Protein AF-A0A7X7RK12-F1 (afdb_monomer)

Mean predicted aligned error: 15.95 Å

Solvent-accessible surface area (backbone atoms only — not comparable to full-atom values): 35285 Å² total; per-residue (Å²): 111,71,68,60,52,54,53,47,31,58,73,67,64,39,57,71,65,39,51,55,52,54,50,52,37,44,76,76,40,54,78,63,43,67,34,68,69,53,43,50,52,53,51,51,49,52,52,53,52,51,52,50,51,53,49,54,50,51,55,52,45,54,51,49,56,53,49,50,38,56,74,52,77,54,81,65,57,72,68,58,55,49,48,53,54,51,60,58,64,75,50,95,64,51,78,69,54,48,50,51,56,51,51,50,52,52,49,51,53,51,49,53,57,47,53,32,47,54,43,38,53,55,51,50,52,53,44,49,52,52,54,51,51,56,55,44,42,75,78,48,73,64,96,46,74,64,61,48,50,53,52,55,51,53,52,50,52,56,56,58,71,44,58,92,51,54,89,56,34,49,71,70,58,49,56,48,47,51,51,49,50,51,52,51,55,52,48,52,52,51,52,52,49,55,51,50,53,51,52,50,51,53,48,54,48,51,53,49,51,52,50,52,53,52,46,56,57,46,34,67,62,32,37,64,43,61,68,56,27,50,51,37,54,51,51,49,12,56,77,52,77,69,48,53,60,76,66,46,40,64,32,62,74,44,38,67,51,59,57,25,58,42,53,38,41,91,40,64,40,90,48,62,80,58,53,79,64,50,51,52,51,54,52,52,33,59,30,96,90,19,54,23,52,88,18,53,52,33,66,52,55,50,50,55,51,50,49,56,52,25,45,54,50,39,47,52,53,56,55,43,50,54,74,76,42,49,82,56,45,56,27,30,45,35,38,37,26,47,71,92,50,89,65,77,39,77,41,42,18,73,52,85,63,48,77,45,84,43,67,46,101,85,71,50,79,29,46,41,39,44,44,55,29,46,46,49,96,50,55,81,42,67,55,39,85,41,47,26,51,65,80,34,56,91,81,27,46,26,55,79,60,28,48,75,49,67,56,94,46,78,78,68,23,44,33,56,55,14,53,50,52,52,51,52,47,62,51,52,76,79,50,82,57,52,66,55,53,48,47,53,52,48,45,39,59,73,76,67,50,76,82,34,56,70,50,66,50,50,41,52,48,39,53,55,31,40,44,37,29,75,44,35,42,86,84,39,55,67,29,47,62,36,26,58,60,45,64,74,53,70,49,93,50,56,62,87,30,68,70,16,63,66,28,47,51,29,52,54,50,53,61,69,64,54,77,71,64,78,84,50,65,68,56,45,49,44,51,53,30,26,34,52,47,40,19,46,56,53,28,29,21,38,37,64,31,22,30,27,39,59,48,100,85,65,49,77,39,88,42,70,67,50,93,80,82,44,45,27,32,33,77,40,56,96,43,101,87,46,79,54,40,37,33,64,34,10,76,67,52,78,58,70,41,68,86,52,55,73,71,58,56,42,56,36,61,28,30,28,69,63,51,94,74,70,85,85,64,73,44,64,86,71,76,66,72,84,43,58,46,75,57,40,39,74,77,58,83,75,74,65,117

Nearest PDB structures (foldseek):
  4tql-assembly1_A  TM=2.424E-01  e=7.555E+00  synthetic construct

Structure (mmCIF, N/CA/C/O backbone):
data_AF-A0A7X7RK12-F1
#
_entry.id   AF-A0A7X7RK12-F1
#
loop_
_atom_site.group_PDB
_atom_site.id
_atom_site.type_symbol
_atom_site.label_atom_id
_atom_site.label_alt_id
_atom_site.label_comp_id
_atom_site.label_asym_id
_atom_site.label_entity_id
_atom_site.label_seq_id
_atom_site.pdbx_PDB_ins_code
_atom_site.Cartn_x
_atom_site.Cartn_y
_atom_site.Cartn_z
_atom_site.occupancy
_atom_site.B_iso_or_equiv
_atom_site.auth_seq_id
_atom_site.auth_comp_id
_atom_site.auth_asym_id
_atom_site.auth_atom_id
_atom_site.pdbx_PDB_model_num
ATOM 1 N N . ALA A 1 1 ? -60.911 -29.274 145.868 1.00 60.69 1 ALA A N 1
ATOM 2 C CA . ALA A 1 1 ? -61.075 -30.401 144.929 1.00 60.69 1 ALA A CA 1
ATOM 3 C C . ALA A 1 1 ? -61.757 -29.942 143.639 1.00 60.69 1 ALA A C 1
ATOM 5 O O . ALA A 1 1 ? -61.061 -29.817 142.650 1.00 60.69 1 ALA A O 1
ATOM 6 N N . ILE A 1 2 ? -63.044 -29.568 143.662 1.00 67.19 2 ILE A N 1
ATOM 7 C CA . ILE A 1 2 ? -63.823 -29.201 142.455 1.00 67.19 2 ILE A CA 1
ATOM 8 C C . ILE A 1 2 ? -63.200 -28.055 141.626 1.00 67.19 2 ILE A C 1
ATOM 10 O O . ILE A 1 2 ? -63.089 -28.171 140.414 1.00 67.19 2 ILE A O 1
ATOM 14 N N . LEU A 1 3 ? -62.734 -26.973 142.263 1.00 67.94 3 LEU A N 1
ATOM 15 C CA . LEU A 1 3 ? -62.077 -25.854 141.560 1.00 67.94 3 LEU A CA 1
ATOM 16 C C . LEU A 1 3 ? -60.790 -26.262 140.818 1.00 67.94 3 LEU A C 1
ATOM 18 O O . LEU A 1 3 ? -60.544 -25.768 139.726 1.00 67.94 3 LEU A O 1
ATOM 22 N N . ALA A 1 4 ? -60.007 -27.185 141.383 1.00 68.94 4 ALA A N 1
ATOM 23 C CA . ALA A 1 4 ? -58.767 -27.660 140.767 1.00 68.94 4 ALA A CA 1
ATOM 24 C C . ALA A 1 4 ? -59.027 -28.584 139.565 1.00 68.94 4 ALA A C 1
ATOM 26 O O . ALA A 1 4 ? -58.213 -28.623 138.649 1.00 68.94 4 ALA A O 1
ATOM 27 N N . ASP A 1 5 ? -60.155 -29.304 139.551 1.00 72.38 5 ASP A N 1
ATOM 28 C CA . ASP A 1 5 ? -60.589 -30.075 138.378 1.00 72.38 5 ASP A CA 1
ATOM 29 C C . ASP A 1 5 ? -61.067 -29.151 137.251 1.00 72.38 5 ASP A C 1
ATOM 31 O O . ASP A 1 5 ? -60.658 -29.333 136.111 1.00 72.38 5 ASP A O 1
ATOM 35 N N . LEU A 1 6 ? -61.840 -28.103 137.566 1.00 74.38 6 LEU A N 1
ATOM 36 C CA . LEU A 1 6 ? -62.240 -27.097 136.573 1.00 74.38 6 LEU A CA 1
ATOM 37 C C . LEU A 1 6 ? -61.032 -26.342 135.988 1.00 74.38 6 LEU A C 1
ATOM 39 O O . LEU A 1 6 ? -60.982 -26.072 134.793 1.00 74.38 6 LEU A O 1
ATOM 43 N N . GLU A 1 7 ? -60.030 -26.004 136.800 1.00 72.00 7 GLU A N 1
ATOM 44 C CA . GLU A 1 7 ? -58.794 -25.397 136.285 1.00 72.00 7 GLU A CA 1
ATOM 45 C C . GLU A 1 7 ? -57.977 -26.373 135.432 1.00 72.00 7 GLU A C 1
ATOM 47 O O . GLU A 1 7 ? -57.395 -25.952 134.432 1.00 72.00 7 GLU A O 1
ATOM 52 N N . ARG A 1 8 ? -57.965 -27.668 135.774 1.00 75.81 8 ARG A N 1
ATOM 53 C CA . ARG A 1 8 ? -57.287 -28.700 134.979 1.00 75.81 8 ARG A CA 1
ATOM 54 C C . ARG A 1 8 ? -57.950 -28.885 133.616 1.00 75.81 8 ARG A C 1
ATOM 56 O O . ARG A 1 8 ? -57.244 -28.919 132.616 1.00 75.81 8 ARG A O 1
ATOM 63 N N . ASP A 1 9 ? -59.276 -28.953 133.573 1.00 71.25 9 ASP A N 1
ATOM 64 C CA . ASP A 1 9 ? -60.030 -29.105 132.325 1.00 71.25 9 ASP A CA 1
ATOM 65 C C . ASP A 1 9 ? -59.889 -27.861 131.424 1.00 71.25 9 ASP A C 1
ATOM 67 O O . ASP A 1 9 ? -59.739 -27.989 130.210 1.00 71.25 9 ASP A O 1
ATOM 71 N N . PHE A 1 10 ? -59.829 -26.654 132.009 1.00 74.38 10 PHE A N 1
ATOM 72 C CA . PHE A 1 10 ? -59.524 -25.427 131.263 1.00 74.38 10 PHE A CA 1
ATOM 73 C C . PHE A 1 10 ? -58.093 -25.436 130.698 1.00 74.38 10 PHE A C 1
ATOM 75 O O . PHE A 1 10 ? -57.885 -25.067 129.546 1.00 74.38 10 PHE A O 1
ATOM 82 N N . GLN A 1 11 ? -57.100 -25.885 131.477 1.00 73.38 11 GLN A N 1
ATOM 83 C CA . GLN A 1 11 ? -55.710 -26.011 131.011 1.00 73.38 11 GLN A CA 1
ATOM 84 C C . GLN A 1 11 ? -55.520 -27.116 129.964 1.00 73.38 11 GLN A C 1
ATOM 86 O O . GLN A 1 11 ? -54.646 -26.994 129.109 1.00 73.38 11 GLN A O 1
ATOM 91 N N . ALA A 1 12 ? -56.336 -28.170 130.008 1.00 69.12 12 ALA A N 1
ATOM 92 C CA . ALA A 1 12 ? -56.356 -29.237 129.010 1.00 69.12 12 ALA A CA 1
ATOM 93 C C . ALA A 1 12 ? -57.100 -28.850 127.716 1.00 69.12 12 ALA A C 1
ATOM 95 O O . ALA A 1 12 ? -57.151 -29.659 126.792 1.00 69.12 12 ALA A O 1
ATOM 96 N N . ALA A 1 13 ? -57.659 -27.632 127.644 1.00 64.56 13 ALA A N 1
ATOM 97 C CA . ALA A 1 13 ? -58.468 -27.126 126.533 1.00 64.56 13 ALA A CA 1
ATOM 98 C C . ALA A 1 13 ? -59.682 -28.013 126.177 1.00 64.56 13 ALA A C 1
ATOM 100 O O . ALA A 1 13 ? -60.199 -27.949 125.062 1.00 64.56 13 ALA A O 1
ATOM 101 N N . ASP A 1 14 ? -60.178 -28.815 127.129 1.00 70.50 14 ASP A N 1
ATOM 102 C CA . ASP A 1 14 ? -61.396 -29.619 126.967 1.00 70.50 14 ASP A CA 1
ATOM 103 C C . ASP A 1 14 ? -62.625 -28.768 127.322 1.00 70.50 14 ASP A C 1
ATOM 105 O O . ASP A 1 14 ? -63.307 -28.949 128.336 1.00 70.50 14 ASP A O 1
ATOM 109 N N . PHE A 1 15 ? -62.855 -27.751 126.489 1.00 74.94 15 PHE A N 1
ATOM 110 C CA . PHE A 1 15 ? -63.858 -26.712 126.713 1.00 74.94 15 PHE A CA 1
ATOM 111 C C . PHE A 1 15 ? -65.292 -27.262 126.770 1.00 74.94 15 PHE A C 1
ATOM 113 O O . PHE A 1 15 ? -66.104 -26.738 127.528 1.00 74.94 15 PHE A O 1
ATOM 120 N N . VAL A 1 16 ? -65.582 -28.361 126.063 1.00 69.50 16 VAL A N 1
ATOM 121 C CA . VAL A 1 16 ? -66.899 -29.028 126.049 1.00 69.50 16 VAL A CA 1
ATOM 122 C C . VAL A 1 16 ? -67.181 -29.732 127.385 1.00 69.50 16 VAL A C 1
ATOM 124 O O . VAL A 1 16 ? -68.267 -29.602 127.963 1.00 69.50 16 VAL A O 1
ATOM 127 N N . SER A 1 17 ? -66.190 -30.450 127.920 1.00 65.88 17 SER A N 1
ATOM 128 C CA . SER A 1 17 ? -66.264 -31.080 129.246 1.00 65.88 17 SER A CA 1
ATOM 129 C C . SER A 1 17 ? -66.317 -30.035 130.370 1.00 65.88 17 SER A C 1
ATOM 131 O O . SER A 1 17 ? -67.066 -30.179 131.339 1.00 65.88 17 SER A O 1
ATOM 133 N N . LEU A 1 18 ? -65.581 -28.928 130.224 1.00 71.12 18 LEU A N 1
ATOM 134 C CA . LEU A 1 18 ? -65.596 -27.823 131.182 1.00 71.12 18 LEU A CA 1
ATOM 135 C C . LEU A 1 18 ? -66.946 -27.085 131.219 1.00 71.12 18 LEU A C 1
ATOM 137 O O . LEU A 1 18 ? -67.447 -26.778 132.304 1.00 71.12 18 LEU A O 1
ATOM 141 N N . GLU A 1 19 ? -67.545 -26.805 130.058 1.00 73.38 19 GLU A N 1
ATOM 142 C CA . GLU A 1 19 ? -68.833 -26.110 129.951 1.00 73.38 19 GLU A CA 1
ATOM 143 C C . GLU A 1 19 ? -69.950 -26.907 130.629 1.00 73.38 19 GLU A C 1
ATOM 145 O O . GLU A 1 19 ? -70.639 -26.391 131.512 1.00 73.38 19 GLU A O 1
ATOM 150 N N . SER A 1 20 ? -70.032 -28.200 130.310 1.00 72.88 20 SER A N 1
ATOM 151 C CA . SER A 1 20 ? -71.006 -29.130 130.889 1.00 72.88 20 SER A CA 1
ATOM 152 C C . SER A 1 20 ? -70.842 -29.299 132.411 1.00 72.88 20 SER A C 1
ATOM 154 O O . SER A 1 20 ? -71.837 -29.312 133.143 1.00 72.88 20 SER A O 1
ATOM 156 N N . LYS A 1 21 ? -69.606 -29.331 132.938 1.00 72.44 21 LYS A N 1
ATOM 157 C CA . LYS A 1 21 ? -69.340 -29.366 134.393 1.00 72.44 21 LYS A CA 1
ATOM 158 C C . LYS A 1 21 ? -69.712 -28.059 135.101 1.00 72.44 21 LYS A C 1
ATOM 160 O O . LYS A 1 21 ? -70.258 -28.093 136.207 1.00 72.44 21 LYS A O 1
ATOM 165 N N . LEU A 1 22 ? -69.447 -26.904 134.485 1.00 71.56 22 LEU A N 1
ATOM 166 C CA . LEU A 1 22 ? -69.844 -25.592 135.012 1.00 71.56 22 LEU A CA 1
ATOM 167 C C . LEU A 1 22 ? -71.370 -25.409 135.015 1.00 71.56 22 LEU A C 1
ATOM 169 O O . LEU A 1 22 ? -71.910 -24.765 135.919 1.00 71.56 22 LEU A O 1
ATOM 173 N N . GLU A 1 23 ? -72.068 -25.990 134.041 1.00 72.31 23 GLU A N 1
ATOM 174 C CA . GLU A 1 23 ? -73.531 -26.015 133.965 1.00 72.31 23 GLU A CA 1
ATOM 175 C C . GLU A 1 23 ? -74.150 -26.919 135.039 1.00 72.31 23 GLU A C 1
ATOM 177 O O . GLU A 1 23 ? -75.051 -26.494 135.767 1.00 72.31 23 GLU A O 1
ATOM 182 N N . ALA A 1 24 ? -73.598 -28.120 135.238 1.00 70.94 24 ALA A N 1
ATOM 183 C CA . ALA A 1 24 ? -74.004 -29.019 136.319 1.00 70.94 24 ALA A CA 1
ATOM 184 C C . ALA A 1 24 ? -73.810 -28.381 137.711 1.00 70.94 24 ALA A C 1
ATOM 186 O O . ALA A 1 24 ? -74.692 -28.461 138.571 1.00 70.94 24 ALA A O 1
ATOM 187 N N . LEU A 1 25 ? -72.696 -27.669 137.924 1.00 67.25 25 LEU A N 1
ATOM 188 C CA . LEU A 1 25 ? -72.436 -26.909 139.155 1.00 67.25 25 LEU A CA 1
ATOM 189 C C . LEU A 1 25 ? -73.427 -25.763 139.375 1.00 67.25 25 LEU A C 1
ATOM 191 O O . LEU A 1 25 ? -73.820 -25.502 140.513 1.00 67.25 25 LEU A O 1
ATOM 195 N N . HIS A 1 26 ? -73.844 -25.089 138.302 1.00 70.75 26 HIS A N 1
ATOM 196 C CA . HIS A 1 26 ? -74.859 -24.040 138.356 1.00 70.75 26 HIS A CA 1
ATOM 197 C C . HIS A 1 26 ? -76.232 -24.582 138.777 1.00 70.75 26 HIS A C 1
ATOM 199 O O . HIS A 1 26 ? -76.904 -23.967 139.605 1.00 70.75 26 HIS A O 1
ATOM 205 N N . ASN A 1 27 ? -76.602 -25.756 138.261 1.00 72.00 27 ASN A N 1
ATOM 206 C CA . ASN A 1 27 ? -77.916 -26.362 138.468 1.00 72.00 27 ASN A CA 1
ATOM 207 C C . ASN A 1 27 ? -78.065 -27.074 139.821 1.00 72.00 27 ASN A C 1
ATOM 209 O O . ASN A 1 27 ? -79.169 -27.135 140.357 1.00 72.00 27 ASN A O 1
ATOM 213 N N . HIS A 1 28 ? -76.985 -27.627 140.384 1.00 68.00 28 HIS A N 1
ATOM 214 C CA . HIS A 1 28 ? -77.060 -28.447 141.604 1.00 68.00 28 HIS A CA 1
ATOM 215 C C . HIS A 1 28 ? -76.500 -27.761 142.859 1.00 68.00 28 HIS A C 1
ATOM 217 O O . HIS A 1 28 ? -76.948 -28.057 143.965 1.00 68.00 28 HIS A O 1
ATOM 223 N N . HIS A 1 29 ? -75.582 -26.797 142.715 1.00 67.38 29 HIS A N 1
ATOM 224 C CA . HIS A 1 29 ? -74.999 -26.050 143.838 1.00 67.38 29 HIS A CA 1
ATOM 225 C C . HIS A 1 29 ? -74.914 -24.537 143.541 1.00 67.38 29 HIS A C 1
ATOM 227 O O . HIS A 1 29 ? -73.820 -23.970 143.431 1.00 67.38 29 HIS A O 1
ATOM 233 N N . PRO A 1 30 ? -76.062 -23.833 143.459 1.00 63.72 30 PRO A N 1
ATOM 234 C CA . PRO A 1 30 ? -76.129 -22.446 142.987 1.00 63.72 30 PRO A CA 1
ATOM 235 C C . PRO A 1 30 ? -75.356 -21.447 143.864 1.00 63.72 30 PRO A C 1
ATOM 237 O O . PRO A 1 30 ? -74.838 -20.457 143.350 1.00 63.72 30 PRO A O 1
ATOM 240 N N . GLY A 1 31 ? -75.218 -21.713 145.169 1.00 61.25 31 GLY A N 1
ATOM 241 C CA . GLY A 1 31 ? -74.398 -20.892 146.069 1.00 61.25 31 GLY A CA 1
ATOM 242 C C . GLY A 1 31 ? -72.898 -20.949 145.750 1.00 61.25 31 GLY A C 1
ATOM 243 O O . GLY A 1 31 ? -72.227 -19.926 145.799 1.00 61.25 31 GLY A O 1
ATOM 244 N N . PHE A 1 32 ? -72.389 -22.119 145.346 1.00 69.81 32 PHE A N 1
ATOM 245 C CA . PHE A 1 32 ? -70.981 -22.331 144.985 1.00 69.81 32 PHE A CA 1
ATOM 246 C C . PHE A 1 32 ? -70.684 -21.890 143.539 1.00 69.81 32 PHE A C 1
ATOM 248 O O . PHE A 1 32 ? -69.594 -21.421 143.235 1.00 69.81 32 PHE A O 1
ATOM 255 N N . SER A 1 33 ? -71.680 -21.942 142.648 1.00 63.88 33 SER A N 1
ATOM 256 C CA . SER A 1 33 ? -71.598 -21.392 141.283 1.00 63.88 33 SER A CA 1
ATOM 257 C C . SER A 1 33 ? -71.465 -19.859 141.242 1.00 63.88 33 SER A C 1
ATOM 259 O O . SER A 1 33 ? -70.958 -19.301 140.266 1.00 63.88 33 SER A O 1
ATOM 261 N N . ARG A 1 34 ? -71.901 -19.160 142.300 1.00 65.38 34 ARG A N 1
ATOM 262 C CA . ARG A 1 34 ? -71.713 -17.708 142.470 1.00 65.38 34 ARG A CA 1
ATOM 263 C C . ARG A 1 34 ? -70.361 -17.339 143.090 1.00 65.38 34 ARG A C 1
ATOM 265 O O . ARG A 1 34 ? -70.090 -16.153 143.251 1.00 65.38 34 ARG A O 1
ATOM 272 N N . ASP A 1 35 ? -69.516 -18.320 143.415 1.00 75.44 35 ASP A N 1
ATOM 273 C CA . ASP A 1 35 ? -68.144 -18.060 143.847 1.00 75.44 35 ASP A CA 1
ATOM 274 C C . ASP A 1 35 ? -67.371 -17.356 142.721 1.00 75.44 35 ASP A C 1
ATOM 276 O O . ASP A 1 35 ? -67.384 -17.780 141.560 1.00 75.44 35 ASP A O 1
ATOM 280 N N . MET A 1 36 ? -66.675 -16.276 143.080 1.00 71.06 36 MET A N 1
ATOM 281 C CA . MET A 1 36 ? -65.874 -15.462 142.164 1.00 71.06 36 MET A CA 1
ATOM 282 C C . MET A 1 36 ? -64.861 -16.288 141.363 1.00 71.06 36 MET A C 1
ATOM 284 O O . MET A 1 36 ? -64.585 -15.963 140.210 1.00 71.06 36 MET A O 1
ATOM 288 N N . ARG A 1 37 ? -64.323 -17.375 141.929 1.00 74.19 37 ARG A N 1
ATOM 289 C CA . ARG A 1 37 ? -63.335 -18.228 141.249 1.00 74.19 37 ARG A CA 1
ATOM 290 C C . ARG A 1 37 ? -63.972 -19.090 140.160 1.00 74.19 37 ARG A C 1
ATOM 292 O O . ARG A 1 37 ? -63.397 -19.237 139.088 1.00 74.19 37 ARG A O 1
ATOM 299 N N . VAL A 1 38 ? -65.183 -19.598 140.395 1.00 74.12 38 VAL A N 1
ATOM 300 C CA . VAL A 1 38 ? -65.944 -20.370 139.396 1.00 74.12 38 VAL A CA 1
ATOM 301 C C . VAL A 1 38 ? -66.439 -19.448 138.276 1.00 74.12 38 VAL A C 1
ATOM 303 O O . VAL A 1 38 ? -66.354 -19.801 137.101 1.00 74.12 38 VAL A O 1
ATOM 306 N N . GLN A 1 39 ? -66.882 -18.233 138.616 1.00 74.19 39 GLN A N 1
ATOM 307 C CA . GLN A 1 39 ? -67.256 -17.206 137.635 1.00 74.19 39 GLN A CA 1
ATOM 308 C C . GLN A 1 39 ? -66.065 -16.763 136.771 1.00 74.19 39 GLN A C 1
ATOM 310 O O . GLN A 1 39 ? -66.220 -16.619 135.560 1.00 74.19 39 GLN A O 1
ATOM 315 N N . ALA A 1 40 ? -64.868 -16.634 137.354 1.00 74.81 40 ALA A N 1
ATOM 316 C CA . ALA A 1 40 ? -63.648 -16.334 136.606 1.00 74.81 40 ALA A CA 1
ATOM 317 C C . ALA A 1 40 ? -63.291 -17.443 135.599 1.00 74.81 40 ALA A C 1
ATOM 319 O O . ALA A 1 40 ? -62.915 -17.136 134.470 1.00 74.81 40 ALA A O 1
ATOM 320 N N . ILE A 1 41 ? -63.452 -18.724 135.957 1.00 75.94 41 ILE A N 1
ATOM 321 C CA . ILE A 1 41 ? -63.245 -19.847 135.021 1.00 75.94 41 ILE A CA 1
ATOM 322 C C . ILE A 1 41 ? -64.310 -19.832 133.912 1.00 75.94 41 ILE A C 1
ATOM 324 O O . ILE A 1 41 ? -63.985 -20.037 132.747 1.00 75.94 41 ILE A O 1
ATOM 328 N N . ARG A 1 42 ? -65.566 -19.500 134.235 1.00 75.31 42 ARG A N 1
ATOM 329 C CA . ARG A 1 42 ? -66.659 -19.378 133.252 1.00 75.31 42 ARG A CA 1
ATOM 330 C C . ARG A 1 42 ? -66.444 -18.215 132.271 1.00 75.31 42 ARG A C 1
ATOM 332 O O . ARG A 1 42 ? -66.739 -18.354 131.088 1.00 75.31 42 ARG A O 1
ATOM 339 N N . GLN A 1 43 ? -65.898 -17.090 132.737 1.00 74.56 43 GLN A N 1
ATOM 340 C CA . GLN A 1 43 ? -65.468 -15.981 131.875 1.00 74.56 43 GLN A CA 1
ATOM 341 C C . GLN A 1 43 ? -64.276 -16.366 130.996 1.00 74.56 43 GLN A C 1
ATOM 343 O O . GLN A 1 43 ? -64.299 -16.080 129.803 1.00 74.56 43 GLN A O 1
ATOM 348 N N . LYS A 1 44 ? -63.271 -17.049 131.556 1.00 75.88 44 LYS A N 1
ATOM 349 C CA . LYS A 1 44 ? -62.112 -17.541 130.799 1.00 75.88 44 LYS A CA 1
ATOM 350 C C . LYS A 1 44 ? -62.514 -18.539 129.707 1.00 75.88 44 LYS A C 1
ATOM 352 O O . LYS A 1 44 ? -62.004 -18.444 128.600 1.00 75.88 44 LYS A O 1
ATOM 357 N N . LEU A 1 45 ? -63.465 -19.435 129.987 1.00 75.75 45 LEU A N 1
ATOM 358 C CA . LEU A 1 45 ? -64.034 -20.367 129.007 1.00 75.75 45 LEU A CA 1
ATOM 359 C C . LEU A 1 45 ? -64.770 -19.640 127.873 1.00 75.75 45 LEU A C 1
ATOM 361 O O . LEU A 1 45 ? -64.531 -19.937 126.710 1.00 75.75 45 LEU A O 1
ATOM 365 N N . ARG A 1 46 ? -65.624 -18.658 128.194 1.00 72.31 46 ARG A N 1
ATOM 366 C CA . ARG A 1 46 ? -66.314 -17.850 127.172 1.00 72.31 46 ARG A CA 1
ATOM 367 C C . ARG A 1 46 ? -65.346 -17.054 126.300 1.00 72.31 46 ARG A C 1
ATOM 369 O O . ARG A 1 46 ? -65.561 -16.979 125.098 1.00 72.31 46 ARG A O 1
ATOM 376 N N . ALA A 1 47 ? -64.296 -16.483 126.890 1.00 72.81 47 ALA A N 1
ATOM 377 C CA . ALA A 1 47 ? -63.255 -15.789 126.138 1.00 72.81 47 ALA A CA 1
ATOM 378 C C . ALA A 1 47 ? -62.497 -16.753 125.209 1.00 72.81 47 ALA A C 1
ATOM 380 O O . ALA A 1 47 ? -62.339 -16.451 124.034 1.00 72.81 47 ALA A O 1
ATOM 381 N N . ALA A 1 48 ? -62.123 -17.942 125.695 1.00 68.75 48 ALA A N 1
ATOM 382 C CA . ALA A 1 48 ? -61.420 -18.949 124.898 1.00 68.75 48 ALA A CA 1
ATOM 383 C C . ALA A 1 48 ? -62.274 -19.526 123.750 1.00 68.75 48 ALA A C 1
ATOM 385 O O . ALA A 1 48 ? -61.766 -19.720 122.649 1.00 68.75 48 ALA A O 1
ATOM 386 N N . LEU A 1 49 ? -63.574 -19.757 123.972 1.00 71.50 49 LEU A N 1
ATOM 387 C CA . LEU A 1 49 ? -64.501 -20.193 122.919 1.00 71.50 49 LEU A CA 1
ATOM 388 C C . LEU A 1 49 ? -64.756 -19.086 121.884 1.00 71.50 49 LEU A C 1
ATOM 390 O O . LEU A 1 49 ? -64.802 -19.377 120.694 1.00 71.50 49 LEU A O 1
ATOM 394 N N . SER A 1 50 ? -64.851 -17.821 122.313 1.00 70.88 50 SER A N 1
ATOM 395 C CA . SER A 1 50 ? -64.948 -16.665 121.407 1.00 70.88 50 SER A CA 1
ATOM 396 C C . SER A 1 50 ? -63.687 -16.511 120.552 1.00 70.88 50 SER A C 1
ATOM 398 O O . SER A 1 50 ? -63.796 -16.321 119.346 1.00 70.88 50 SER A O 1
ATOM 400 N N . GLU A 1 51 ? -62.497 -16.658 121.144 1.00 70.38 51 GLU A N 1
ATOM 401 C CA . GLU A 1 51 ? -61.223 -16.653 120.408 1.00 70.38 51 GLU A CA 1
ATOM 402 C C . GLU A 1 51 ? -61.126 -17.828 119.417 1.00 70.38 51 GLU A C 1
ATOM 404 O O . GLU A 1 51 ? -60.599 -17.664 118.317 1.00 70.38 51 GLU A O 1
ATOM 409 N N . GLN A 1 52 ? -61.657 -19.008 119.759 1.00 69.94 52 GLN A N 1
ATOM 410 C CA . GLN A 1 52 ? -61.668 -20.175 118.870 1.00 69.94 52 GLN A CA 1
ATOM 411 C C . GLN A 1 52 ? -62.646 -20.011 117.691 1.00 69.94 52 GLN A C 1
ATOM 413 O O . GLN A 1 52 ? -62.322 -20.406 116.564 1.00 69.94 52 GLN A O 1
ATOM 418 N N . ASP A 1 53 ? -63.811 -19.400 117.914 1.00 70.88 53 ASP A N 1
ATOM 419 C CA . ASP A 1 53 ? -64.770 -19.075 116.852 1.00 70.88 53 ASP A CA 1
ATOM 420 C C . ASP A 1 53 ? -64.245 -17.956 115.938 1.00 70.88 53 ASP A C 1
ATOM 422 O O . ASP A 1 53 ? -64.312 -18.082 114.713 1.00 70.88 53 ASP A O 1
ATOM 426 N N . GLU A 1 54 ? -63.638 -16.906 116.503 1.00 72.94 54 GLU A N 1
ATOM 427 C CA . GLU A 1 54 ? -62.969 -15.841 115.740 1.00 72.94 54 GLU A CA 1
ATOM 428 C C . GLU A 1 54 ? -61.805 -16.391 114.902 1.00 72.94 54 GLU A C 1
ATOM 430 O O . GLU A 1 54 ? -61.681 -16.063 113.718 1.00 72.94 54 GLU A O 1
ATOM 435 N N . HIS A 1 55 ? -60.999 -17.298 115.464 1.00 71.38 55 HIS A N 1
ATOM 436 C CA . HIS A 1 55 ? -59.940 -17.998 114.736 1.00 71.38 55 HIS A CA 1
ATOM 437 C C . HIS A 1 55 ? -60.503 -18.813 113.561 1.00 71.38 55 HIS A C 1
ATOM 439 O O . HIS A 1 55 ? -60.018 -18.708 112.433 1.00 71.38 55 HIS A O 1
ATOM 445 N N . THR A 1 56 ? -61.567 -19.586 113.794 1.00 73.12 56 THR A N 1
ATOM 446 C CA . THR A 1 56 ? -62.201 -20.420 112.759 1.00 73.12 56 THR A CA 1
ATOM 447 C C . THR A 1 56 ? -62.826 -19.571 111.644 1.00 73.12 56 THR A C 1
ATOM 449 O O . THR A 1 56 ? -62.758 -19.937 110.468 1.00 73.12 56 THR A O 1
ATOM 452 N N . GLN A 1 57 ? -63.409 -18.415 111.979 1.00 77.62 57 GLN A N 1
ATOM 453 C CA . GLN A 1 57 ? -63.934 -17.464 110.995 1.00 77.62 57 GLN A CA 1
ATOM 454 C C . GLN A 1 57 ? -62.819 -16.811 110.170 1.00 77.62 57 GLN A C 1
ATOM 456 O O . GLN A 1 57 ? -62.958 -16.707 108.950 1.00 77.62 57 GLN A O 1
ATOM 461 N N . MET A 1 58 ? -61.701 -16.429 110.794 1.00 76.81 58 MET A N 1
ATOM 462 C CA . MET A 1 58 ? -60.558 -15.839 110.087 1.00 76.81 58 MET A CA 1
ATOM 463 C C . MET A 1 58 ? -59.893 -16.824 109.122 1.00 76.81 58 MET A C 1
ATOM 465 O O . MET A 1 58 ? -59.621 -16.459 107.979 1.00 76.81 58 MET A O 1
ATOM 469 N N . VAL A 1 59 ? -59.701 -18.087 109.520 1.00 78.38 59 VAL A N 1
ATOM 470 C CA . VAL A 1 59 ? -59.163 -19.124 108.619 1.00 78.38 59 VAL A CA 1
ATOM 471 C C . VAL A 1 59 ? -60.096 -19.362 107.426 1.00 78.38 59 VAL A C 1
ATOM 473 O O . VAL A 1 59 ? -59.635 -19.407 106.284 1.00 78.38 59 VAL A O 1
ATOM 476 N N . LYS A 1 60 ? -61.415 -19.447 107.658 1.00 80.00 60 LYS A N 1
ATOM 477 C CA . LYS A 1 60 ? -62.408 -19.574 106.575 1.00 80.00 60 LYS A CA 1
ATOM 478 C C . LYS A 1 60 ? -62.399 -18.377 105.631 1.00 80.00 60 LYS A C 1
ATOM 480 O O . LYS A 1 60 ? -62.525 -18.571 104.426 1.00 80.00 60 LYS A O 1
ATOM 485 N N . LYS A 1 61 ? -62.236 -17.164 106.161 1.00 83.75 61 LYS A N 1
ATOM 486 C CA . LYS A 1 61 ? -62.160 -15.941 105.362 1.00 83.75 61 LYS A CA 1
ATOM 487 C C . LYS A 1 61 ? -60.946 -15.958 104.430 1.00 83.75 61 LYS A C 1
ATOM 489 O O . LYS A 1 61 ? -61.125 -15.823 103.229 1.00 83.75 61 LYS A O 1
ATOM 494 N N . TYR A 1 62 ? -59.744 -16.228 104.945 1.00 83.88 62 TYR A N 1
ATOM 495 C CA . TYR A 1 62 ? -58.539 -16.281 104.105 1.00 83.88 62 TYR A CA 1
ATOM 496 C C . TYR A 1 62 ? -58.598 -17.377 103.036 1.00 83.88 62 TYR A C 1
ATOM 498 O O . TYR A 1 62 ? -58.164 -17.154 101.908 1.00 83.88 62 TYR A O 1
ATOM 506 N N . LEU A 1 63 ? -59.152 -18.553 103.352 1.00 82.19 63 LEU A N 1
ATOM 507 C CA . LEU A 1 63 ? -59.362 -19.595 102.344 1.00 82.19 63 LEU A CA 1
ATOM 508 C C . LEU A 1 63 ? -60.394 -19.171 101.291 1.00 82.19 63 LEU A C 1
ATOM 510 O O . LEU A 1 63 ? -60.166 -19.414 100.112 1.00 82.19 63 LEU A O 1
ATOM 514 N N . SER A 1 64 ? -61.481 -18.505 101.691 1.00 83.88 64 SER A N 1
ATOM 515 C CA . SER A 1 64 ? -62.486 -17.968 100.765 1.00 83.88 64 SER A CA 1
ATOM 516 C C . SER A 1 64 ? -61.889 -16.924 99.819 1.00 83.88 64 SER A C 1
ATOM 518 O O . SER A 1 64 ? -62.093 -17.022 98.613 1.00 83.88 64 SER A O 1
ATOM 520 N N . ASP A 1 65 ? -61.106 -15.978 100.341 1.00 83.81 65 ASP A N 1
ATOM 521 C CA . ASP A 1 65 ? -60.453 -14.930 99.547 1.00 83.81 65 ASP A CA 1
ATOM 522 C C . ASP A 1 65 ? -59.465 -15.547 98.530 1.00 83.81 65 ASP A C 1
ATOM 524 O O . ASP A 1 65 ? -59.424 -15.170 97.359 1.00 83.81 65 ASP A O 1
ATOM 528 N N . LEU A 1 66 ? -58.708 -16.575 98.939 1.00 85.19 66 LEU A N 1
ATOM 529 C CA . LEU A 1 66 ? -57.824 -17.331 98.044 1.00 85.19 66 LEU A CA 1
ATOM 530 C C . LEU A 1 66 ? -58.597 -18.164 97.003 1.00 85.19 66 LEU A C 1
ATOM 532 O O . LEU A 1 66 ? -58.131 -18.349 95.874 1.00 85.19 66 LEU A O 1
ATOM 536 N N . GLU A 1 67 ? -59.768 -18.704 97.339 1.00 83.44 67 GLU A N 1
ATOM 537 C CA . GLU A 1 67 ? -60.618 -19.407 96.372 1.00 83.44 67 GLU A CA 1
ATOM 538 C C . GLU A 1 67 ? -61.294 -18.461 95.375 1.00 83.44 67 GLU A C 1
ATOM 540 O O . GLU A 1 67 ? -61.440 -18.838 94.212 1.00 83.44 67 GLU A O 1
ATOM 545 N N . GLU A 1 68 ? -61.625 -17.236 95.781 1.00 83.94 68 GLU A N 1
ATOM 546 C CA . GLU A 1 68 ? -62.122 -16.187 94.888 1.00 83.94 68 GLU A CA 1
ATOM 547 C C . GLU A 1 68 ? -61.047 -15.772 93.875 1.00 83.94 68 GLU A C 1
ATOM 549 O O . GLU A 1 68 ? -61.306 -15.767 92.671 1.00 83.94 68 GLU A O 1
ATOM 554 N N . ILE A 1 69 ? -59.806 -15.571 94.334 1.00 85.19 69 ILE A N 1
ATOM 555 C CA . ILE A 1 69 ? -58.649 -15.333 93.456 1.00 85.19 69 ILE A CA 1
ATOM 556 C C . ILE A 1 69 ? -58.470 -16.487 92.462 1.00 85.19 69 ILE A C 1
ATOM 558 O O . ILE A 1 69 ? -58.220 -16.261 91.279 1.00 85.19 69 ILE A O 1
ATOM 562 N N . ARG A 1 70 ? -58.636 -17.740 92.907 1.00 83.31 70 ARG A N 1
ATOM 563 C CA . ARG A 1 70 ? -58.580 -18.911 92.015 1.00 83.31 70 ARG A CA 1
ATOM 564 C C . ARG A 1 70 ? -59.717 -18.906 90.988 1.00 83.31 70 ARG A C 1
ATOM 566 O O . ARG A 1 70 ? -59.488 -19.288 89.846 1.00 83.31 70 ARG A O 1
ATOM 573 N N . ALA A 1 71 ? -60.932 -18.530 91.385 1.00 81.00 71 ALA A N 1
ATOM 574 C CA . ALA A 1 71 ? -62.096 -18.468 90.497 1.00 81.00 71 ALA A CA 1
ATOM 575 C C . ALA A 1 71 ? -61.971 -17.366 89.432 1.00 81.00 71 ALA A C 1
ATOM 577 O O . ALA A 1 71 ? -62.580 -17.470 88.371 1.00 81.00 71 ALA A O 1
ATOM 578 N N . GLN A 1 72 ? -61.156 -16.348 89.705 1.00 83.06 72 GLN A N 1
ATOM 579 C CA . GLN A 1 72 ? -60.819 -15.256 88.793 1.00 83.06 72 GLN A CA 1
ATOM 580 C C . GLN A 1 72 ? -59.499 -15.506 88.044 1.00 83.06 72 GLN A C 1
ATOM 582 O O . GLN A 1 72 ? -58.822 -14.560 87.664 1.00 83.06 72 GLN A O 1
ATOM 587 N N . ASP A 1 73 ? -59.091 -16.767 87.856 1.00 78.94 73 ASP A N 1
ATOM 588 C CA . ASP A 1 73 ? -57.856 -17.130 87.141 1.00 78.94 73 ASP A CA 1
ATOM 589 C C . ASP A 1 73 ? -56.588 -16.425 87.667 1.00 78.94 73 ASP A C 1
ATOM 591 O O . ASP A 1 73 ? -55.649 -16.170 86.913 1.00 78.94 73 ASP A O 1
ATOM 595 N N . TYR A 1 74 ? -56.530 -16.150 88.973 1.00 81.12 74 TYR A N 1
ATOM 596 C CA . TYR A 1 74 ? -55.423 -15.454 89.632 1.00 81.12 74 TYR A CA 1
ATOM 597 C C . TYR A 1 74 ? -55.201 -14.011 89.137 1.00 81.12 74 TYR A C 1
ATOM 599 O O . TYR A 1 74 ? -54.061 -13.549 89.104 1.00 81.12 74 TYR A O 1
ATOM 607 N N . ASP A 1 75 ? -56.274 -13.289 88.788 1.00 74.38 75 ASP A N 1
ATOM 608 C CA . ASP A 1 75 ? -56.264 -11.891 88.312 1.00 74.38 75 ASP A CA 1
ATOM 609 C C . ASP A 1 75 ? -55.937 -10.859 89.417 1.00 74.38 75 ASP A C 1
ATOM 611 O O . ASP A 1 75 ? -56.693 -9.942 89.729 1.00 74.38 75 ASP A O 1
ATOM 615 N N . CYS A 1 76 ? -54.793 -11.032 90.076 1.00 74.19 76 CYS A N 1
ATOM 616 C CA . CYS A 1 76 ? -54.233 -10.092 91.040 1.00 74.19 76 CYS A CA 1
ATOM 617 C C . CYS A 1 76 ? -52.704 -10.223 91.075 1.00 74.19 76 CYS A C 1
ATOM 619 O O . CYS A 1 76 ? -52.118 -11.127 90.479 1.00 74.19 76 CYS A O 1
ATOM 621 N N . SER A 1 77 ? -52.018 -9.287 91.731 1.00 77.62 77 SER A N 1
ATOM 622 C CA . SER A 1 77 ? -50.551 -9.290 91.721 1.00 77.62 77 SER A CA 1
ATOM 623 C C . SER A 1 77 ? -49.969 -10.409 92.593 1.00 77.62 77 SER A C 1
ATOM 625 O O . SER A 1 77 ? -50.465 -10.680 93.686 1.00 77.62 77 SER A O 1
ATOM 627 N N . ASP A 1 78 ? -48.841 -10.987 92.167 1.00 79.62 78 ASP A N 1
ATOM 628 C CA . ASP A 1 78 ? -48.088 -11.980 92.952 1.00 79.62 78 ASP A CA 1
ATOM 629 C C . ASP A 1 78 ? -47.801 -11.508 94.390 1.00 79.62 78 ASP A C 1
ATOM 631 O O . ASP A 1 78 ? -47.833 -12.298 95.330 1.00 79.62 78 ASP A O 1
ATOM 635 N N . ALA A 1 79 ? -47.559 -10.206 94.570 1.00 77.38 79 ALA A N 1
ATOM 636 C CA . ALA A 1 79 ? -47.318 -9.595 95.873 1.00 77.38 79 ALA A CA 1
ATOM 637 C C . ALA A 1 79 ? -48.564 -9.605 96.776 1.00 77.38 79 ALA A C 1
ATOM 639 O O . ALA A 1 79 ? -48.437 -9.793 97.983 1.00 77.38 79 ALA A O 1
ATOM 640 N N . GLN A 1 80 ? -49.761 -9.432 96.208 1.00 79.44 80 GLN A N 1
ATOM 641 C CA . GLN A 1 80 ? -51.025 -9.518 96.948 1.00 79.44 80 GLN A CA 1
ATOM 642 C C . GLN A 1 80 ? -51.332 -10.959 97.371 1.00 79.44 80 GLN A C 1
ATOM 644 O O . GLN A 1 80 ? -51.748 -11.182 98.505 1.00 79.44 80 GLN A O 1
ATOM 649 N N . ILE A 1 81 ? -51.071 -11.939 96.501 1.00 81.62 81 ILE A N 1
ATOM 650 C CA . ILE A 1 81 ? -51.249 -13.366 96.813 1.00 81.62 81 ILE A CA 1
ATOM 651 C C . ILE A 1 81 ? -50.272 -13.815 97.909 1.00 81.62 81 ILE A C 1
ATOM 653 O O . ILE A 1 81 ? -50.677 -14.468 98.870 1.00 81.62 81 ILE A O 1
ATOM 657 N N . GLU A 1 82 ? -48.994 -13.441 97.804 1.00 82.56 82 GLU A N 1
ATOM 658 C CA . GLU A 1 82 ? -47.989 -13.749 98.831 1.00 82.56 82 GLU A CA 1
ATOM 659 C C . GLU A 1 82 ? -48.289 -13.036 100.157 1.00 82.56 82 GLU A C 1
ATOM 661 O O . GLU A 1 82 ? -48.111 -13.634 101.214 1.00 82.56 82 GLU A O 1
ATOM 666 N N . ALA A 1 83 ? -48.814 -11.805 100.131 1.00 81.62 83 ALA A N 1
ATOM 667 C CA . ALA A 1 83 ? -49.251 -11.110 101.343 1.00 81.62 83 ALA A CA 1
ATOM 668 C C . ALA A 1 83 ? -50.422 -11.827 102.039 1.00 81.62 83 ALA A C 1
ATOM 670 O O . ALA A 1 83 ? -50.411 -11.960 103.262 1.00 81.62 83 ALA A O 1
ATOM 671 N N . LEU A 1 84 ? -51.398 -12.339 101.278 1.00 80.94 84 LEU A N 1
ATOM 672 C CA . LEU A 1 84 ? -52.514 -13.129 101.815 1.00 80.94 84 LEU A CA 1
ATOM 673 C C . LEU A 1 84 ? -52.044 -14.465 102.404 1.00 80.94 84 LEU A C 1
ATOM 675 O O . LEU A 1 84 ? -52.474 -14.848 103.491 1.00 80.94 84 LEU A O 1
ATOM 679 N N . LEU A 1 85 ? -51.126 -15.156 101.723 1.00 82.19 85 LEU A N 1
ATOM 680 C CA . LEU A 1 85 ? -50.530 -16.399 102.219 1.00 82.19 85 LEU A CA 1
ATOM 681 C C . LEU A 1 85 ? -49.654 -16.170 103.463 1.00 82.19 85 LEU A C 1
ATOM 683 O O . LEU A 1 85 ? -49.668 -16.996 104.375 1.00 82.19 85 LEU A O 1
ATOM 687 N N . ALA A 1 86 ? -48.918 -15.056 103.525 1.00 81.62 86 ALA A N 1
ATOM 688 C CA . ALA A 1 86 ? -48.115 -14.675 104.686 1.00 81.62 86 ALA A CA 1
ATOM 689 C C . ALA A 1 86 ? -48.996 -14.328 105.895 1.00 81.62 86 ALA A C 1
ATOM 691 O O . ALA A 1 86 ? -48.759 -14.854 106.980 1.00 81.62 86 ALA A O 1
ATOM 692 N N . ALA A 1 87 ? -50.053 -13.531 105.696 1.00 78.44 87 ALA A N 1
ATOM 693 C CA . ALA A 1 87 ? -51.017 -13.185 106.741 1.00 78.44 87 ALA A CA 1
ATOM 694 C C . ALA A 1 87 ? -51.753 -14.422 107.288 1.00 78.44 87 ALA A C 1
ATOM 696 O O . ALA A 1 87 ? -51.950 -14.551 108.495 1.00 78.44 87 ALA A O 1
ATOM 697 N N . ALA A 1 88 ? -52.101 -15.380 106.423 1.00 74.81 88 ALA A N 1
ATOM 698 C CA . ALA A 1 88 ? -52.657 -16.664 106.847 1.00 74.81 88 ALA A CA 1
ATOM 699 C C . ALA A 1 88 ? -51.645 -17.523 107.635 1.00 74.81 88 ALA A C 1
ATOM 701 O O . ALA A 1 88 ? -52.035 -18.273 108.530 1.00 74.81 88 ALA A O 1
ATOM 702 N N . GLY A 1 89 ? -50.346 -17.403 107.335 1.00 70.50 89 GLY A N 1
ATOM 703 C CA . GLY A 1 89 ? -49.259 -18.104 108.026 1.00 70.50 89 GLY A CA 1
ATOM 704 C C . GLY A 1 89 ? -48.970 -17.611 109.450 1.00 70.50 89 GLY A C 1
ATOM 705 O O . GLY A 1 89 ? -48.361 -18.348 110.225 1.00 70.50 89 GLY A O 1
ATOM 706 N N . GLU A 1 90 ? -49.425 -16.407 109.816 1.00 76.44 90 GLU A N 1
ATOM 707 C CA . GLU A 1 90 ? -49.318 -15.861 111.181 1.00 76.44 90 GLU A CA 1
ATOM 708 C C . GLU A 1 90 ? -50.369 -16.444 112.149 1.00 76.44 90 GLU A C 1
ATOM 710 O O . GLU A 1 90 ? -50.236 -16.318 113.370 1.00 76.44 90 GLU A O 1
ATOM 715 N N . LEU A 1 91 ? -51.392 -17.135 111.631 1.00 75.75 91 LEU A N 1
ATOM 716 C CA . LEU A 1 91 ? -52.409 -17.822 112.430 1.00 75.75 91 LEU A CA 1
ATOM 717 C C . LEU A 1 91 ? -51.885 -19.154 113.001 1.00 75.75 91 LEU A C 1
ATOM 719 O O . LEU A 1 91 ? -51.047 -19.840 112.408 1.00 75.75 91 LEU A O 1
ATOM 723 N N . ARG A 1 92 ? -52.419 -19.584 114.154 1.00 68.88 92 ARG A N 1
ATOM 724 C CA . ARG A 1 92 ? -52.122 -20.905 114.745 1.00 68.88 92 ARG A CA 1
ATOM 725 C C . ARG A 1 92 ? -52.928 -22.006 114.048 1.00 68.88 92 ARG A C 1
ATOM 727 O O 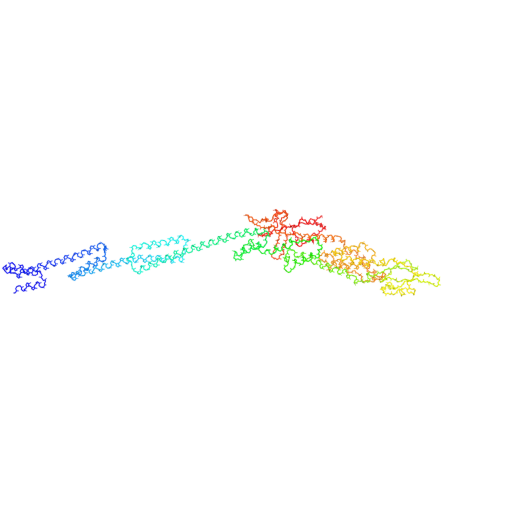. ARG A 1 92 ? -53.837 -22.594 114.620 1.00 68.88 92 ARG A O 1
ATOM 734 N N . LEU A 1 93 ? -52.545 -22.298 112.809 1.00 73.31 93 LEU A N 1
ATOM 735 C CA . LEU A 1 93 ? -53.205 -23.283 111.953 1.00 73.31 93 LEU A CA 1
ATOM 736 C C . LEU A 1 93 ? -53.019 -24.726 112.451 1.00 73.31 93 LEU A C 1
ATOM 738 O O . LEU A 1 93 ? -51.909 -25.144 112.808 1.00 73.31 93 LEU A O 1
ATOM 742 N N . SER A 1 94 ? -54.090 -25.514 112.377 1.00 72.88 94 SER A N 1
ATOM 743 C CA . SER A 1 94 ? -54.052 -26.971 112.516 1.00 72.88 94 SER A CA 1
ATOM 744 C C . SER A 1 94 ? -53.272 -27.629 111.368 1.00 72.88 94 SER A C 1
ATOM 746 O O . SER A 1 94 ? -53.024 -27.034 110.316 1.00 72.88 94 SER A O 1
ATOM 748 N N . SER A 1 95 ? -52.884 -28.895 111.539 1.00 73.00 95 SER A N 1
ATOM 749 C CA . SER A 1 95 ? -52.201 -29.670 110.492 1.00 73.00 95 SER A CA 1
ATOM 750 C C . SER A 1 95 ? -53.023 -29.781 109.200 1.00 73.00 95 SER A C 1
ATOM 752 O O . SER A 1 95 ? -52.458 -29.751 108.108 1.00 73.00 95 SER A O 1
ATOM 754 N N . GLN A 1 96 ? -54.352 -29.860 109.316 1.00 76.31 96 GLN A N 1
ATOM 755 C CA . GLN A 1 96 ? -55.263 -29.938 108.176 1.00 76.31 96 GLN A CA 1
ATOM 756 C C . GLN A 1 96 ? -55.354 -28.603 107.421 1.00 76.31 96 GLN A C 1
ATOM 758 O O . GLN A 1 96 ? -55.310 -28.596 106.192 1.00 76.31 96 GLN A O 1
ATOM 763 N N . GLU A 1 97 ? -55.411 -27.475 108.131 1.00 77.00 97 GLU A N 1
ATOM 764 C CA . GLU A 1 97 ? -55.463 -26.137 107.525 1.00 77.00 97 GLU A CA 1
ATOM 765 C C . GLU A 1 97 ? -54.136 -25.773 106.844 1.00 77.00 97 GLU A C 1
ATOM 767 O O . GLU A 1 97 ? -54.142 -25.292 105.713 1.00 77.00 97 GLU A O 1
ATOM 772 N N . LYS A 1 98 ? -52.986 -26.098 107.457 1.00 78.69 98 LYS A N 1
ATOM 773 C CA . LYS A 1 98 ? -51.665 -25.922 106.817 1.00 78.69 98 LYS A CA 1
ATOM 774 C C . LYS A 1 98 ? -51.576 -26.644 105.475 1.00 78.69 98 LYS A C 1
ATOM 776 O O . LYS A 1 98 ? -51.143 -26.055 104.488 1.00 78.69 98 LYS A O 1
ATOM 781 N N . SER A 1 99 ? -52.060 -27.885 105.419 1.00 80.31 99 SER A N 1
ATOM 782 C CA . SER A 1 99 ? -52.093 -28.663 104.179 1.00 80.31 99 SER A CA 1
ATOM 783 C C . SER A 1 99 ? -52.970 -28.013 103.098 1.00 80.31 99 SER A C 1
ATOM 785 O O . SER A 1 99 ? -52.623 -28.064 101.918 1.00 80.31 99 SER A O 1
ATOM 787 N N . GLN A 1 100 ? -54.076 -27.359 103.469 1.00 81.44 100 GLN A N 1
ATOM 788 C CA . GLN A 1 100 ? -54.945 -26.658 102.516 1.00 81.44 100 GLN A CA 1
ATOM 789 C C . GLN A 1 100 ? -54.265 -25.423 101.905 1.00 81.44 100 GLN A C 1
ATOM 791 O O . GLN A 1 100 ? -54.285 -25.274 100.680 1.00 81.44 100 GLN A O 1
ATOM 796 N N . PHE A 1 101 ? -53.605 -24.588 102.716 1.00 83.56 101 PHE A N 1
ATOM 797 C CA . PHE A 1 101 ? -52.846 -23.431 102.219 1.00 83.56 101 PHE A CA 1
ATOM 798 C C . PHE A 1 101 ? -51.630 -23.846 101.374 1.00 83.56 101 PHE A C 1
ATOM 800 O O . PHE A 1 101 ? -51.391 -23.265 100.314 1.00 83.56 101 PHE A O 1
ATOM 807 N N . GLU A 1 102 ? -50.893 -24.889 101.772 1.00 83.19 102 GLU A N 1
ATOM 808 C CA . GLU A 1 102 ? -49.773 -25.428 100.985 1.00 83.19 102 GLU A CA 1
ATOM 809 C C . GLU A 1 102 ? -50.233 -26.006 99.638 1.00 83.19 102 GLU A C 1
ATOM 811 O O . GLU A 1 102 ? -49.594 -25.772 98.610 1.00 83.19 102 GLU A O 1
ATOM 816 N N . ASN A 1 103 ? -51.370 -26.710 99.608 1.00 84.88 103 ASN A N 1
ATOM 817 C CA . ASN A 1 103 ? -51.959 -27.226 98.370 1.00 84.88 103 ASN A CA 1
ATOM 818 C C . ASN A 1 103 ? -52.415 -26.080 97.451 1.00 84.88 103 ASN A C 1
ATOM 820 O O . ASN A 1 103 ? -52.162 -26.119 96.247 1.00 84.88 103 ASN A O 1
ATOM 824 N N . TRP A 1 104 ? -53.014 -25.018 98.003 1.00 87.50 104 TRP A N 1
ATOM 825 C CA . TRP A 1 104 ? -53.360 -23.825 97.227 1.00 87.50 104 TRP A CA 1
ATOM 826 C C . TRP A 1 104 ? -52.112 -23.149 96.642 1.00 87.50 104 TRP A C 1
ATOM 828 O O . TRP A 1 104 ? -52.060 -22.898 95.435 1.00 87.50 104 TRP A O 1
ATOM 838 N N . ARG A 1 105 ? -51.065 -22.945 97.456 1.00 85.19 105 ARG A N 1
ATOM 839 C CA . ARG A 1 105 ? -49.782 -22.375 97.011 1.00 85.19 105 ARG A CA 1
ATOM 840 C C . ARG A 1 105 ? -49.141 -23.221 95.912 1.00 85.19 105 ARG A C 1
ATOM 842 O O . ARG A 1 105 ? -48.683 -22.677 94.911 1.00 85.19 105 ARG A O 1
ATOM 849 N N . SER A 1 106 ? -49.152 -24.546 96.061 1.00 84.25 106 SER A N 1
ATOM 850 C CA . SER A 1 106 ? -48.652 -25.484 95.050 1.00 84.25 106 SER A CA 1
ATOM 851 C C . SER A 1 106 ? -49.420 -25.368 93.727 1.00 84.25 106 SER A C 1
ATOM 853 O O . SER A 1 106 ? -48.805 -25.326 92.662 1.00 84.25 106 SER A O 1
ATOM 855 N N . ARG A 1 107 ? -50.752 -25.232 93.774 1.00 84.75 107 ARG A N 1
ATOM 856 C CA . ARG A 1 107 ? -51.598 -25.050 92.581 1.00 84.75 107 ARG A CA 1
ATOM 857 C C . ARG A 1 107 ? -51.361 -23.716 91.882 1.00 84.75 107 ARG A C 1
ATOM 859 O O . ARG A 1 107 ? -51.256 -23.698 90.660 1.00 84.75 107 ARG A O 1
ATOM 866 N N . TRP A 1 108 ? -51.228 -22.626 92.632 1.00 84.88 108 TRP A N 1
ATOM 867 C CA . TRP A 1 108 ? -50.892 -21.315 92.073 1.00 84.88 108 TRP A CA 1
ATOM 868 C C . TRP A 1 108 ? -49.512 -21.322 91.397 1.00 84.88 108 TRP A C 1
ATOM 870 O O . TRP A 1 108 ? -49.376 -20.888 90.253 1.00 84.88 108 TRP A O 1
ATOM 880 N N . GLN A 1 109 ? -48.502 -21.918 92.039 1.00 83.81 109 GLN A N 1
ATOM 881 C CA . GLN A 1 109 ? -47.177 -22.101 91.436 1.00 83.81 109 GLN A CA 1
ATOM 882 C C . GLN A 1 109 ? -47.234 -22.996 90.186 1.00 83.81 109 GLN A C 1
ATOM 884 O O . GLN A 1 109 ? -46.591 -22.703 89.177 1.00 83.81 109 GLN A O 1
ATOM 889 N N . ALA A 1 110 ? -48.046 -24.059 90.198 1.00 83.75 110 ALA A N 1
ATOM 890 C CA . ALA A 1 110 ? -48.272 -24.902 89.026 1.00 83.75 110 ALA A CA 1
ATOM 891 C C . ALA A 1 110 ? -48.943 -24.134 87.872 1.00 83.75 110 ALA A C 1
ATOM 893 O O . ALA A 1 110 ? -48.529 -24.293 86.722 1.00 83.75 110 ALA A O 1
ATOM 894 N N . TRP A 1 111 ? -49.922 -23.274 88.170 1.00 85.19 111 TRP A N 1
ATOM 895 C CA . TRP A 1 111 ? -50.579 -22.400 87.197 1.00 85.19 111 TRP A CA 1
ATOM 896 C C . TRP A 1 111 ? -49.605 -21.376 86.598 1.00 85.19 111 TRP A C 1
ATOM 898 O O . TRP A 1 111 ? -49.503 -21.283 85.374 1.00 85.19 111 TRP A O 1
ATOM 908 N N . LYS A 1 112 ? -48.800 -20.698 87.427 1.00 82.69 112 LYS A N 1
ATOM 909 C CA . LYS A 1 112 ? -47.769 -19.743 86.980 1.00 82.69 112 LYS A CA 1
ATOM 910 C C . LYS A 1 112 ? -46.746 -20.413 86.061 1.00 82.69 112 LYS A C 1
ATOM 912 O O . LYS A 1 112 ? -46.467 -19.924 84.966 1.00 82.69 112 LYS A O 1
ATOM 917 N N . ASN A 1 113 ? -46.273 -21.597 86.449 1.00 84.00 113 ASN A N 1
ATOM 918 C CA . ASN A 1 113 ? -45.377 -22.411 85.628 1.00 84.00 113 ASN A CA 1
ATOM 919 C C . ASN A 1 113 ? -46.045 -22.913 84.336 1.00 84.00 113 ASN A C 1
ATOM 921 O O . ASN A 1 113 ? -45.351 -23.170 83.353 1.00 84.00 113 ASN A O 1
ATOM 925 N N . SER A 1 114 ? -47.367 -23.107 84.317 1.00 84.38 114 SER A N 1
ATOM 926 C CA . SER A 1 114 ? -48.118 -23.454 83.102 1.00 84.38 114 SER A CA 1
ATOM 927 C C . SER A 1 114 ? -48.224 -22.262 82.149 1.00 84.38 114 SER A C 1
ATOM 929 O O . SER A 1 114 ? -47.896 -22.394 80.973 1.00 84.38 114 SER A O 1
ATOM 931 N N . ARG A 1 115 ? -48.577 -21.074 82.656 1.00 82.50 115 ARG A N 1
ATOM 932 C CA . ARG A 1 115 ? -48.638 -19.828 81.872 1.00 82.50 115 ARG A CA 1
ATOM 933 C C . ARG A 1 115 ? -47.288 -19.445 81.281 1.00 82.50 115 ARG A C 1
ATOM 935 O O . ARG A 1 115 ? -47.193 -19.148 80.093 1.00 82.50 115 ARG A O 1
ATOM 942 N N . GLN A 1 116 ? -46.225 -19.521 82.077 1.00 83.81 116 GLN A N 1
ATOM 943 C CA . GLN A 1 116 ? -44.872 -19.265 81.589 1.00 83.81 116 GLN A CA 1
ATOM 944 C C . GLN A 1 116 ? -44.464 -20.271 80.500 1.00 83.81 116 GLN A C 1
ATOM 946 O O . GLN A 1 116 ? -43.852 -19.883 79.507 1.00 83.81 116 GLN A O 1
ATOM 951 N N . ARG A 1 117 ? -44.858 -21.549 80.625 1.00 84.81 117 ARG A N 1
ATOM 952 C CA . ARG A 1 117 ? -44.662 -22.555 79.567 1.00 84.81 117 ARG A CA 1
ATOM 953 C C . ARG A 1 117 ? -45.434 -22.223 78.290 1.00 84.81 117 ARG A C 1
ATOM 955 O O . ARG A 1 117 ? -44.857 -22.341 77.217 1.00 84.81 117 ARG A O 1
ATOM 962 N N . GLU A 1 118 ? -46.684 -21.775 78.377 1.00 85.75 118 GLU A N 1
ATOM 963 C CA . GLU A 1 118 ? -47.460 -21.332 77.206 1.00 85.75 118 GLU A CA 1
ATOM 964 C C . GLU A 1 118 ? -46.797 -20.148 76.488 1.00 85.75 118 GLU A C 1
ATOM 966 O O . GLU A 1 118 ? -46.673 -20.147 75.261 1.00 85.75 118 GLU A O 1
ATOM 971 N N . HIS A 1 119 ? -46.333 -19.150 77.245 1.00 85.25 119 HIS A N 1
ATOM 972 C CA . HIS A 1 119 ? -45.634 -17.989 76.693 1.00 85.25 119 HIS A CA 1
ATOM 973 C C . HIS A 1 119 ? -44.284 -18.366 76.070 1.00 85.25 119 HIS A C 1
ATOM 975 O O . HIS A 1 119 ? -43.974 -17.909 74.969 1.00 85.25 119 HIS A O 1
ATOM 981 N N . ASN A 1 120 ? -43.527 -19.256 76.713 1.00 87.31 120 ASN A N 1
ATOM 982 C CA . ASN A 1 120 ? -42.280 -19.801 76.177 1.00 87.31 120 ASN A CA 1
ATOM 983 C C . ASN A 1 120 ? -42.506 -20.603 74.889 1.00 87.31 120 ASN A C 1
ATOM 985 O O . ASN A 1 120 ? -41.808 -20.378 73.908 1.00 87.31 120 ASN A O 1
ATOM 989 N N . GLN A 1 121 ? -43.534 -21.454 74.836 1.00 87.81 121 GLN A N 1
ATOM 990 C CA . GLN A 1 121 ? -43.884 -22.194 73.619 1.00 87.81 121 GLN A CA 1
ATOM 991 C C . GLN A 1 121 ? -44.278 -21.263 72.467 1.00 87.81 121 GLN A C 1
ATOM 993 O O . GLN A 1 121 ? -43.951 -21.531 71.312 1.00 87.81 121 GLN A O 1
ATOM 998 N N . ALA A 1 122 ? -44.987 -20.167 72.752 1.00 86.00 122 ALA A N 1
ATOM 999 C CA . ALA A 1 122 ? -45.308 -19.167 71.737 1.00 86.00 122 ALA A CA 1
ATOM 1000 C C . ALA A 1 122 ? -44.041 -18.467 71.208 1.00 86.00 122 ALA A C 1
ATOM 1002 O O . ALA A 1 122 ? -43.907 -18.297 69.996 1.00 86.00 122 ALA A O 1
ATOM 1003 N N . ALA A 1 123 ? -43.099 -18.123 72.093 1.00 87.75 123 ALA A N 1
ATOM 1004 C CA . ALA A 1 123 ? -41.808 -17.544 71.722 1.00 87.75 123 ALA A CA 1
ATOM 1005 C C . ALA A 1 123 ? -40.966 -18.505 70.868 1.00 87.75 123 ALA A C 1
ATOM 1007 O O . ALA A 1 123 ? -40.490 -18.127 69.798 1.00 87.75 123 ALA A O 1
ATOM 1008 N N . GLU A 1 124 ? -40.846 -19.765 71.289 1.00 89.38 124 GLU A N 1
ATOM 1009 C CA . GLU A 1 124 ? -40.106 -20.812 70.578 1.00 89.38 124 GLU A CA 1
ATOM 1010 C C . GLU A 1 124 ? -40.653 -21.052 69.169 1.00 89.38 124 GLU A C 1
ATOM 1012 O O . GLU A 1 124 ? -39.873 -21.180 68.226 1.00 89.38 124 GLU A O 1
ATOM 1017 N N . ARG A 1 125 ? -41.982 -21.045 68.987 1.00 90.44 125 ARG A N 1
ATOM 1018 C CA . ARG A 1 125 ? -42.601 -21.163 67.654 1.00 90.44 125 ARG A CA 1
ATOM 1019 C C . ARG A 1 125 ? -42.183 -20.026 66.727 1.00 90.44 125 ARG A C 1
ATOM 1021 O O . ARG A 1 125 ? -41.837 -20.290 65.580 1.00 90.44 125 ARG A O 1
ATOM 1028 N N . VAL A 1 126 ? -42.188 -18.782 67.209 1.00 90.31 126 VAL A N 1
ATOM 1029 C CA . VAL A 1 126 ? -41.775 -17.622 66.401 1.00 90.31 126 VAL A CA 1
ATOM 1030 C C . VAL A 1 126 ? -40.277 -17.687 66.082 1.00 90.31 126 VAL A C 1
ATOM 1032 O O . VAL A 1 126 ? -39.893 -17.506 64.928 1.00 90.31 126 VAL A O 1
ATOM 1035 N N . ILE A 1 127 ? -39.432 -18.045 67.056 1.00 90.44 127 ILE A N 1
ATOM 1036 C CA . ILE A 1 127 ? -37.986 -18.251 66.848 1.00 90.44 127 ILE A CA 1
ATOM 1037 C C . ILE A 1 127 ? -37.731 -19.343 65.793 1.00 90.44 127 ILE A C 1
ATOM 1039 O O . ILE A 1 127 ? -36.902 -19.178 64.891 1.00 90.44 127 ILE A O 1
ATOM 1043 N N . GLN A 1 128 ? -38.461 -20.459 65.860 1.00 91.38 128 GLN A N 1
ATOM 1044 C CA . GLN A 1 128 ? -38.369 -21.539 64.876 1.00 91.38 128 GLN A CA 1
ATOM 1045 C C . GLN A 1 128 ? -38.851 -21.102 63.489 1.00 91.38 128 GLN A C 1
ATOM 1047 O O . GLN A 1 128 ? -38.217 -21.436 62.490 1.00 91.38 128 GLN A O 1
ATOM 1052 N N . GLN A 1 129 ? -39.931 -20.326 63.395 1.00 91.00 129 GLN A N 1
ATOM 1053 C CA . GLN A 1 129 ? -40.424 -19.806 62.115 1.00 91.00 129 GLN A CA 1
ATOM 1054 C C . GLN A 1 129 ? -39.410 -18.863 61.456 1.00 91.00 129 GLN A C 1
ATOM 1056 O O . GLN A 1 129 ? -39.147 -18.988 60.263 1.00 91.00 129 GLN A O 1
ATOM 1061 N N . ILE A 1 130 ? -38.770 -17.983 62.229 1.00 91.31 130 ILE A N 1
ATOM 1062 C CA . ILE A 1 130 ? -37.740 -17.068 61.715 1.00 91.31 130 ILE A CA 1
ATOM 1063 C C . ILE A 1 130 ? -36.495 -17.836 61.266 1.00 91.31 130 ILE A C 1
ATOM 1065 O O . ILE A 1 130 ? -36.003 -17.634 60.153 1.00 91.31 130 ILE A O 1
ATOM 1069 N N . SER A 1 131 ? -35.990 -18.746 62.102 1.00 89.00 131 SER A N 1
ATOM 1070 C CA . SER A 1 131 ? -34.790 -19.526 61.769 1.00 89.00 131 SER A CA 1
ATOM 1071 C C . SER A 1 131 ? -35.015 -20.464 60.579 1.00 89.00 131 SER A C 1
ATOM 1073 O O . SER A 1 131 ? -34.162 -20.538 59.692 1.00 89.00 131 SER A O 1
ATOM 1075 N N . SER A 1 132 ? -36.174 -21.123 60.500 1.00 89.44 132 SER A N 1
ATOM 1076 C CA . SER A 1 132 ? -36.532 -21.983 59.365 1.00 89.44 132 SER A CA 1
ATOM 1077 C C . SER A 1 132 ? -36.750 -21.196 58.074 1.00 89.44 132 SER A C 1
ATOM 1079 O O . SER A 1 132 ? -36.277 -21.633 57.025 1.00 89.44 132 SER A O 1
ATOM 1081 N N . ALA A 1 133 ? -37.378 -20.017 58.125 1.00 88.12 133 ALA A N 1
ATOM 1082 C CA . ALA A 1 133 ? -37.518 -19.146 56.960 1.00 88.12 133 ALA A CA 1
ATOM 1083 C C . ALA A 1 133 ? -36.150 -18.674 56.441 1.00 88.12 133 ALA A C 1
ATOM 1085 O O . ALA A 1 133 ? -35.889 -18.736 55.239 1.00 88.12 133 ALA A O 1
ATOM 1086 N N . ARG A 1 134 ? -35.235 -18.288 57.342 1.00 87.38 134 ARG A N 1
ATOM 1087 C CA . ARG A 1 134 ? -33.864 -17.899 56.977 1.00 87.38 134 ARG A CA 1
ATOM 1088 C C . ARG A 1 134 ? -33.068 -19.063 56.384 1.00 87.38 134 ARG A C 1
ATOM 1090 O O . ARG A 1 134 ? -32.340 -18.874 55.413 1.00 87.38 134 ARG A O 1
ATOM 1097 N N . ALA A 1 135 ? -33.208 -20.267 56.937 1.00 86.69 135 ALA A N 1
ATOM 1098 C CA . ALA A 1 135 ? -32.579 -21.467 56.385 1.00 86.69 135 ALA A CA 1
ATOM 1099 C C . ALA A 1 135 ? -33.161 -21.839 55.010 1.00 86.69 135 ALA A C 1
ATOM 1101 O O . ALA A 1 135 ? -32.418 -22.213 54.105 1.00 86.69 135 ALA A O 1
ATOM 1102 N N . SER A 1 136 ? -34.474 -21.685 54.835 1.00 87.00 136 SER A N 1
ATOM 1103 C CA . SER A 1 136 ? -35.159 -21.962 53.570 1.00 87.00 136 SER A CA 1
ATOM 1104 C C . SER A 1 136 ? -34.718 -20.999 52.469 1.00 87.00 136 SER A C 1
ATOM 1106 O O . SER A 1 136 ? -34.427 -21.454 51.370 1.00 87.00 136 SER A O 1
ATOM 1108 N N . GLN A 1 137 ? -34.559 -19.706 52.776 1.00 85.50 137 GLN A N 1
ATOM 1109 C CA . GLN A 1 137 ? -34.052 -18.706 51.827 1.00 85.50 137 GLN A CA 1
ATOM 1110 C C . GLN A 1 137 ? -32.651 -19.042 51.297 1.00 85.50 137 GLN A C 1
ATOM 1112 O O . GLN A 1 137 ? -32.374 -18.836 50.117 1.00 85.50 137 GLN A O 1
ATOM 1117 N N . ARG A 1 138 ? -31.775 -19.603 52.143 1.00 80.44 138 ARG A N 1
ATOM 1118 C CA . ARG A 1 138 ? -30.436 -20.042 51.714 1.00 80.44 138 ARG A CA 1
ATOM 1119 C C . ARG A 1 138 ? -30.480 -21.194 50.710 1.00 80.44 138 ARG A C 1
ATOM 1121 O O . ARG A 1 138 ? -29.595 -21.284 49.867 1.00 80.44 138 ARG A O 1
ATOM 1128 N N . ASN A 1 139 ? -31.486 -22.062 50.805 1.00 83.12 139 ASN A N 1
ATOM 1129 C CA . ASN A 1 139 ? -31.638 -23.225 49.928 1.00 83.12 139 ASN A CA 1
ATOM 1130 C C . ASN A 1 139 ? -32.475 -22.916 48.677 1.00 83.12 139 ASN A C 1
ATOM 1132 O O . ASN A 1 139 ? -32.276 -23.541 47.638 1.00 83.12 139 ASN A O 1
ATOM 1136 N N . ALA A 1 140 ? -33.408 -21.971 48.777 1.00 82.88 140 ALA A N 1
ATOM 1137 C CA . ALA A 1 140 ? -34.312 -21.565 47.711 1.00 82.88 140 ALA A CA 1
ATOM 1138 C C . ALA A 1 140 ? -34.487 -20.034 47.739 1.00 82.88 140 ALA A C 1
ATOM 1140 O O . ALA A 1 140 ? -35.218 -19.516 48.588 1.00 82.88 140 ALA A O 1
ATOM 1141 N N . PRO A 1 141 ? -33.824 -19.300 46.827 1.00 81.62 141 PRO A N 1
ATOM 1142 C CA . PRO A 1 141 ? -33.993 -17.857 46.702 1.00 81.62 141 PRO A CA 1
ATOM 1143 C C . PRO A 1 141 ? -35.434 -17.479 46.336 1.00 81.62 141 PRO A C 1
ATOM 1145 O O . PRO A 1 141 ? -36.138 -18.233 45.661 1.00 81.62 141 PRO A O 1
ATOM 1148 N N . PHE A 1 142 ? -35.861 -16.285 46.746 1.00 86.38 142 PHE A N 1
ATOM 1149 C CA . PHE A 1 142 ? -37.150 -15.719 46.344 1.00 86.38 142 PHE A CA 1
ATOM 1150 C C . PHE A 1 142 ? -37.163 -15.377 44.847 1.00 86.38 142 PHE A C 1
ATOM 1152 O O . PHE A 1 142 ? -36.120 -15.124 44.246 1.00 86.38 142 PHE A O 1
ATOM 1159 N N . ALA A 1 143 ? -38.358 -15.354 44.248 1.00 82.94 143 ALA A N 1
ATOM 1160 C CA . ALA A 1 143 ? -38.535 -15.051 42.827 1.00 82.94 143 ALA A CA 1
ATOM 1161 C C . ALA A 1 143 ? -38.161 -13.600 42.472 1.00 82.94 143 ALA A C 1
ATOM 1163 O O . ALA A 1 143 ? -37.638 -13.342 41.390 1.00 82.94 143 ALA A O 1
ATOM 1164 N N . ASP A 1 144 ? -38.421 -12.662 43.382 1.00 86.94 144 ASP A N 1
ATOM 1165 C CA . ASP A 1 144 ? -38.055 -11.260 43.248 1.00 86.94 144 ASP A CA 1
ATOM 1166 C C . ASP A 1 144 ? -37.811 -10.608 44.621 1.00 86.94 144 ASP A C 1
ATOM 1168 O O . ASP A 1 144 ? -38.097 -11.176 45.682 1.00 86.94 144 ASP A O 1
ATOM 1172 N N . TRP A 1 145 ? -37.271 -9.388 44.590 1.00 87.94 145 TRP A N 1
ATOM 1173 C CA . TRP A 1 145 ? -36.948 -8.609 45.786 1.00 87.94 145 TRP A CA 1
ATOM 1174 C C . TRP A 1 145 ? -38.184 -8.239 46.623 1.00 87.94 145 TRP A C 1
ATOM 1176 O O . TRP A 1 145 ? -38.066 -8.048 47.830 1.00 87.94 145 TRP A O 1
ATOM 1186 N N . ALA A 1 146 ? -39.361 -8.111 46.000 1.00 88.31 146 ALA A N 1
ATOM 1187 C CA . ALA A 1 146 ? -40.588 -7.703 46.684 1.00 88.31 146 ALA A CA 1
ATOM 1188 C C . ALA A 1 146 ? -41.165 -8.845 47.532 1.00 88.31 146 ALA A C 1
ATOM 1190 O O . ALA A 1 146 ? -41.618 -8.614 48.653 1.00 88.31 146 ALA A O 1
ATOM 1191 N N . ALA A 1 147 ? -41.098 -10.077 47.026 1.00 87.25 147 ALA A N 1
ATOM 1192 C CA . ALA A 1 147 ? -41.476 -11.277 47.758 1.00 87.25 147 ALA A CA 1
ATOM 1193 C C . ALA A 1 147 ? -40.552 -11.533 48.962 1.00 87.25 147 ALA A C 1
ATOM 1195 O O . ALA A 1 147 ? -41.037 -11.911 50.031 1.00 87.25 147 ALA A O 1
ATOM 1196 N N . GLU A 1 148 ? -39.241 -11.291 48.815 1.00 89.88 148 GLU A N 1
ATOM 1197 C CA . GLU A 1 148 ? -38.274 -11.396 49.921 1.00 89.88 148 GLU A CA 1
ATOM 1198 C C . GLU A 1 148 ? -38.573 -10.359 51.023 1.00 89.88 148 GLU A C 1
ATOM 1200 O O . GLU A 1 148 ? -38.678 -10.726 52.194 1.00 89.88 148 GLU A O 1
ATOM 1205 N N . GLU A 1 149 ? -38.823 -9.096 50.653 1.00 90.94 149 GLU A N 1
ATOM 1206 C CA . GLU A 1 149 ? -39.204 -8.018 51.584 1.00 90.94 149 GLU A CA 1
ATOM 1207 C C . GLU A 1 149 ? -40.521 -8.323 52.318 1.00 90.94 149 GLU A C 1
ATOM 1209 O O . GLU A 1 149 ? -40.591 -8.227 53.544 1.00 90.94 149 GLU A O 1
ATOM 1214 N N . MET A 1 150 ? -41.568 -8.749 51.598 1.00 90.56 150 MET A N 1
ATOM 1215 C CA . MET A 1 150 ? -42.854 -9.107 52.212 1.00 90.56 150 MET A CA 1
ATOM 1216 C C . MET A 1 150 ? -42.701 -10.198 53.274 1.00 90.56 150 MET A C 1
ATOM 1218 O O . MET A 1 150 ? -43.340 -10.130 54.326 1.00 90.56 150 MET A O 1
ATOM 1222 N N . ASN A 1 151 ? -41.848 -11.193 53.023 1.00 91.25 151 ASN A N 1
ATOM 1223 C CA . ASN A 1 151 ? -41.605 -12.268 53.974 1.00 91.25 151 ASN A CA 1
ATOM 1224 C C . ASN A 1 151 ? -40.867 -11.775 55.233 1.00 91.25 151 ASN A C 1
ATOM 1226 O O . ASN A 1 151 ? -41.249 -12.144 56.344 1.00 91.25 151 ASN A O 1
ATOM 1230 N N . ILE A 1 152 ? -39.866 -10.896 55.088 1.00 91.44 152 ILE A N 1
ATOM 1231 C CA . ILE A 1 152 ? -39.179 -10.268 56.233 1.00 91.44 152 ILE A CA 1
ATOM 1232 C C . ILE A 1 152 ? -40.179 -9.468 57.083 1.00 91.44 152 ILE A C 1
ATOM 1234 O O . ILE A 1 152 ? -40.196 -9.607 58.310 1.00 91.44 152 ILE A O 1
ATOM 1238 N N . GLN A 1 153 ? -41.059 -8.684 56.452 1.00 92.00 153 GLN A N 1
ATOM 1239 C CA . GLN A 1 153 ? -42.078 -7.902 57.163 1.00 92.00 153 GLN A CA 1
ATOM 1240 C C . GLN A 1 153 ? -43.114 -8.789 57.869 1.00 92.00 153 GLN A C 1
ATOM 1242 O O . GLN A 1 153 ? -43.500 -8.496 59.002 1.00 92.00 153 GLN A O 1
ATOM 1247 N N . ALA A 1 154 ? -43.520 -9.911 57.264 1.00 91.62 154 ALA A N 1
ATOM 1248 C CA . ALA A 1 154 ? -44.429 -10.863 57.905 1.00 91.62 154 ALA A CA 1
ATOM 1249 C C . ALA A 1 154 ? -43.809 -11.479 59.175 1.00 91.62 154 ALA A C 1
ATOM 1251 O O . ALA A 1 154 ? -44.461 -11.554 60.218 1.00 91.62 154 ALA A O 1
ATOM 1252 N N . LEU A 1 155 ? -42.525 -11.853 59.118 1.00 92.31 155 LEU A N 1
ATOM 1253 C CA . LEU A 1 155 ? -41.772 -12.377 60.263 1.00 92.31 155 LEU A CA 1
ATOM 1254 C C . LEU A 1 155 ? -41.571 -11.324 61.367 1.00 92.31 155 LEU A C 1
ATOM 1256 O O . LEU A 1 155 ? -41.656 -11.651 62.553 1.00 92.31 155 LEU A O 1
ATOM 1260 N N . ARG A 1 156 ? -41.373 -10.050 61.003 1.00 92.25 156 ARG A N 1
ATOM 1261 C CA . ARG A 1 156 ? -41.360 -8.934 61.965 1.00 92.25 156 ARG A CA 1
ATOM 1262 C C . ARG A 1 156 ? -42.717 -8.740 62.639 1.00 92.25 156 ARG A C 1
ATOM 1264 O O . ARG A 1 156 ? -42.757 -8.552 63.851 1.00 92.25 156 ARG A O 1
ATOM 1271 N N . GLY A 1 157 ? -43.814 -8.859 61.891 1.00 90.75 157 GLY A N 1
ATOM 1272 C CA . GLY A 1 157 ? -45.168 -8.826 62.451 1.00 90.75 157 GLY A CA 1
ATOM 1273 C C . GLY A 1 157 ? -45.404 -9.928 63.492 1.00 90.75 157 GLY A C 1
ATOM 1274 O O . GLY A 1 157 ? -46.011 -9.680 64.534 1.00 90.75 157 GLY A O 1
ATOM 1275 N N . LEU A 1 158 ? -44.852 -11.127 63.268 1.00 89.25 158 LEU A N 1
ATOM 1276 C CA . LEU A 1 158 ? -44.900 -12.223 64.242 1.00 89.25 158 LEU A CA 1
ATOM 1277 C C . LEU A 1 158 ? -44.107 -11.908 65.518 1.00 89.25 158 LEU A C 1
ATOM 1279 O O . LEU A 1 158 ? -44.617 -12.158 66.610 1.00 89.25 158 LEU A O 1
ATOM 1283 N N . LEU A 1 159 ? -42.914 -11.309 65.416 1.00 87.81 159 LEU A N 1
ATOM 1284 C CA . LEU A 1 159 ? -42.177 -10.826 66.597 1.00 87.81 159 LEU A CA 1
ATOM 1285 C C . LEU A 1 159 ? -42.959 -9.754 67.358 1.00 87.81 159 LEU A C 1
ATOM 1287 O O . LEU A 1 159 ? -43.066 -9.829 68.580 1.00 87.81 159 LEU A O 1
ATOM 1291 N N . GLN A 1 160 ? -43.537 -8.788 66.644 1.00 87.75 160 GLN A N 1
ATOM 1292 C CA . GLN A 1 160 ? -44.289 -7.692 67.251 1.00 87.75 160 GLN A CA 1
ATOM 1293 C C . GLN A 1 160 ? -45.527 -8.200 68.006 1.00 87.75 160 GLN A C 1
ATOM 1295 O O . GLN A 1 160 ? -45.868 -7.690 69.070 1.00 87.75 160 GLN A O 1
ATOM 1300 N N . SER A 1 161 ? -46.153 -9.280 67.527 1.00 86.62 161 SER A N 1
ATOM 1301 C CA . SER A 1 161 ? -47.286 -9.915 68.213 1.00 86.62 161 SER A CA 1
ATOM 1302 C C . SER A 1 161 ? -46.947 -10.494 69.601 1.00 86.62 161 SER A C 1
ATOM 1304 O O . SER A 1 161 ? -47.850 -10.714 70.412 1.00 86.62 161 SER A O 1
ATOM 1306 N N . LEU A 1 162 ? -45.659 -10.717 69.903 1.00 85.31 162 LEU A N 1
ATOM 1307 C CA . LEU A 1 162 ? -45.185 -11.215 71.198 1.00 85.31 162 LEU A CA 1
ATOM 1308 C C . LEU A 1 162 ? -44.850 -10.100 72.202 1.00 85.31 162 LEU A C 1
ATOM 1310 O O . LEU A 1 162 ? -44.757 -10.393 73.397 1.00 85.31 162 LEU A O 1
ATOM 1314 N N . GLU A 1 163 ? -44.727 -8.840 71.763 1.00 81.75 163 GLU A N 1
ATOM 1315 C CA . GLU A 1 163 ? -44.402 -7.683 72.616 1.00 81.75 163 GLU A CA 1
ATOM 1316 C C . GLU A 1 163 ? -45.222 -7.586 73.916 1.00 81.75 163 GLU A C 1
ATOM 1318 O O . GLU A 1 163 ? -44.609 -7.484 74.983 1.00 81.75 163 GLU A O 1
ATOM 1323 N N . PRO A 1 164 ? -46.569 -7.694 73.908 1.00 81.19 164 PRO A N 1
ATOM 1324 C CA . PRO A 1 164 ? -47.364 -7.554 75.133 1.00 81.19 164 PRO A CA 1
ATOM 1325 C C . PRO A 1 164 ? -47.130 -8.674 76.160 1.00 81.19 164 PRO A C 1
ATOM 1327 O O . PRO A 1 164 ? -47.576 -8.564 77.299 1.00 81.19 164 PRO A O 1
ATOM 1330 N N . ARG A 1 165 ? -46.450 -9.764 75.780 1.00 80.25 165 ARG A N 1
ATOM 1331 C CA . ARG A 1 165 ? -46.218 -10.949 76.622 1.00 80.25 165 ARG A CA 1
ATOM 1332 C C . ARG A 1 165 ? -44.757 -11.103 77.052 1.00 80.25 165 ARG A C 1
ATOM 1334 O O . ARG A 1 165 ? -44.448 -12.030 77.795 1.00 80.25 165 ARG A O 1
ATOM 1341 N N . LEU A 1 166 ? -43.868 -10.193 76.642 1.00 77.31 166 LEU A N 1
ATOM 1342 C CA . LEU A 1 166 ? -42.422 -10.275 76.894 1.00 77.31 166 LEU A CA 1
ATOM 1343 C C . LEU A 1 166 ? -42.053 -10.381 78.378 1.00 77.31 166 LEU A C 1
ATOM 1345 O O . LEU A 1 166 ? -41.101 -11.079 78.718 1.00 77.31 166 LEU A O 1
ATOM 1349 N N . ALA A 1 167 ? -42.806 -9.723 79.263 1.00 77.44 167 ALA A N 1
ATOM 1350 C CA . ALA A 1 167 ? -42.555 -9.757 80.705 1.00 77.44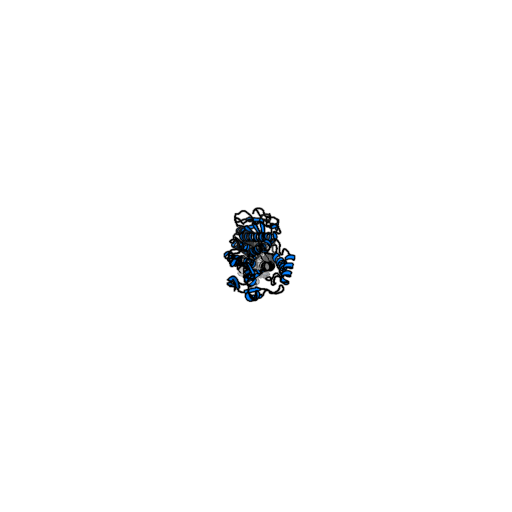 167 ALA A CA 1
ATOM 1351 C C . ALA A 1 167 ? -42.795 -11.143 81.337 1.00 77.44 167 ALA A C 1
ATOM 1353 O O . ALA A 1 167 ? -42.229 -11.435 82.386 1.00 77.44 167 ALA A O 1
ATOM 1354 N N . ALA A 1 168 ? -43.605 -11.994 80.698 1.00 78.94 168 ALA A N 1
ATOM 1355 C CA . ALA A 1 168 ? -43.973 -13.322 81.190 1.00 78.94 168 ALA A CA 1
ATOM 1356 C C . ALA A 1 168 ? -43.154 -14.468 80.557 1.00 78.94 168 ALA A C 1
ATOM 1358 O O . ALA A 1 168 ? -43.357 -15.632 80.903 1.00 78.94 168 ALA A O 1
ATOM 1359 N N . ILE A 1 169 ? -42.242 -14.158 79.628 1.00 85.44 169 ILE A N 1
ATOM 1360 C CA . ILE A 1 169 ? -41.350 -15.117 78.955 1.00 85.44 169 ILE A CA 1
ATOM 1361 C C . ILE A 1 169 ? -40.067 -15.289 79.784 1.00 85.44 169 ILE A C 1
ATOM 1363 O O . ILE A 1 169 ? -39.615 -14.353 80.445 1.00 85.44 169 ILE A O 1
ATOM 1367 N N . SER A 1 170 ? -39.464 -16.482 79.760 1.00 85.19 170 SER A N 1
ATOM 1368 C CA . SER A 1 170 ? -38.165 -16.714 80.405 1.00 85.19 170 SER A CA 1
ATOM 1369 C C . SER A 1 170 ? -37.060 -15.826 79.820 1.00 85.19 170 SER A C 1
ATOM 1371 O O . SER A 1 170 ? -37.078 -15.441 78.651 1.00 85.19 170 SER A O 1
ATOM 1373 N N . GLU A 1 171 ? -36.049 -15.525 80.632 1.00 86.06 171 GLU A N 1
ATOM 1374 C CA . GLU A 1 171 ? -34.885 -14.746 80.201 1.00 86.06 171 GLU A CA 1
ATOM 1375 C C . GLU A 1 171 ? -34.162 -15.390 79.003 1.00 86.06 171 GLU A C 1
ATOM 1377 O O . GLU A 1 171 ? -33.797 -14.703 78.051 1.00 86.06 171 GLU A O 1
ATOM 1382 N N . GLU A 1 172 ? -34.051 -16.721 78.991 1.00 85.94 172 GLU A N 1
ATOM 1383 C CA . GLU A 1 172 ? -33.450 -17.487 77.893 1.00 85.94 172 GLU A CA 1
ATOM 1384 C C . GLU A 1 172 ? -34.189 -17.282 76.558 1.00 85.94 172 GLU A C 1
ATOM 1386 O O . GLU A 1 172 ? -33.566 -16.971 75.539 1.00 85.94 172 GLU A O 1
ATOM 1391 N N . ASN A 1 173 ? -35.524 -17.369 76.564 1.00 86.44 173 ASN A N 1
ATOM 1392 C CA . ASN A 1 173 ? -36.327 -17.161 75.359 1.00 86.44 173 ASN A CA 1
ATOM 1393 C C . ASN A 1 173 ? -36.364 -15.690 74.931 1.00 86.44 173 ASN A C 1
ATOM 1395 O O . ASN A 1 173 ? -36.417 -15.408 73.735 1.00 86.44 173 ASN A O 1
ATOM 1399 N N . ARG A 1 174 ? -36.260 -14.739 75.868 1.00 86.00 174 ARG A N 1
ATOM 1400 C CA . ARG A 1 174 ? -36.070 -13.320 75.531 1.00 86.00 174 ARG A CA 1
ATOM 1401 C C . ARG A 1 174 ? -34.756 -13.080 74.790 1.00 86.00 174 ARG A C 1
ATOM 1403 O O . ARG A 1 174 ? -34.769 -12.444 73.742 1.00 86.00 174 ARG A O 1
ATOM 1410 N N . LEU A 1 175 ? -33.647 -13.646 75.271 1.00 88.44 175 LEU A N 1
ATOM 1411 C CA . LEU A 1 175 ? -32.352 -13.561 74.585 1.00 88.44 175 LEU A CA 1
ATOM 1412 C C . LEU A 1 175 ? -32.400 -14.205 73.188 1.00 88.44 175 LEU A C 1
ATOM 1414 O O . LEU A 1 175 ? -31.770 -13.714 72.250 1.00 88.44 175 LEU A O 1
ATOM 1418 N N . ALA A 1 176 ? -33.149 -15.298 73.020 1.00 87.25 176 ALA A N 1
ATOM 1419 C CA . ALA A 1 176 ? -33.339 -15.944 71.721 1.00 87.25 176 ALA A CA 1
ATOM 1420 C C . ALA A 1 176 ? -34.237 -15.134 70.760 1.00 87.25 176 ALA A C 1
ATOM 1422 O O . ALA A 1 176 ? -33.973 -15.099 69.552 1.00 87.25 176 ALA A O 1
ATOM 1423 N N . LEU A 1 177 ? -35.256 -14.440 71.277 1.00 88.94 177 LEU A N 1
ATOM 1424 C CA . LEU A 1 177 ? -36.060 -13.485 70.507 1.00 88.94 177 LEU A CA 1
ATOM 1425 C C . LEU A 1 177 ? -35.217 -12.287 70.050 1.00 88.94 177 LEU A C 1
ATOM 1427 O O . LEU A 1 177 ? -35.285 -11.925 68.877 1.00 88.94 177 LEU A O 1
ATOM 1431 N N . ASP A 1 178 ? -34.361 -11.739 70.917 1.00 88.38 178 ASP A N 1
ATOM 1432 C CA . ASP A 1 178 ? -33.435 -10.657 70.550 1.00 88.38 178 ASP A CA 1
ATOM 1433 C C . ASP A 1 178 ? -32.455 -11.100 69.453 1.00 88.38 178 ASP A C 1
ATOM 1435 O O . ASP A 1 178 ? -32.251 -10.384 68.473 1.00 88.38 178 ASP A O 1
ATOM 1439 N N . LYS A 1 179 ? -31.914 -12.324 69.537 1.00 90.06 179 LYS A N 1
ATOM 1440 C CA . LYS A 1 179 ? -31.106 -12.905 68.448 1.00 90.06 179 LYS A CA 1
ATOM 1441 C C . LYS A 1 179 ? -31.896 -13.019 67.142 1.00 90.06 179 LYS A C 1
ATOM 1443 O O . LYS A 1 179 ? -31.362 -12.716 66.078 1.00 90.06 179 LYS A O 1
ATOM 1448 N N . SER A 1 180 ? -33.160 -13.433 67.210 1.00 90.06 180 SER A N 1
ATOM 1449 C CA . SER A 1 180 ? -34.034 -13.550 66.033 1.00 90.06 180 SER A CA 1
ATOM 1450 C C . SER A 1 180 ? -34.346 -12.187 65.409 1.00 90.06 180 SER A C 1
ATOM 1452 O O . SER A 1 180 ? -34.408 -12.073 64.185 1.00 90.06 180 SER A O 1
ATOM 1454 N N . ARG A 1 181 ? -34.476 -11.139 66.231 1.00 90.38 181 ARG A N 1
ATOM 1455 C CA . ARG A 1 181 ? -34.614 -9.752 65.776 1.00 90.38 181 ARG A CA 1
ATOM 1456 C C . ARG A 1 181 ? -33.367 -9.287 65.025 1.00 90.38 181 ARG A C 1
ATOM 1458 O O . ARG A 1 181 ? -33.489 -8.814 63.899 1.00 90.38 181 ARG A O 1
ATOM 1465 N N . THR A 1 182 ? -32.182 -9.511 65.592 1.00 91.75 182 THR A N 1
ATOM 1466 C CA . THR A 1 182 ? -30.906 -9.200 64.929 1.00 91.75 182 THR A CA 1
ATOM 1467 C C . THR A 1 182 ? -30.765 -9.935 63.595 1.00 91.75 182 THR A C 1
ATOM 1469 O O . THR A 1 182 ? -30.365 -9.327 62.608 1.00 91.75 182 THR A O 1
ATOM 1472 N N . LEU A 1 183 ? -31.166 -11.211 63.523 1.00 91.12 183 LEU A N 1
ATOM 1473 C CA . LEU A 1 183 ? -31.138 -11.986 62.276 1.00 91.12 183 LEU A CA 1
ATOM 1474 C C . LEU A 1 183 ? -32.026 -11.392 61.172 1.00 91.12 183 LEU A C 1
ATOM 1476 O O . LEU A 1 183 ? -31.630 -11.402 60.005 1.00 91.12 183 LEU A O 1
ATOM 1480 N N . LEU A 1 184 ? -33.218 -10.885 61.509 1.00 92.00 184 LEU A N 1
ATOM 1481 C CA . LEU A 1 184 ? -34.087 -10.214 60.534 1.00 92.00 184 LEU A CA 1
ATOM 1482 C C . LEU A 1 184 ? -33.510 -8.864 60.094 1.00 92.00 184 LEU A C 1
ATOM 1484 O O . LEU A 1 184 ? -33.590 -8.529 58.916 1.00 92.00 184 LEU A O 1
ATOM 1488 N N . ASP A 1 185 ? -32.899 -8.111 61.010 1.00 91.94 185 ASP A N 1
ATOM 1489 C CA . ASP A 1 185 ? -32.254 -6.835 60.683 1.00 91.94 185 ASP A CA 1
ATOM 1490 C C . ASP A 1 185 ? -31.029 -7.026 59.776 1.00 91.94 185 ASP A C 1
ATOM 1492 O O . ASP A 1 185 ? -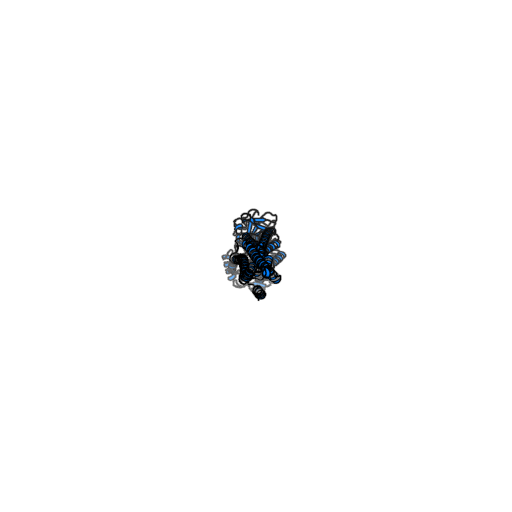30.832 -6.265 58.828 1.00 91.94 185 ASP A O 1
ATOM 1496 N N . GLU A 1 186 ? -30.223 -8.061 60.016 1.00 92.50 186 GLU A N 1
ATOM 1497 C CA . GLU A 1 186 ? -29.120 -8.449 59.130 1.00 92.50 186 GLU A CA 1
ATOM 1498 C C . GLU A 1 186 ? -29.619 -8.876 57.749 1.00 92.50 186 GLU A C 1
ATOM 1500 O O . GLU A 1 186 ? -29.031 -8.496 56.737 1.00 92.50 186 GLU A O 1
ATOM 1505 N N . TRP A 1 187 ? -30.711 -9.643 57.690 1.00 91.94 187 TRP A N 1
ATOM 1506 C CA . TRP A 1 187 ? -31.310 -10.046 56.420 1.00 91.94 187 TRP A CA 1
ATOM 1507 C C . TRP A 1 187 ? -31.819 -8.833 55.627 1.00 91.94 187 TRP A C 1
ATOM 1509 O O . TRP A 1 187 ? -31.535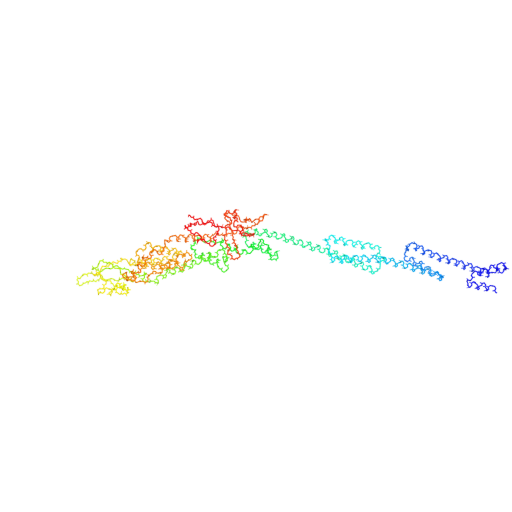 -8.730 54.436 1.00 91.94 187 TRP A O 1
ATOM 1519 N N . GLN A 1 188 ? -32.476 -7.875 56.283 1.00 91.31 188 GLN A N 1
ATOM 1520 C CA . GLN A 1 188 ? -32.919 -6.638 55.639 1.00 91.31 188 GLN A CA 1
ATOM 1521 C C . GLN A 1 188 ? -31.747 -5.861 55.019 1.00 91.31 188 GLN A C 1
ATOM 1523 O O . GLN A 1 188 ? -31.813 -5.455 53.860 1.00 91.31 188 GLN A O 1
ATOM 1528 N N . ARG A 1 189 ? -30.645 -5.698 55.763 1.00 91.25 189 ARG A N 1
ATOM 1529 C CA . ARG A 1 189 ? -29.448 -5.003 55.258 1.00 91.25 189 ARG A CA 1
ATOM 1530 C C . ARG A 1 189 ? -28.819 -5.720 54.064 1.00 91.25 189 ARG A C 1
ATOM 1532 O O . ARG A 1 189 ? -28.407 -5.062 53.117 1.00 91.25 189 ARG A O 1
ATOM 1539 N N . ASP A 1 190 ? -28.763 -7.050 54.095 1.00 89.56 190 ASP A N 1
ATOM 1540 C CA . ASP A 1 190 ? -28.257 -7.864 52.981 1.00 89.56 190 ASP A CA 1
ATOM 1541 C C . ASP A 1 190 ? -29.120 -7.711 51.713 1.00 89.56 190 ASP A C 1
ATOM 1543 O O . ASP A 1 190 ? -28.588 -7.561 50.613 1.00 89.56 190 ASP A O 1
ATOM 1547 N N . LEU A 1 191 ? -30.451 -7.685 51.854 1.00 89.94 191 LEU A N 1
ATOM 1548 C CA . LEU A 1 191 ? -31.372 -7.422 50.743 1.00 89.94 191 LEU A CA 1
ATOM 1549 C C . LEU A 1 191 ? -31.149 -6.023 50.142 1.00 89.94 191 LEU A C 1
ATOM 1551 O O . LEU A 1 191 ? -31.046 -5.876 48.922 1.00 89.94 191 LEU A O 1
ATOM 1555 N N . GLU A 1 192 ? -31.047 -4.999 50.991 1.00 90.00 192 GLU A N 1
ATOM 1556 C CA . GLU A 1 192 ? -30.788 -3.617 50.573 1.00 90.00 192 GLU A CA 1
ATOM 1557 C C . GLU A 1 192 ? -29.434 -3.476 49.866 1.00 90.00 192 GLU A C 1
ATOM 1559 O O . GLU A 1 192 ? -29.354 -2.836 48.815 1.00 90.00 192 GLU A O 1
ATOM 1564 N N . GLN A 1 193 ? -28.392 -4.131 50.386 1.00 90.00 193 GLN A N 1
ATOM 1565 C CA . GLN A 1 193 ? -27.066 -4.151 49.777 1.00 90.00 193 GLN A CA 1
ATOM 1566 C C . GLN A 1 193 ? -27.092 -4.818 48.395 1.00 90.00 193 GLN A C 1
ATOM 1568 O O . GLN A 1 193 ? -26.656 -4.205 47.420 1.00 90.00 193 GLN A O 1
ATOM 1573 N N . ARG A 1 194 ? -27.669 -6.023 48.271 1.00 89.31 194 ARG A N 1
ATOM 1574 C CA . ARG A 1 194 ? -27.794 -6.725 46.978 1.00 89.31 194 ARG A CA 1
ATOM 1575 C C . ARG A 1 194 ? -28.568 -5.898 45.946 1.00 89.31 194 ARG A C 1
ATOM 1577 O O . ARG A 1 194 ? -28.208 -5.867 44.767 1.00 89.31 194 ARG A O 1
ATOM 1584 N N . ARG A 1 195 ? -29.613 -5.182 46.378 1.00 88.50 195 ARG A N 1
ATOM 1585 C CA . ARG A 1 195 ? -30.398 -4.286 45.514 1.00 88.50 195 ARG A CA 1
ATOM 1586 C C . ARG A 1 195 ? -29.584 -3.080 45.046 1.00 88.50 195 ARG A C 1
ATOM 1588 O O . ARG A 1 195 ? -29.657 -2.728 43.868 1.00 88.50 195 ARG A O 1
ATOM 1595 N N . ALA A 1 196 ? -28.813 -2.465 45.942 1.00 87.44 196 ALA A N 1
ATOM 1596 C CA . ALA A 1 196 ? -27.929 -1.351 45.612 1.00 87.44 196 ALA A CA 1
ATOM 1597 C C . ALA A 1 196 ? -26.813 -1.780 44.644 1.00 87.44 196 ALA A C 1
ATOM 1599 O O . ALA A 1 196 ? -26.588 -1.102 43.643 1.00 87.44 196 ALA A O 1
ATOM 1600 N N . GLU A 1 197 ? -26.182 -2.934 44.880 1.00 88.94 197 GLU A N 1
ATOM 1601 C CA . GLU A 1 197 ? -25.157 -3.508 43.998 1.00 88.94 197 GLU A CA 1
ATOM 1602 C C . GLU A 1 197 ? -25.715 -3.801 42.596 1.00 88.94 197 GLU A C 1
ATOM 1604 O O . GLU A 1 197 ? -25.106 -3.421 41.596 1.00 88.94 197 GLU A O 1
ATOM 1609 N N . SER A 1 198 ? -26.907 -4.403 42.499 1.00 87.75 198 SER A N 1
ATOM 1610 C CA . SER A 1 198 ? -27.564 -4.662 41.211 1.00 87.75 198 SER A CA 1
ATOM 1611 C C . SER A 1 198 ? -27.928 -3.369 40.469 1.00 87.75 198 SER A C 1
ATOM 1613 O O . SER A 1 198 ? -27.687 -3.258 39.265 1.00 87.75 198 SER A O 1
ATOM 1615 N N . ALA A 1 199 ? -28.451 -2.359 41.175 1.00 86.69 199 ALA A N 1
ATOM 1616 C CA . ALA A 1 199 ? -28.746 -1.052 40.589 1.00 86.69 199 ALA A CA 1
ATOM 1617 C C . ALA A 1 199 ? -27.472 -0.339 40.105 1.00 86.69 199 ALA A C 1
ATOM 1619 O O . ALA A 1 199 ? -27.464 0.238 39.017 1.00 86.69 199 ALA A O 1
ATOM 1620 N N . GLN A 1 200 ? -26.379 -0.424 40.870 1.00 88.25 200 GLN A N 1
ATOM 1621 C CA . GLN A 1 200 ? -25.083 0.135 40.492 1.00 88.25 200 GLN A CA 1
ATOM 1622 C C . GLN A 1 200 ? -24.498 -0.576 39.264 1.00 88.25 200 GLN A C 1
ATOM 1624 O O . GLN A 1 200 ? -23.993 0.091 38.364 1.00 88.25 200 GLN A O 1
ATOM 1629 N N . GLN A 1 201 ? -24.610 -1.905 39.180 1.00 86.81 201 GLN A N 1
ATOM 1630 C CA . GLN A 1 201 ? -24.199 -2.672 37.999 1.00 86.81 201 GLN A CA 1
ATOM 1631 C C . GLN A 1 201 ? -25.023 -2.300 36.761 1.00 86.81 201 GLN A C 1
ATOM 1633 O O . GLN A 1 201 ? -24.450 -2.075 35.698 1.00 86.81 201 GLN A O 1
ATOM 1638 N N . GLN A 1 202 ? -26.348 -2.174 36.892 1.00 86.94 202 GLN A N 1
ATOM 1639 C CA . GLN A 1 202 ? -27.209 -1.733 35.790 1.00 86.94 202 GLN A CA 1
ATOM 1640 C C . GLN A 1 202 ? -26.876 -0.313 35.331 1.00 86.94 202 GLN A C 1
ATOM 1642 O O . GLN A 1 202 ? -26.859 -0.051 34.129 1.00 86.94 202 GLN A O 1
ATOM 1647 N N . GLN A 1 203 ? -26.600 0.602 36.263 1.00 87.12 203 GLN A N 1
ATOM 1648 C CA . GLN A 1 203 ? -26.202 1.963 35.917 1.00 87.12 203 GLN A CA 1
ATOM 1649 C C . GLN A 1 203 ? -24.842 1.978 35.213 1.00 87.12 203 GLN A C 1
ATOM 1651 O O . GLN A 1 203 ? -24.733 2.554 34.136 1.00 87.12 203 GLN A O 1
ATOM 1656 N N . ALA A 1 204 ? -23.845 1.265 35.741 1.00 86.69 204 ALA A N 1
ATOM 1657 C CA . ALA A 1 204 ? -22.535 1.138 35.107 1.00 86.69 204 ALA A CA 1
ATOM 1658 C C . ALA A 1 204 ? -22.626 0.510 33.704 1.00 86.69 204 ALA A C 1
ATOM 1660 O O . ALA A 1 204 ? -21.910 0.921 32.791 1.00 86.69 204 ALA A O 1
ATOM 1661 N N . GLN A 1 205 ? -23.528 -0.457 33.507 1.00 86.56 205 GLN A N 1
ATOM 1662 C CA . GLN A 1 205 ? -23.782 -1.046 32.195 1.00 86.56 205 GLN A CA 1
ATOM 1663 C C . GLN A 1 205 ? -24.420 -0.037 31.231 1.00 86.56 205 GLN A C 1
ATOM 1665 O O . GLN A 1 205 ? -23.938 0.100 30.108 1.00 86.56 205 GLN A O 1
ATOM 1670 N N . LYS A 1 206 ? -25.433 0.722 31.669 1.00 88.06 206 LYS A N 1
ATOM 1671 C CA . LYS A 1 206 ? -26.037 1.799 30.864 1.00 88.06 206 LYS A CA 1
ATOM 1672 C C . LYS A 1 206 ? -25.029 2.888 30.508 1.00 88.06 206 LYS A C 1
ATOM 1674 O O . LYS A 1 206 ? -25.000 3.336 29.365 1.00 88.06 206 LYS A O 1
ATOM 1679 N N . ASP A 1 207 ? -24.187 3.286 31.457 1.00 87.94 207 ASP A N 1
ATOM 1680 C CA . ASP A 1 207 ? -23.146 4.292 31.240 1.00 87.94 207 ASP A CA 1
ATOM 1681 C C . ASP A 1 207 ? -22.119 3.793 30.211 1.00 87.94 207 ASP A C 1
ATOM 1683 O O . ASP A 1 207 ? -21.752 4.527 29.290 1.00 87.94 207 ASP A O 1
ATOM 1687 N N . ARG A 1 208 ? -21.726 2.513 30.291 1.00 85.56 208 ARG A N 1
ATOM 1688 C CA . ARG A 1 208 ? -20.836 1.869 29.312 1.00 85.56 208 ARG A CA 1
ATOM 1689 C C . ARG A 1 208 ? -21.475 1.773 27.926 1.00 85.56 208 ARG A C 1
ATOM 1691 O O . ARG A 1 208 ? -20.816 2.072 26.932 1.00 85.56 208 ARG A O 1
ATOM 1698 N N . GLU A 1 209 ? -22.748 1.394 27.837 1.00 86.44 209 GLU A N 1
ATOM 1699 C CA . GLU A 1 209 ? -23.502 1.346 26.576 1.00 86.44 209 GLU A CA 1
ATOM 1700 C C . GLU A 1 209 ? -23.631 2.740 25.939 1.00 86.44 209 GLU A C 1
ATOM 1702 O O . GLU A 1 209 ? -23.371 2.902 24.743 1.00 86.44 209 GLU A O 1
ATOM 1707 N N . ALA A 1 210 ? -23.938 3.766 26.737 1.00 88.56 210 ALA A N 1
ATOM 1708 C CA . ALA A 1 210 ? -24.005 5.153 26.284 1.00 88.56 210 ALA A CA 1
ATOM 1709 C C . ALA A 1 210 ? -22.638 5.666 25.797 1.00 88.56 210 ALA A C 1
ATOM 1711 O O . ALA A 1 210 ? -22.546 6.312 24.749 1.00 88.56 210 ALA A O 1
ATOM 1712 N N . GLN A 1 211 ? -21.559 5.340 26.514 1.00 88.12 211 GLN A N 1
ATOM 1713 C CA . GLN A 1 211 ? -20.199 5.700 26.119 1.00 88.12 211 GLN A CA 1
ATOM 1714 C C . GLN A 1 211 ? -19.766 4.986 24.828 1.00 88.12 211 GLN A C 1
ATOM 1716 O O . GLN A 1 211 ? -19.192 5.622 23.940 1.00 88.12 211 GLN A O 1
ATOM 1721 N N . ASN A 1 212 ? -20.113 3.705 24.668 1.00 87.00 212 ASN A N 1
ATOM 1722 C CA . ASN A 1 212 ? -19.882 2.945 23.437 1.00 87.00 212 ASN A CA 1
ATOM 1723 C C . ASN A 1 212 ? -20.631 3.544 22.237 1.00 87.00 212 ASN A C 1
ATOM 1725 O O . ASN A 1 212 ? -20.059 3.671 21.149 1.00 87.00 212 ASN A O 1
ATOM 1729 N N . ALA A 1 213 ? -21.893 3.945 22.420 1.00 87.00 213 ALA A N 1
ATOM 1730 C CA . ALA A 1 213 ? -22.683 4.604 21.380 1.00 87.00 213 ALA A CA 1
ATOM 1731 C C . ALA A 1 213 ? -22.090 5.969 20.991 1.00 87.00 213 ALA A C 1
ATOM 1733 O O . ALA A 1 213 ? -22.000 6.294 19.804 1.00 87.00 213 ALA A O 1
ATOM 1734 N N . LYS A 1 214 ? -21.612 6.740 21.974 1.00 91.12 214 LYS A N 1
ATOM 1735 C CA . LYS A 1 214 ? -20.935 8.019 21.739 1.00 91.12 214 LYS A CA 1
ATOM 1736 C C . LYS A 1 214 ? -19.653 7.843 20.921 1.00 91.12 214 LYS A C 1
ATOM 1738 O O . LYS A 1 214 ? -19.508 8.476 19.880 1.00 91.12 214 LYS A O 1
ATOM 1743 N N . ILE A 1 215 ? -18.756 6.947 21.338 1.00 91.25 215 ILE A N 1
ATOM 1744 C CA . ILE A 1 215 ? -17.487 6.709 20.628 1.00 91.25 215 ILE A CA 1
ATOM 1745 C C . ILE A 1 215 ? -17.736 6.159 19.227 1.00 91.25 215 ILE A C 1
ATOM 1747 O O . ILE A 1 215 ? -17.085 6.586 18.281 1.00 91.25 215 ILE A O 1
ATOM 1751 N N . THR A 1 216 ? -18.731 5.285 19.067 1.00 89.00 216 THR A N 1
ATOM 1752 C CA . THR A 1 216 ? -19.185 4.825 17.748 1.00 89.00 216 THR A CA 1
ATOM 1753 C C . THR A 1 216 ? -19.499 5.984 16.806 1.00 89.00 216 THR A C 1
ATOM 1755 O O . THR A 1 216 ? -19.065 5.974 15.656 1.00 89.00 216 THR A O 1
ATOM 1758 N N . ALA A 1 217 ? -20.279 6.966 17.263 1.00 87.75 217 ALA A N 1
ATOM 1759 C CA . ALA A 1 217 ? -20.648 8.107 16.433 1.00 87.75 217 ALA A CA 1
ATOM 1760 C C . ALA A 1 217 ? -19.422 8.975 16.097 1.00 87.75 217 ALA A C 1
ATOM 1762 O O . ALA A 1 217 ? -19.278 9.434 14.962 1.00 87.75 217 ALA A O 1
ATOM 1763 N N . GLU A 1 218 ? -18.517 9.146 17.064 1.00 93.12 218 GLU A N 1
ATOM 1764 C CA . GLU A 1 218 ? -17.271 9.900 16.905 1.00 93.12 218 GLU A CA 1
ATOM 1765 C C . GLU A 1 218 ? -16.275 9.226 15.944 1.00 93.12 218 GLU A C 1
ATOM 1767 O O . GLU A 1 218 ? -15.551 9.937 15.246 1.00 93.12 218 GLU A O 1
ATOM 1772 N N . ILE A 1 219 ? -16.256 7.886 15.844 1.00 93.81 219 ILE A N 1
ATOM 1773 C CA . ILE A 1 219 ? -15.401 7.154 14.888 1.00 93.81 219 ILE A CA 1
ATOM 1774 C C . ILE A 1 219 ? -15.652 7.664 13.470 1.00 93.81 219 ILE A C 1
ATOM 1776 O O . ILE A 1 219 ? -14.711 8.073 12.795 1.00 93.81 219 ILE A O 1
ATOM 1780 N N . TYR A 1 220 ? -16.904 7.728 13.015 1.00 92.50 220 TYR A N 1
ATOM 1781 C CA . TYR A 1 220 ? -17.176 8.191 11.651 1.00 92.50 220 TYR A CA 1
ATOM 1782 C C . TYR A 1 220 ? -16.831 9.666 11.449 1.00 92.50 220 TYR A C 1
ATOM 1784 O O . TYR A 1 220 ? -16.389 10.035 10.368 1.00 92.50 220 TYR A O 1
ATOM 1792 N N . GLN A 1 221 ? -17.015 10.506 12.471 1.00 91.94 221 GLN A N 1
ATOM 1793 C CA . GLN A 1 221 ? -16.765 11.952 12.401 1.00 91.94 221 GLN A CA 1
ATOM 1794 C C . GLN A 1 221 ? -15.278 12.313 12.444 1.00 91.94 221 GLN A C 1
ATOM 1796 O O . GLN A 1 221 ? -14.901 13.388 11.990 1.00 91.94 221 GLN A O 1
ATOM 1801 N N . SER A 1 222 ? -14.435 11.426 12.973 1.00 93.94 222 SER A N 1
ATOM 1802 C CA . SER A 1 222 ? -12.994 11.665 13.085 1.00 93.94 222 SER A CA 1
ATOM 1803 C C . SER A 1 222 ? -12.275 11.749 11.735 1.00 93.94 222 SER A C 1
ATOM 1805 O O . SER A 1 222 ? -11.250 12.414 11.621 1.00 93.94 222 SER A O 1
ATOM 1807 N N . VAL A 1 223 ? -12.828 11.135 10.687 1.00 93.38 223 VAL A N 1
ATOM 1808 C CA . VAL A 1 223 ? -12.304 11.235 9.321 1.00 93.38 223 VAL A CA 1
ATOM 1809 C C . VAL A 1 223 ? -12.465 12.680 8.816 1.00 93.38 223 VAL A C 1
ATOM 1811 O O . VAL A 1 223 ? -13.555 13.240 8.948 1.00 93.38 223 VAL A O 1
ATOM 1814 N N . PRO A 1 224 ? -11.436 13.307 8.210 1.00 91.94 224 PRO A N 1
ATOM 1815 C CA . PRO A 1 224 ? -10.251 12.697 7.595 1.00 91.94 224 PRO A CA 1
ATOM 1816 C C . PRO A 1 224 ? -9.012 12.535 8.490 1.00 91.94 224 PRO A C 1
ATOM 1818 O O . PRO A 1 224 ? -7.992 12.062 7.990 1.00 91.94 224 PRO A O 1
ATOM 1821 N N . ASP A 1 225 ? -9.061 12.898 9.774 1.00 95.12 225 ASP A N 1
ATOM 1822 C CA . ASP A 1 225 ? -7.923 12.726 10.683 1.00 95.12 225 ASP A CA 1
ATOM 1823 C C . ASP A 1 225 ? -7.751 11.245 11.054 1.00 95.12 225 ASP A C 1
ATOM 1825 O O . ASP A 1 225 ? -8.448 10.697 11.911 1.00 95.12 225 ASP A O 1
ATOM 1829 N N . LEU A 1 226 ? -6.801 10.583 10.390 1.00 94.25 226 LEU A N 1
ATOM 1830 C CA . LEU A 1 226 ? -6.543 9.159 10.595 1.00 94.25 226 LEU A CA 1
ATOM 1831 C C . LEU A 1 226 ? -5.958 8.849 11.977 1.00 94.25 226 LEU A C 1
ATOM 1833 O O . LEU A 1 226 ? -6.168 7.747 12.482 1.00 94.25 226 LEU A O 1
ATOM 1837 N N . THR A 1 227 ? -5.266 9.803 12.605 1.00 94.88 227 THR A N 1
ATOM 1838 C CA . THR A 1 227 ? -4.730 9.631 13.964 1.00 94.88 227 THR A CA 1
ATOM 1839 C C . THR A 1 227 ? -5.877 9.609 14.964 1.00 94.88 227 THR A C 1
ATOM 1841 O O . THR A 1 227 ? -5.966 8.712 15.807 1.00 94.88 227 THR A O 1
ATOM 1844 N N . LEU A 1 228 ? -6.807 10.560 14.827 1.00 95.44 228 LEU A N 1
ATOM 1845 C CA . LEU A 1 228 ? -8.015 10.595 15.641 1.00 95.44 228 LEU A CA 1
ATOM 1846 C C . LEU A 1 228 ? -8.876 9.351 15.391 1.00 95.44 228 LEU A C 1
ATOM 1848 O O . LEU A 1 228 ? -9.298 8.713 16.354 1.00 95.44 228 LEU A O 1
ATOM 1852 N N . TYR A 1 229 ? -9.065 8.953 14.131 1.00 96.19 229 TYR A N 1
ATOM 1853 C CA . TYR A 1 229 ? -9.807 7.746 13.755 1.00 96.19 229 TYR A CA 1
ATOM 1854 C C . TYR A 1 229 ? -9.243 6.479 14.408 1.00 96.19 229 TYR A C 1
ATOM 1856 O O . TYR A 1 229 ? -9.986 5.729 15.046 1.00 96.19 229 TYR A O 1
ATOM 1864 N N . GLN A 1 230 ? -7.923 6.280 14.345 1.00 95.69 230 GLN A N 1
ATOM 1865 C CA . GLN A 1 230 ? -7.267 5.157 15.014 1.00 95.69 230 GLN A CA 1
ATOM 1866 C C . GLN A 1 230 ? -7.473 5.204 16.530 1.00 95.69 230 GLN A C 1
ATOM 1868 O O . GLN A 1 230 ? -7.825 4.190 17.131 1.00 95.69 230 GLN A O 1
ATOM 1873 N N . SER A 1 231 ? -7.293 6.378 17.146 1.00 96.12 231 SER A N 1
ATOM 1874 C CA . SER A 1 231 ? -7.466 6.535 18.594 1.00 96.12 231 SER A CA 1
ATOM 1875 C C . SER A 1 231 ? -8.878 6.157 19.050 1.00 96.12 231 SER A C 1
ATOM 1877 O O . SER A 1 231 ? -9.040 5.531 20.093 1.00 96.12 231 SER A O 1
ATOM 1879 N N . LYS A 1 232 ? -9.906 6.473 18.249 1.00 95.19 232 LYS A N 1
ATOM 1880 C CA . LYS A 1 232 ? -11.305 6.163 18.568 1.00 95.19 232 LYS A CA 1
ATOM 1881 C C . LYS A 1 232 ? -11.619 4.677 18.397 1.00 95.19 232 LYS A C 1
ATOM 1883 O O . LYS A 1 232 ? -12.347 4.128 19.223 1.00 95.19 232 LYS A O 1
ATOM 1888 N N . LEU A 1 233 ? -11.041 4.014 17.391 1.00 94.44 233 LEU A N 1
ATOM 1889 C CA . LEU A 1 233 ? -11.133 2.556 17.248 1.00 94.44 233 LEU A CA 1
ATOM 1890 C C . LEU A 1 233 ? -10.479 1.822 18.429 1.00 94.44 233 LEU A C 1
ATOM 1892 O O . LEU A 1 233 ? -11.078 0.896 18.976 1.00 94.44 233 LEU A O 1
ATOM 1896 N N . LEU A 1 234 ? -9.287 2.256 18.852 1.00 94.56 234 LEU A N 1
ATOM 1897 C CA . LEU A 1 234 ? -8.579 1.671 19.997 1.00 94.56 234 LEU A CA 1
ATOM 1898 C C . LEU A 1 234 ? -9.313 1.937 21.320 1.00 94.56 234 LEU A C 1
ATOM 1900 O O . LEU A 1 234 ? -9.498 1.015 22.108 1.00 94.56 234 LEU A O 1
ATOM 1904 N N . ALA A 1 235 ? -9.833 3.150 21.528 1.00 93.06 235 ALA A N 1
ATOM 1905 C CA . ALA A 1 235 ? -10.645 3.466 22.705 1.00 93.06 235 ALA A CA 1
ATOM 1906 C C . ALA A 1 235 ? -11.905 2.585 22.794 1.00 93.06 235 ALA A C 1
ATOM 1908 O O . ALA A 1 235 ? -12.293 2.152 23.878 1.00 93.06 235 ALA A O 1
ATOM 1909 N N . LEU A 1 236 ? -12.538 2.277 21.655 1.00 93.06 236 LEU A N 1
ATOM 1910 C CA . LEU A 1 236 ? -13.678 1.359 21.612 1.00 93.06 236 LEU A CA 1
ATOM 1911 C C . LEU A 1 236 ? -13.277 -0.084 21.959 1.00 93.06 236 LEU A C 1
ATOM 1913 O O . LEU A 1 236 ? -14.042 -0.783 22.626 1.00 93.06 236 LEU A O 1
ATOM 1917 N N . GLN A 1 237 ? -12.094 -0.529 21.526 1.00 92.94 237 GLN A N 1
ATOM 1918 C CA . GLN A 1 237 ? -11.541 -1.839 21.875 1.00 92.94 237 GLN A CA 1
ATOM 1919 C C . GLN A 1 237 ? -11.268 -1.948 23.383 1.00 92.94 237 GLN A C 1
ATOM 1921 O O . GLN A 1 237 ? -11.677 -2.925 24.011 1.00 92.94 237 GLN A O 1
ATOM 1926 N N . GLU A 1 238 ? -10.641 -0.934 23.984 1.00 91.00 238 GLU A N 1
ATOM 1927 C CA . GLU A 1 238 ? -10.371 -0.883 25.427 1.00 91.00 238 GLU A CA 1
ATOM 1928 C C . GLU A 1 238 ? -11.669 -0.929 26.244 1.00 91.00 238 GLU A C 1
ATOM 1930 O O . GLU A 1 238 ? -11.823 -1.764 27.139 1.00 91.00 238 GLU A O 1
ATOM 1935 N N . LEU A 1 239 ? -12.659 -0.111 25.874 1.00 87.25 239 LEU A N 1
ATOM 1936 C CA . LEU A 1 239 ? -13.974 -0.103 26.524 1.00 87.25 239 LEU A CA 1
ATOM 1937 C C . LEU A 1 239 ? -14.754 -1.400 26.347 1.00 87.25 239 LEU A C 1
ATOM 1939 O O . LEU A 1 239 ? -15.666 -1.671 27.128 1.00 87.25 239 LEU A O 1
ATOM 1943 N N . SER A 1 240 ? -14.408 -2.215 25.356 1.00 85.12 240 SER A N 1
ATOM 1944 C CA . SER A 1 240 ? -15.029 -3.512 25.087 1.00 85.12 240 SER A CA 1
ATOM 1945 C C . SER A 1 240 ? -14.245 -4.680 25.702 1.00 85.12 240 SER A C 1
ATOM 1947 O O . SER A 1 240 ? -14.528 -5.834 25.408 1.00 85.12 240 SER A O 1
ATOM 1949 N N . GLY A 1 241 ? -13.300 -4.406 26.612 1.00 82.50 241 GLY A N 1
ATOM 1950 C CA . GLY A 1 241 ? -12.539 -5.447 27.312 1.00 82.50 241 GLY A CA 1
ATOM 1951 C C . GLY A 1 241 ? -11.412 -6.057 26.476 1.00 82.50 241 GLY A C 1
ATOM 1952 O O . GLY A 1 241 ? -11.019 -7.191 26.729 1.00 82.50 241 GLY A O 1
ATOM 1953 N N . GLY A 1 242 ? -10.903 -5.323 25.483 1.00 83.31 242 GLY A N 1
ATOM 1954 C CA . GLY A 1 242 ? -9.813 -5.756 24.605 1.00 83.31 242 GLY A CA 1
ATOM 1955 C C . GLY A 1 242 ? -10.272 -6.339 23.266 1.00 83.31 242 GLY A C 1
ATOM 1956 O O . GLY A 1 242 ? -9.460 -6.447 22.346 1.00 83.31 242 GLY A O 1
ATOM 1957 N N . GLU A 1 243 ? -11.562 -6.642 23.102 1.00 86.50 243 GLU A N 1
ATOM 1958 C CA . GLU A 1 243 ? -12.136 -7.106 21.836 1.00 86.50 243 GLU A CA 1
ATOM 1959 C C . GLU A 1 243 ? -12.947 -6.001 21.162 1.00 86.50 243 GLU A C 1
ATOM 1961 O O . GLU A 1 243 ? -13.927 -5.503 21.707 1.00 86.50 243 GLU A O 1
ATOM 1966 N N . ILE A 1 244 ? -12.564 -5.613 19.945 1.00 88.69 244 ILE A N 1
ATOM 1967 C CA . ILE A 1 244 ? -13.325 -4.619 19.188 1.00 88.69 244 ILE A CA 1
ATOM 1968 C C . ILE A 1 244 ? -14.661 -5.218 18.705 1.00 88.69 244 ILE A C 1
ATOM 1970 O O . ILE A 1 244 ? -14.686 -6.368 18.251 1.00 88.69 244 ILE A O 1
ATOM 1974 N N . PRO A 1 245 ? -15.778 -4.460 18.732 1.00 88.38 245 PRO A N 1
ATOM 1975 C CA . PRO A 1 245 ? -17.044 -4.931 18.180 1.00 88.38 245 PRO A CA 1
ATOM 1976 C C . PRO A 1 245 ? -16.898 -5.442 16.741 1.00 88.38 245 PRO A C 1
ATOM 1978 O O . PRO A 1 245 ? -16.266 -4.783 15.912 1.00 88.38 245 PRO A O 1
ATOM 1981 N N . HIS A 1 246 ? -17.535 -6.582 16.429 1.00 88.38 246 HIS A N 1
ATOM 1982 C CA . HIS A 1 246 ? -17.392 -7.305 15.150 1.00 88.38 246 HIS A CA 1
ATOM 1983 C C . HIS A 1 246 ? -17.413 -6.385 13.924 1.00 88.38 246 HIS A C 1
ATOM 1985 O O . HIS A 1 246 ? -16.612 -6.551 13.007 1.00 88.38 246 HIS A O 1
ATOM 1991 N N . ARG A 1 247 ? -18.329 -5.412 13.896 1.00 88.69 247 ARG A N 1
ATOM 1992 C CA . ARG A 1 247 ? -18.504 -4.507 12.754 1.00 88.69 247 ARG A CA 1
ATOM 1993 C C . ARG A 1 247 ? -17.267 -3.656 12.433 1.00 88.69 247 ARG A C 1
ATOM 1995 O O . ARG A 1 247 ? -17.035 -3.380 11.269 1.00 88.69 247 ARG A O 1
ATOM 2002 N N . PHE A 1 248 ? -16.451 -3.300 13.430 1.00 91.56 248 PHE A N 1
ATOM 2003 C CA . PHE A 1 248 ? -15.245 -2.483 13.248 1.00 91.56 248 PHE A CA 1
ATOM 2004 C C . PHE A 1 248 ? -13.953 -3.299 13.226 1.00 91.56 248 PHE A C 1
ATOM 2006 O O . PHE A 1 248 ? -12.872 -2.732 13.072 1.00 91.56 248 PHE A O 1
ATOM 2013 N N . ARG A 1 249 ? -14.043 -4.628 13.351 1.00 90.88 249 ARG A N 1
ATOM 2014 C CA . ARG A 1 249 ? -12.870 -5.507 13.349 1.00 90.88 249 ARG A CA 1
ATOM 2015 C C . ARG A 1 249 ? -12.018 -5.309 12.096 1.00 90.88 249 ARG A C 1
ATOM 2017 O O . ARG A 1 249 ? -10.837 -5.007 12.208 1.00 90.88 249 ARG A O 1
ATOM 2024 N N . LEU A 1 250 ? -12.649 -5.374 10.923 1.00 90.94 250 LEU A N 1
ATOM 2025 C CA . LEU A 1 250 ? -11.973 -5.187 9.635 1.00 90.94 250 LEU A CA 1
ATOM 2026 C C . LEU A 1 250 ? -11.386 -3.777 9.486 1.00 90.94 250 LEU A C 1
ATOM 2028 O O . LEU A 1 250 ? -10.308 -3.616 8.918 1.00 90.94 250 LEU A O 1
ATOM 2032 N N . ALA A 1 251 ? -12.054 -2.754 10.028 1.00 92.31 251 ALA A N 1
ATOM 2033 C CA . ALA A 1 251 ? -11.546 -1.388 10.003 1.00 92.31 251 ALA A CA 1
ATOM 2034 C C . ALA A 1 251 ? -10.244 -1.241 10.799 1.00 92.31 251 ALA A C 1
ATOM 2036 O O . ALA A 1 251 ? -9.299 -0.628 10.301 1.00 92.31 251 ALA A O 1
ATOM 2037 N N . LEU A 1 252 ? -10.162 -1.848 11.988 1.00 92.38 252 LEU A N 1
ATOM 2038 C CA . LEU A 1 252 ? -8.940 -1.851 12.792 1.00 92.38 252 LEU A CA 1
ATOM 2039 C C . LEU A 1 252 ? -7.841 -2.722 12.162 1.00 92.38 252 LEU A C 1
ATOM 2041 O O . LEU A 1 252 ? -6.706 -2.265 12.038 1.00 92.38 252 LEU A O 1
ATOM 2045 N N . GLU A 1 253 ? -8.177 -3.935 11.709 1.00 90.62 253 GLU A N 1
ATOM 2046 C CA . GLU A 1 253 ? -7.237 -4.871 11.068 1.00 90.62 253 GLU A CA 1
ATOM 2047 C C . GLU A 1 253 ? -6.572 -4.261 9.825 1.00 90.62 253 GLU A C 1
ATOM 2049 O O . GLU A 1 253 ? -5.359 -4.370 9.638 1.00 90.62 253 GLU A O 1
ATOM 2054 N N . HIS A 1 254 ? -7.343 -3.567 8.984 1.00 90.44 254 HIS A N 1
ATOM 2055 C CA . HIS A 1 254 ? -6.838 -2.973 7.747 1.00 90.44 254 HIS A CA 1
ATOM 2056 C C . HIS A 1 254 ? -6.363 -1.522 7.892 1.00 90.44 254 HIS A C 1
ATOM 2058 O O . HIS A 1 254 ? -5.866 -0.963 6.908 1.00 90.44 254 HIS A O 1
ATOM 2064 N N . PHE A 1 255 ? -6.469 -0.904 9.074 1.00 92.31 255 PHE A N 1
ATOM 2065 C CA . PHE A 1 255 ? -6.168 0.519 9.271 1.00 92.31 255 PHE A CA 1
ATOM 2066 C C . PHE A 1 255 ? -4.775 0.906 8.759 1.00 92.31 255 PHE A C 1
ATOM 2068 O O . PHE A 1 255 ? -4.642 1.864 8.002 1.00 92.31 255 PHE A O 1
ATOM 2075 N N . GLN A 1 256 ? -3.741 0.131 9.104 1.00 90.69 256 GLN A N 1
ATOM 2076 C CA . GLN A 1 256 ? -2.362 0.416 8.685 1.00 90.69 256 GLN A CA 1
ATOM 2077 C C . GLN A 1 256 ? -2.214 0.436 7.158 1.00 90.69 256 GLN A C 1
ATOM 2079 O O . GLN A 1 256 ? -1.610 1.353 6.604 1.00 90.69 256 GLN A O 1
ATOM 2084 N N . SER A 1 257 ? -2.818 -0.533 6.464 1.00 89.50 257 SER A N 1
ATOM 2085 C CA . SER A 1 257 ? -2.781 -0.596 4.997 1.00 89.50 257 SER A CA 1
ATOM 2086 C C . SER A 1 257 ? -3.509 0.583 4.343 1.00 89.50 257 SER A C 1
ATOM 2088 O O . SER A 1 257 ? -3.004 1.164 3.383 1.00 89.50 257 SER A O 1
ATOM 2090 N N . GLN A 1 258 ? -4.657 0.986 4.897 1.00 91.56 258 GLN A N 1
ATOM 2091 C CA . GLN A 1 258 ? -5.439 2.114 4.395 1.00 91.56 258 GLN A CA 1
ATOM 2092 C C . GLN A 1 258 ? -4.768 3.460 4.693 1.00 91.56 258 GLN A C 1
ATOM 2094 O O . GLN A 1 258 ? -4.789 4.354 3.854 1.00 91.56 258 GLN A O 1
ATOM 2099 N N . SER A 1 259 ? -4.124 3.603 5.852 1.00 92.56 259 SER A N 1
ATOM 2100 C CA . SER A 1 259 ? -3.369 4.806 6.213 1.00 92.56 259 SER A CA 1
ATOM 2101 C C . SER A 1 259 ? -2.179 5.016 5.274 1.00 92.56 259 SER A C 1
ATOM 2103 O O . SER A 1 259 ? -2.025 6.084 4.679 1.00 92.56 259 SER A O 1
ATOM 2105 N N . ARG A 1 260 ? -1.403 3.955 5.012 1.00 92.56 260 ARG A N 1
ATOM 2106 C CA . ARG A 1 260 ? -0.286 3.987 4.050 1.00 92.56 260 ARG A CA 1
ATOM 2107 C C . ARG A 1 260 ? -0.729 4.237 2.606 1.00 92.56 260 ARG A C 1
ATOM 2109 O O . ARG A 1 260 ? 0.082 4.627 1.769 1.00 92.56 260 ARG A O 1
ATOM 2116 N N . ALA A 1 261 ? -2.014 4.080 2.298 1.00 91.75 261 ALA A N 1
ATOM 2117 C CA . ALA A 1 261 ? -2.570 4.444 1.001 1.00 91.75 261 ALA A CA 1
ATOM 2118 C C . ALA A 1 261 ? -2.453 5.957 0.713 1.00 91.75 261 ALA A C 1
ATOM 2120 O O . ALA A 1 261 ? -2.416 6.354 -0.453 1.00 91.75 261 ALA A O 1
ATOM 2121 N N . LEU A 1 262 ? -2.308 6.790 1.753 1.00 93.69 262 LEU A N 1
ATOM 2122 C CA . LEU A 1 262 ? -2.062 8.232 1.652 1.00 93.69 262 LEU A CA 1
ATOM 2123 C C . LEU A 1 262 ? -0.582 8.611 1.492 1.00 93.69 262 LEU A C 1
ATOM 2125 O O . LEU A 1 262 ? -0.269 9.798 1.445 1.00 93.69 262 LEU A O 1
ATOM 2129 N N . ALA A 1 263 ? 0.340 7.649 1.362 1.00 93.94 263 ALA A N 1
ATOM 2130 C CA . ALA A 1 263 ? 1.778 7.930 1.260 1.00 93.94 263 ALA A CA 1
ATOM 2131 C C . ALA A 1 263 ? 2.150 8.918 0.137 1.00 93.94 263 ALA A C 1
ATOM 2133 O O . ALA A 1 263 ? 3.165 9.603 0.229 1.00 93.94 263 ALA A O 1
ATOM 2134 N N . LEU A 1 264 ? 1.331 8.996 -0.920 1.00 93.62 264 LEU A N 1
ATOM 2135 C CA . LEU A 1 264 ? 1.536 9.883 -2.067 1.00 93.62 264 LEU A CA 1
ATOM 2136 C C . LEU A 1 264 ? 0.625 11.124 -2.069 1.00 93.62 264 LEU A C 1
ATOM 2138 O O . LEU A 1 264 ? 0.521 11.787 -3.100 1.00 93.62 264 LEU A O 1
ATOM 2142 N N . GLN A 1 265 ? -0.038 11.462 -0.957 1.00 92.12 265 GLN A N 1
ATOM 2143 C CA . GLN A 1 265 ? -0.978 12.596 -0.896 1.00 92.12 265 GLN A CA 1
ATOM 2144 C C . GLN A 1 265 ? -0.329 13.940 -1.295 1.00 92.12 265 GLN A C 1
ATOM 2146 O O . GLN A 1 265 ? -0.965 14.757 -1.957 1.00 92.12 265 GLN A O 1
ATOM 2151 N N . ASP A 1 266 ? 0.957 14.124 -0.972 1.00 90.56 266 ASP A N 1
ATOM 2152 C CA . ASP A 1 266 ? 1.733 15.345 -1.242 1.00 90.56 266 ASP A CA 1
ATOM 2153 C C . ASP A 1 266 ? 2.749 15.160 -2.385 1.00 90.56 266 ASP A C 1
ATOM 2155 O O . ASP A 1 266 ? 3.553 16.044 -2.690 1.00 90.56 266 ASP A O 1
ATOM 2159 N N . PHE A 1 267 ? 2.719 14.006 -3.057 1.00 91.75 267 PHE A N 1
ATOM 2160 C CA . PHE A 1 267 ? 3.652 13.655 -4.121 1.00 91.75 267 PHE A CA 1
ATOM 2161 C C . PHE A 1 267 ? 3.021 13.825 -5.508 1.00 91.75 267 PHE A C 1
ATOM 2163 O O . PHE A 1 267 ? 1.816 13.684 -5.705 1.00 91.75 267 PHE A O 1
ATOM 2170 N N . SER A 1 268 ? 3.839 14.158 -6.506 1.00 89.69 268 SER A N 1
ATOM 2171 C CA . SER A 1 268 ? 3.447 14.052 -7.911 1.00 89.69 268 SER A CA 1
ATOM 2172 C C . SER A 1 268 ? 4.664 13.799 -8.789 1.00 89.69 268 SER A C 1
ATOM 2174 O O . SER A 1 268 ? 5.667 14.521 -8.751 1.00 89.69 268 SER A O 1
ATOM 2176 N N . LEU A 1 269 ? 4.536 12.774 -9.623 1.00 89.25 269 LEU A N 1
ATOM 2177 C CA . LEU A 1 269 ? 5.477 12.433 -10.670 1.00 89.25 269 LEU A CA 1
ATOM 2178 C C . LEU A 1 269 ? 5.052 13.126 -11.970 1.00 89.25 269 LEU A C 1
ATOM 2180 O O . LEU A 1 269 ? 4.296 12.576 -12.762 1.00 89.25 269 LEU A O 1
ATOM 2184 N N . ARG A 1 270 ? 5.532 14.358 -12.176 1.00 78.50 270 ARG A N 1
ATOM 2185 C CA . ARG A 1 270 ? 5.197 15.174 -13.362 1.00 78.50 270 ARG A CA 1
ATOM 2186 C C . ARG A 1 270 ? 5.545 14.503 -14.694 1.00 78.50 270 ARG A C 1
ATOM 2188 O O . ARG A 1 270 ? 4.830 14.682 -15.669 1.00 78.50 270 ARG A O 1
ATOM 2195 N N . GLN A 1 271 ? 6.653 13.771 -14.722 1.00 82.31 271 GLN A N 1
ATOM 2196 C CA . GLN A 1 271 ? 7.148 13.041 -15.883 1.00 82.31 271 GLN A CA 1
ATOM 2197 C C . GLN A 1 271 ? 7.901 11.803 -15.400 1.00 82.31 271 GLN A C 1
ATOM 2199 O O . GLN A 1 271 ? 8.453 11.807 -14.295 1.00 82.31 271 GLN A O 1
ATOM 2204 N N . PHE A 1 272 ? 7.935 10.761 -16.223 1.00 87.12 272 PHE A N 1
ATOM 2205 C CA . PHE A 1 272 ? 8.718 9.565 -15.952 1.00 87.12 272 PHE A CA 1
ATOM 2206 C C . PHE A 1 272 ? 9.571 9.216 -17.181 1.00 87.12 272 PHE A C 1
ATOM 2208 O O . PHE A 1 272 ? 8.997 9.078 -18.259 1.00 87.12 272 PHE A O 1
ATOM 2215 N N . PRO A 1 273 ? 10.901 9.051 -17.037 1.00 88.25 273 PRO A N 1
ATOM 2216 C CA . PRO A 1 273 ? 11.681 9.100 -15.794 1.00 88.25 273 PRO A CA 1
ATOM 2217 C C . PRO A 1 273 ? 11.707 10.479 -15.114 1.00 88.25 273 PRO A C 1
ATOM 2219 O O . PRO A 1 273 ? 11.698 11.523 -15.764 1.00 88.25 273 PRO A O 1
ATOM 2222 N N . GLY A 1 274 ? 11.693 10.461 -13.778 1.00 85.56 274 GLY A N 1
ATOM 2223 C CA . GLY A 1 274 ? 11.651 11.669 -12.952 1.00 85.56 274 GLY A CA 1
ATOM 2224 C C . GLY A 1 274 ? 13.001 12.386 -12.847 1.00 85.56 274 GLY A C 1
ATOM 2225 O O . GLY A 1 274 ? 14.046 11.845 -13.207 1.00 85.56 274 GLY A O 1
ATOM 2226 N N . THR A 1 275 ? 12.988 13.611 -12.319 1.00 89.00 275 THR A N 1
ATOM 2227 C CA . THR A 1 275 ? 14.208 14.385 -12.034 1.00 89.00 275 THR A CA 1
ATOM 2228 C C . THR A 1 275 ? 15.049 13.730 -10.924 1.00 89.00 275 THR A C 1
ATOM 2230 O O . THR A 1 275 ? 14.525 12.933 -10.139 1.00 89.00 275 THR A O 1
ATOM 2233 N N . PRO A 1 276 ? 16.340 14.087 -10.766 1.00 89.38 276 PRO A N 1
ATOM 2234 C CA . PRO A 1 276 ? 17.157 13.601 -9.647 1.00 89.38 276 PRO A CA 1
ATOM 2235 C C . PRO A 1 276 ? 16.554 13.893 -8.263 1.00 89.38 276 PRO A C 1
ATOM 2237 O O . PRO A 1 276 ? 16.758 13.136 -7.317 1.00 89.38 276 PRO A O 1
ATOM 2240 N N . GLU A 1 277 ? 15.794 14.980 -8.131 1.00 91.06 277 GLU A N 1
ATOM 2241 C CA . GLU A 1 277 ? 15.060 15.316 -6.906 1.00 91.06 277 GLU A CA 1
ATOM 2242 C C . GLU A 1 277 ? 13.885 14.363 -6.684 1.00 91.06 277 GLU A C 1
ATOM 2244 O O . GLU A 1 277 ? 13.706 13.863 -5.575 1.00 91.06 277 GLU A O 1
ATOM 2249 N N . GLN A 1 278 ? 13.134 14.035 -7.740 1.00 91.19 278 GLN A N 1
ATOM 2250 C CA . GLN A 1 278 ? 12.089 13.016 -7.669 1.00 91.19 278 GLN A CA 1
ATOM 2251 C C . GLN A 1 278 ? 12.679 11.639 -7.340 1.00 91.19 278 GLN A C 1
ATOM 2253 O O . GLN A 1 278 ? 12.106 10.944 -6.511 1.00 91.19 278 GLN A O 1
ATOM 2258 N N . GLU A 1 279 ? 13.850 11.264 -7.878 1.00 92.44 279 GLU A N 1
ATOM 2259 C CA . GLU A 1 279 ? 14.556 10.032 -7.476 1.00 92.44 279 GLU A CA 1
ATOM 2260 C C . GLU A 1 279 ? 14.847 10.022 -5.963 1.00 92.44 279 GLU A C 1
ATOM 2262 O O . GLU A 1 279 ? 14.602 9.015 -5.297 1.00 92.44 279 GLU A O 1
ATOM 2267 N N . LYS A 1 280 ? 15.327 11.138 -5.395 1.00 93.25 280 LYS A N 1
ATOM 2268 C CA . LYS A 1 280 ? 15.570 11.253 -3.944 1.00 93.25 280 LYS A CA 1
ATOM 2269 C C . LYS A 1 280 ? 14.282 11.093 -3.135 1.00 93.25 280 LYS A C 1
ATOM 2271 O O . LYS A 1 280 ? 14.287 10.366 -2.145 1.00 93.25 280 LYS A O 1
ATOM 2276 N N . ILE A 1 281 ? 13.190 11.725 -3.567 1.00 94.00 281 ILE A N 1
ATOM 2277 C CA . ILE A 1 281 ? 11.883 11.611 -2.902 1.00 94.00 281 ILE A CA 1
ATOM 2278 C C . ILE A 1 281 ? 11.370 10.167 -2.971 1.00 94.00 281 ILE A C 1
ATOM 2280 O O . ILE A 1 281 ? 10.970 9.621 -1.949 1.00 94.00 281 ILE A O 1
ATOM 2284 N N . LEU A 1 282 ? 11.447 9.514 -4.136 1.00 94.06 282 LEU A N 1
ATOM 2285 C CA . LEU A 1 282 ? 11.058 8.108 -4.308 1.00 94.06 282 LEU A CA 1
ATOM 2286 C C . LEU A 1 282 ? 11.839 7.181 -3.362 1.00 94.06 282 LEU A C 1
ATOM 2288 O O . LEU A 1 282 ? 11.250 6.300 -2.740 1.00 94.06 282 LEU A O 1
ATOM 2292 N N . ARG A 1 283 ? 13.152 7.403 -3.207 1.00 95.00 283 ARG A N 1
ATOM 2293 C CA . ARG A 1 283 ? 13.985 6.652 -2.251 1.00 95.00 283 ARG A CA 1
ATOM 2294 C C . ARG A 1 283 ? 13.579 6.905 -0.800 1.00 95.00 283 ARG A C 1
ATOM 2296 O O . ARG A 1 283 ? 13.564 5.960 -0.025 1.00 95.00 283 ARG A O 1
ATOM 2303 N N . ALA A 1 284 ? 13.239 8.143 -0.439 1.00 95.12 284 ALA A N 1
ATOM 2304 C CA . ALA A 1 284 ? 12.773 8.476 0.907 1.00 95.12 284 ALA A CA 1
ATOM 2305 C C . ALA A 1 284 ? 11.407 7.838 1.223 1.00 95.12 284 ALA A C 1
ATOM 2307 O O . ALA A 1 284 ? 11.213 7.309 2.314 1.00 95.12 284 ALA A O 1
ATOM 2308 N N . LEU A 1 285 ? 10.485 7.818 0.254 1.00 95.12 285 LEU A N 1
ATOM 2309 C CA . LEU A 1 285 ? 9.171 7.177 0.392 1.00 95.12 285 LEU A CA 1
ATOM 2310 C C . LEU A 1 285 ? 9.271 5.662 0.638 1.00 95.12 285 LEU A C 1
ATOM 2312 O O . LEU A 1 285 ? 8.437 5.109 1.354 1.00 95.12 285 LEU A O 1
ATOM 2316 N N . LEU A 1 286 ? 10.287 5.014 0.059 1.00 95.31 286 LEU A N 1
ATOM 2317 C CA . LEU A 1 286 ? 10.567 3.576 0.162 1.00 95.31 286 LEU A CA 1
ATOM 2318 C C . LEU A 1 286 ? 11.663 3.217 1.183 1.00 95.31 286 LEU A C 1
ATOM 2320 O O . LEU A 1 286 ? 12.119 2.073 1.206 1.00 95.31 286 LEU A O 1
ATOM 2324 N N . ALA A 1 287 ? 12.116 4.171 2.002 1.00 94.25 287 ALA A N 1
ATOM 2325 C CA . ALA A 1 287 ? 13.076 3.902 3.070 1.00 94.25 287 ALA A CA 1
ATOM 2326 C C . ALA A 1 287 ? 12.500 2.919 4.110 1.00 94.25 287 ALA A C 1
ATOM 2328 O O . ALA A 1 287 ? 11.317 2.580 4.072 1.00 94.25 287 ALA A O 1
ATOM 2329 N N . GLU A 1 288 ? 13.328 2.459 5.054 1.00 89.50 288 GLU A N 1
ATOM 2330 C CA . GLU A 1 288 ? 12.919 1.445 6.035 1.00 89.50 288 GLU A CA 1
ATOM 2331 C C . GLU A 1 288 ? 11.657 1.840 6.818 1.00 89.50 288 GLU A C 1
ATOM 2333 O O . GLU A 1 288 ? 10.721 1.038 6.872 1.00 89.50 288 GLU A O 1
ATOM 2338 N N . ASP A 1 289 ? 11.611 3.096 7.271 1.00 87.69 289 ASP A N 1
ATOM 2339 C CA . ASP A 1 289 ? 10.473 3.748 7.937 1.00 87.69 289 ASP A CA 1
ATOM 2340 C C . ASP A 1 289 ? 9.662 4.654 6.986 1.00 87.69 289 ASP A C 1
ATOM 2342 O O . ASP A 1 289 ? 8.922 5.545 7.407 1.00 87.69 289 ASP A O 1
ATOM 2346 N N . GLY A 1 290 ? 9.833 4.471 5.674 1.00 90.94 290 GLY A N 1
ATOM 2347 C CA . GLY A 1 290 ? 9.169 5.270 4.651 1.00 90.94 290 GLY A CA 1
ATOM 2348 C C . GLY A 1 290 ? 7.660 4.987 4.582 1.00 90.94 290 GLY A C 1
ATOM 2349 O O . GLY A 1 290 ? 7.240 3.830 4.682 1.00 90.94 290 GLY A O 1
ATOM 2350 N N . PRO A 1 291 ? 6.814 6.009 4.348 1.00 91.62 291 PRO A N 1
ATOM 2351 C CA . PRO A 1 291 ? 5.357 5.863 4.389 1.00 91.62 291 PRO A CA 1
ATOM 2352 C C . PRO A 1 291 ? 4.791 4.959 3.283 1.00 91.62 291 PRO A C 1
ATOM 2354 O O . PRO A 1 291 ? 3.685 4.440 3.428 1.00 91.62 291 PRO A O 1
ATOM 2357 N N . ALA A 1 292 ? 5.522 4.760 2.178 1.00 92.19 292 ALA A N 1
ATOM 2358 C CA . ALA A 1 292 ? 5.054 3.957 1.051 1.00 92.19 292 ALA A CA 1
ATOM 2359 C C . ALA A 1 292 ? 5.437 2.471 1.150 1.00 92.19 292 ALA A C 1
ATOM 2361 O O . ALA A 1 292 ? 4.939 1.666 0.359 1.00 92.19 292 ALA A O 1
ATOM 2362 N N . ARG A 1 293 ? 6.288 2.079 2.106 1.00 90.56 293 ARG A N 1
ATOM 2363 C CA . ARG A 1 293 ? 6.680 0.678 2.304 1.00 90.56 293 ARG A CA 1
ATOM 2364 C C . ARG A 1 293 ? 5.503 -0.136 2.850 1.00 90.56 293 ARG A C 1
ATOM 2366 O O . ARG A 1 293 ? 4.835 0.276 3.797 1.00 90.56 293 ARG A O 1
ATOM 2373 N N . GLY A 1 294 ? 5.210 -1.292 2.264 1.00 87.44 294 GLY A N 1
ATOM 2374 C CA . GLY A 1 294 ? 4.021 -2.100 2.557 1.00 87.44 294 GLY A CA 1
ATOM 2375 C C . GLY A 1 294 ? 2.701 -1.454 2.124 1.00 87.44 294 GLY A C 1
ATOM 2376 O O . GLY A 1 294 ? 1.639 -1.876 2.579 1.00 87.44 294 GLY A O 1
ATOM 2377 N N . SER A 1 295 ? 2.750 -0.401 1.302 1.00 91.50 295 SER A N 1
ATOM 2378 C CA . SER A 1 295 ? 1.562 0.237 0.731 1.00 91.50 295 SER A CA 1
ATOM 2379 C C . SER A 1 295 ? 1.234 -0.337 -0.650 1.00 91.50 295 SER A C 1
ATOM 2381 O O . SER A 1 295 ? 2.073 -0.952 -1.304 1.00 91.50 295 SER A O 1
ATOM 2383 N N . VAL A 1 296 ? 0.031 -0.043 -1.145 1.00 91.94 296 VAL A N 1
ATOM 2384 C CA . VAL A 1 296 ? -0.393 -0.349 -2.525 1.00 91.94 296 VAL A CA 1
ATOM 2385 C C . VAL A 1 296 ? 0.503 0.294 -3.600 1.00 91.94 296 VAL A C 1
ATOM 2387 O O . VAL A 1 296 ? 0.527 -0.167 -4.736 1.00 91.94 296 VAL A O 1
ATOM 2390 N N . TRP A 1 297 ? 1.272 1.331 -3.251 1.00 93.56 297 TRP A N 1
ATOM 2391 C CA . TRP A 1 297 ? 2.167 2.043 -4.169 1.00 93.56 297 TRP A CA 1
ATOM 2392 C C . TRP A 1 297 ? 3.554 1.411 -4.290 1.00 93.56 297 TRP A C 1
ATOM 2394 O O . TRP A 1 297 ? 4.293 1.744 -5.215 1.00 93.56 297 TRP A O 1
ATOM 2404 N N . GLU A 1 298 ? 3.936 0.535 -3.356 1.00 93.50 298 GLU A N 1
ATOM 2405 C CA . GLU A 1 298 ? 5.317 0.069 -3.207 1.00 93.50 298 GLU A CA 1
ATOM 2406 C C . GLU A 1 298 ? 5.878 -0.535 -4.498 1.00 93.50 298 GLU A C 1
ATOM 2408 O O . GLU A 1 298 ? 6.957 -0.136 -4.936 1.00 93.50 298 GLU A O 1
ATOM 2413 N N . GLY A 1 299 ? 5.133 -1.445 -5.134 1.00 92.12 299 GLY A N 1
ATOM 2414 C CA . GLY A 1 299 ? 5.587 -2.131 -6.345 1.00 92.12 299 GLY A CA 1
ATOM 2415 C C . GLY A 1 299 ? 5.859 -1.174 -7.509 1.00 92.12 299 GLY A C 1
ATOM 2416 O O . GLY A 1 299 ? 6.894 -1.271 -8.167 1.00 92.12 299 GLY A O 1
ATOM 2417 N N . ASP A 1 300 ? 4.979 -0.194 -7.719 1.00 93.62 300 ASP A N 1
ATOM 2418 C CA . ASP A 1 300 ? 5.137 0.804 -8.781 1.00 93.62 300 ASP A CA 1
ATOM 2419 C C . ASP A 1 300 ? 6.306 1.765 -8.493 1.00 93.62 300 ASP A C 1
ATOM 2421 O O . ASP A 1 300 ? 7.081 2.097 -9.393 1.00 93.62 300 ASP A O 1
ATOM 2425 N N . LEU A 1 301 ? 6.498 2.178 -7.234 1.00 94.88 301 LEU A N 1
ATOM 2426 C CA . LEU A 1 301 ? 7.631 3.023 -6.833 1.00 94.88 301 LEU A CA 1
ATOM 2427 C C . LEU A 1 301 ? 8.971 2.276 -6.951 1.00 94.88 301 LEU A C 1
ATOM 2429 O O . LEU A 1 301 ? 9.966 2.852 -7.402 1.00 94.88 301 LEU A O 1
ATOM 2433 N N . GLN A 1 302 ? 9.007 0.991 -6.583 1.00 93.56 302 GLN A N 1
ATOM 2434 C CA . GLN A 1 302 ? 10.187 0.139 -6.747 1.00 93.56 302 GLN A CA 1
ATOM 2435 C C . GLN A 1 302 ? 10.527 -0.033 -8.226 1.00 93.56 302 GLN A C 1
ATOM 2437 O O . GLN A 1 302 ? 11.691 0.122 -8.601 1.00 93.56 302 GLN A O 1
ATOM 2442 N N . ARG A 1 303 ? 9.516 -0.254 -9.079 1.00 90.81 303 ARG A N 1
ATOM 2443 C CA . ARG A 1 303 ? 9.685 -0.305 -10.535 1.00 90.81 303 ARG A CA 1
ATOM 2444 C C . ARG A 1 303 ?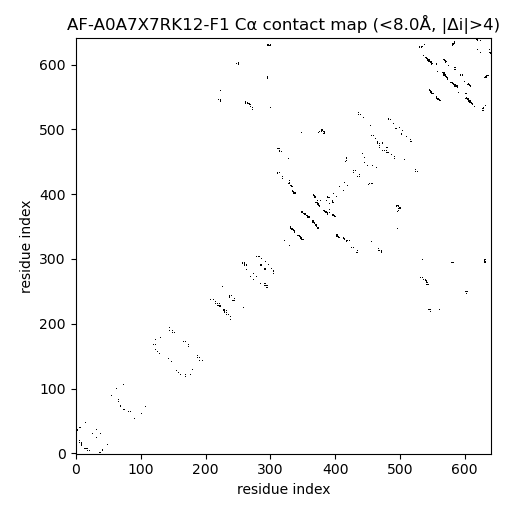 10.294 0.991 -11.076 1.00 90.81 303 ARG A C 1
ATOM 2446 O O . ARG A 1 303 ? 11.242 0.928 -11.855 1.00 90.81 303 ARG A O 1
ATOM 2453 N N . CYS A 1 304 ? 9.838 2.158 -10.612 1.00 92.75 304 CYS A N 1
ATOM 2454 C CA . CYS A 1 304 ? 10.436 3.450 -10.973 1.00 92.75 304 CYS A CA 1
ATOM 2455 C C . CYS A 1 304 ? 11.928 3.542 -10.601 1.00 92.75 304 CYS A C 1
ATOM 2457 O O . CYS A 1 304 ? 12.738 4.010 -11.401 1.00 92.75 304 CYS A O 1
ATOM 2459 N N . LEU A 1 305 ? 12.322 3.099 -9.403 1.00 93.94 305 LEU A N 1
ATOM 2460 C CA . LEU A 1 305 ? 13.730 3.124 -8.983 1.00 93.94 305 LEU A CA 1
ATOM 2461 C C . LEU A 1 305 ? 14.587 2.103 -9.742 1.00 93.94 305 LEU A C 1
ATOM 2463 O O . LEU A 1 305 ? 15.722 2.410 -10.118 1.00 93.94 305 LEU A O 1
ATOM 2467 N N . GLN A 1 306 ? 14.048 0.908 -9.985 1.00 93.12 306 GLN A N 1
ATOM 2468 C CA . GLN A 1 306 ? 14.718 -0.134 -10.758 1.00 93.12 306 GLN A CA 1
ATOM 2469 C C . GLN A 1 306 ? 14.965 0.327 -12.194 1.00 93.12 306 GLN A C 1
ATOM 2471 O O . GLN A 1 306 ? 16.074 0.173 -12.703 1.00 93.12 306 GLN A O 1
ATOM 2476 N N . TYR A 1 307 ? 13.979 0.979 -12.806 1.00 93.00 307 TYR A N 1
ATOM 2477 C CA . TYR A 1 307 ? 14.106 1.602 -14.116 1.00 93.00 307 TYR A CA 1
ATOM 2478 C C . TYR A 1 307 ? 15.276 2.591 -14.185 1.00 93.00 307 TYR A C 1
ATOM 2480 O O . TYR A 1 307 ? 16.117 2.509 -15.079 1.00 93.00 307 TYR A O 1
ATOM 2488 N N . LEU A 1 308 ? 15.392 3.499 -13.208 1.00 92.06 308 LEU A N 1
ATOM 2489 C CA . LEU A 1 308 ? 16.490 4.472 -13.161 1.00 92.06 308 LEU A CA 1
ATOM 2490 C C . LEU A 1 308 ? 17.858 3.790 -13.000 1.00 92.06 308 LEU A C 1
ATOM 2492 O O . LEU A 1 308 ? 18.848 4.226 -13.596 1.00 92.06 308 LEU A O 1
ATOM 2496 N N . ALA A 1 309 ? 17.930 2.710 -12.218 1.00 92.75 309 ALA A N 1
ATOM 2497 C CA . ALA A 1 309 ? 19.145 1.909 -12.082 1.00 92.75 309 ALA A CA 1
ATOM 2498 C C . ALA A 1 309 ? 19.508 1.196 -13.396 1.00 92.75 309 ALA A C 1
ATOM 2500 O O . ALA A 1 309 ? 20.670 1.211 -13.804 1.00 92.75 309 ALA A O 1
ATOM 2501 N N . ASN A 1 310 ? 18.518 0.632 -14.087 1.00 94.31 310 ASN A N 1
ATOM 2502 C CA . ASN A 1 310 ? 18.687 -0.011 -15.386 1.00 94.31 310 ASN A CA 1
ATOM 2503 C C . ASN A 1 310 ? 19.110 0.990 -16.467 1.00 94.31 310 ASN A C 1
ATOM 2505 O O . ASN A 1 310 ? 20.018 0.698 -17.239 1.00 94.31 310 ASN A O 1
ATOM 2509 N N . GLY A 1 311 ? 18.569 2.210 -16.453 1.00 93.69 311 GLY A N 1
ATOM 2510 C CA . GLY A 1 311 ? 19.037 3.307 -17.300 1.00 93.69 311 GLY A CA 1
ATOM 2511 C C . GLY A 1 311 ? 20.507 3.659 -17.049 1.00 93.69 311 GLY A C 1
ATOM 2512 O O . GLY A 1 311 ? 21.271 3.848 -17.991 1.00 93.69 311 GLY A O 1
ATOM 2513 N N . LYS A 1 312 ? 20.966 3.689 -15.791 1.00 92.44 312 LYS A N 1
ATOM 2514 C CA . LYS A 1 312 ? 22.398 3.893 -15.490 1.00 92.44 312 LYS A CA 1
ATOM 2515 C C . LYS A 1 312 ? 23.258 2.757 -16.068 1.00 92.44 312 LYS A C 1
ATOM 2517 O O . LYS A 1 312 ? 24.257 3.049 -16.720 1.00 92.44 312 LYS A O 1
ATOM 2522 N N . LYS A 1 313 ? 22.839 1.495 -15.911 1.00 95.06 313 LYS A N 1
ATOM 2523 C CA . LYS A 1 313 ? 23.534 0.320 -16.477 1.00 95.06 313 LYS A CA 1
ATOM 2524 C C . LYS A 1 313 ? 23.584 0.346 -18.006 1.00 95.06 313 LYS A C 1
ATOM 2526 O O . LYS A 1 313 ? 24.664 0.209 -18.573 1.00 95.06 313 LYS A O 1
ATOM 2531 N N . ALA A 1 314 ? 22.449 0.584 -18.662 1.00 95.62 314 ALA A N 1
ATOM 2532 C CA . ALA A 1 314 ? 22.361 0.667 -20.117 1.00 95.62 314 ALA A CA 1
ATOM 2533 C C . ALA A 1 314 ? 23.233 1.799 -20.671 1.00 95.62 314 ALA A C 1
ATOM 2535 O O . ALA A 1 314 ? 23.906 1.611 -21.680 1.00 95.62 314 ALA A O 1
ATOM 2536 N N . ARG A 1 315 ? 23.294 2.951 -19.985 1.00 94.50 315 ARG A N 1
ATOM 2537 C CA . ARG A 1 315 ? 24.187 4.055 -20.371 1.00 94.50 315 ARG A CA 1
ATOM 2538 C C . ARG A 1 315 ? 25.643 3.613 -20.391 1.00 94.50 315 ARG A C 1
ATOM 2540 O O . ARG A 1 315 ? 26.338 3.862 -21.371 1.00 94.50 315 ARG A O 1
ATOM 2547 N N . THR A 1 316 ? 26.090 2.959 -19.322 1.00 93.88 316 THR A N 1
ATOM 2548 C CA . THR A 1 316 ? 27.454 2.432 -19.226 1.00 93.88 316 THR A CA 1
ATOM 2549 C C . THR A 1 316 ? 27.716 1.377 -20.299 1.00 93.88 316 THR A C 1
ATOM 2551 O O . THR A 1 316 ? 28.768 1.429 -20.924 1.00 93.88 316 THR A O 1
ATOM 2554 N N . ALA A 1 317 ? 26.755 0.489 -20.571 1.00 94.12 317 ALA A N 1
ATOM 2555 C CA . ALA A 1 317 ? 26.879 -0.537 -21.606 1.00 94.12 317 ALA A CA 1
ATOM 2556 C C . ALA A 1 317 ? 26.976 0.054 -23.025 1.00 94.12 317 ALA A C 1
ATOM 2558 O O . ALA A 1 317 ? 27.802 -0.373 -23.821 1.00 94.12 317 ALA A O 1
ATOM 2559 N N . VAL A 1 318 ? 26.188 1.087 -23.350 1.00 92.62 318 VAL A N 1
ATOM 2560 C CA . VAL A 1 318 ? 26.315 1.790 -24.640 1.00 92.62 318 VAL A CA 1
ATOM 2561 C C . VAL A 1 318 ? 27.669 2.499 -24.739 1.00 92.62 318 VAL A C 1
ATOM 2563 O O . VAL A 1 318 ? 28.312 2.457 -25.783 1.00 92.62 318 VAL A O 1
ATOM 2566 N N . GLN A 1 319 ? 28.131 3.126 -23.654 1.00 90.12 319 GLN A N 1
ATOM 2567 C CA . GLN A 1 319 ? 29.438 3.790 -23.617 1.00 90.12 319 GLN A CA 1
ATOM 2568 C C . GLN A 1 319 ? 30.607 2.802 -23.739 1.00 90.12 319 GLN A C 1
ATOM 2570 O O . GLN A 1 319 ? 31.626 3.151 -24.334 1.00 90.12 319 GLN A O 1
ATOM 2575 N N . SER A 1 320 ? 30.468 1.574 -23.227 1.00 90.06 320 SER A N 1
ATOM 2576 C CA . SER A 1 320 ? 31.500 0.539 -23.339 1.00 90.06 320 SER A CA 1
ATOM 2577 C C . SER A 1 320 ? 31.600 -0.076 -24.731 1.00 90.06 320 SER A C 1
ATOM 2579 O O . SER A 1 320 ? 32.634 -0.667 -25.029 1.00 90.06 320 SER A O 1
ATOM 2581 N N . LEU A 1 321 ? 30.612 0.115 -25.616 1.00 88.81 321 LEU A N 1
ATOM 2582 C CA . LEU A 1 321 ? 30.687 -0.376 -27.001 1.00 88.81 321 LEU A CA 1
ATOM 2583 C C . LEU A 1 321 ? 31.915 0.152 -27.751 1.00 88.81 321 LEU A C 1
ATOM 2585 O O . LEU A 1 321 ? 32.440 -0.543 -28.615 1.00 88.81 321 LEU A O 1
ATOM 2589 N N . PHE A 1 322 ? 32.405 1.345 -27.392 1.00 78.44 322 PHE A N 1
ATOM 2590 C CA . PHE A 1 322 ? 33.668 1.876 -27.911 1.00 78.44 322 PHE A CA 1
ATOM 2591 C C . PHE A 1 322 ? 34.858 0.954 -27.605 1.00 78.44 322 PHE A C 1
ATOM 2593 O O . PHE A 1 322 ? 35.724 0.758 -28.450 1.00 78.44 322 PHE A O 1
ATOM 2600 N N . LEU A 1 323 ? 34.896 0.396 -26.393 1.00 79.62 323 LEU A N 1
ATOM 2601 C CA . LEU A 1 323 ? 35.993 -0.438 -25.898 1.00 79.62 323 LEU A CA 1
ATOM 2602 C C . LEU A 1 323 ? 35.890 -1.884 -26.399 1.00 79.62 323 LEU A C 1
ATOM 2604 O O . LEU A 1 323 ? 36.900 -2.573 -26.478 1.00 79.62 323 LEU A O 1
ATOM 2608 N N . GLU A 1 324 ? 34.682 -2.351 -26.730 1.00 77.75 324 GLU A N 1
ATOM 2609 C CA . GLU A 1 324 ? 34.451 -3.726 -27.191 1.00 77.75 324 GLU A CA 1
ATOM 2610 C C . GLU A 1 324 ? 34.984 -3.987 -28.608 1.00 77.75 324 GLU A C 1
ATOM 2612 O O . GLU A 1 324 ? 35.364 -5.119 -28.903 1.00 77.75 324 GLU A O 1
ATOM 2617 N N . GLN A 1 325 ? 35.029 -2.968 -29.478 1.00 70.88 325 GLN A N 1
ATOM 2618 C CA . GLN A 1 325 ? 35.676 -3.036 -30.795 1.00 70.88 325 GLN A CA 1
ATOM 2619 C C . GLN A 1 325 ? 36.216 -1.668 -31.241 1.00 70.88 325 GLN A C 1
ATOM 2621 O O . GLN A 1 325 ? 35.622 -0.975 -32.073 1.00 70.88 325 GLN A O 1
ATOM 2626 N N . GLU A 1 326 ? 37.394 -1.305 -30.731 1.00 69.31 326 GLU A N 1
ATOM 2627 C CA . GLU A 1 326 ? 38.103 -0.069 -31.101 1.00 69.31 326 GLU A CA 1
ATOM 2628 C C . GLU A 1 326 ? 38.331 0.032 -32.624 1.00 69.31 326 GLU A C 1
ATOM 2630 O O . GLU A 1 326 ? 38.079 1.073 -33.239 1.00 69.31 326 GLU A O 1
ATOM 2635 N N . GLU A 1 327 ? 38.678 -1.096 -33.253 1.00 69.38 327 GLU A N 1
ATOM 2636 C CA . GLU A 1 327 ? 38.888 -1.239 -34.701 1.00 69.38 327 GLU A CA 1
ATOM 2637 C C . GLU A 1 327 ? 37.598 -1.163 -35.536 1.00 69.38 327 GLU A C 1
ATOM 2639 O O . GLU A 1 327 ? 37.647 -1.219 -36.758 1.00 69.38 327 GLU A O 1
ATOM 2644 N N . MET A 1 328 ? 36.416 -1.050 -34.929 1.00 69.44 328 MET A N 1
ATOM 2645 C CA . MET A 1 328 ? 35.178 -0.732 -35.654 1.00 69.44 328 MET A CA 1
ATOM 2646 C C . MET A 1 328 ? 34.817 0.753 -35.524 1.00 69.44 328 MET A C 1
ATOM 2648 O O . MET A 1 328 ? 34.133 1.307 -36.387 1.00 69.44 328 MET A O 1
ATOM 2652 N N . HIS A 1 329 ? 35.297 1.409 -34.463 1.00 68.88 329 HIS A N 1
ATOM 2653 C CA . HIS A 1 329 ? 34.983 2.796 -34.146 1.00 68.88 329 HIS A CA 1
ATOM 2654 C C . HIS A 1 329 ? 35.916 3.792 -34.848 1.00 68.88 329 HIS A C 1
ATOM 2656 O O . HIS A 1 329 ? 35.447 4.752 -35.461 1.00 68.88 329 HIS A O 1
ATOM 2662 N N . LEU A 1 330 ? 37.235 3.612 -34.735 1.00 78.31 330 LEU A N 1
ATOM 2663 C CA . LEU A 1 330 ? 38.241 4.565 -35.226 1.00 78.31 330 LEU A CA 1
ATOM 2664 C C . LEU A 1 330 ? 38.902 4.076 -36.514 1.00 78.31 330 LEU A C 1
ATOM 2666 O O . LEU A 1 330 ? 40.121 3.992 -36.617 1.00 78.31 330 LEU A O 1
ATOM 2670 N N . VAL A 1 331 ? 38.077 3.763 -37.512 1.00 86.25 331 VAL A N 1
ATOM 2671 C CA . VAL A 1 331 ? 38.573 3.336 -38.820 1.00 86.25 331 VAL A CA 1
ATOM 2672 C C . VAL A 1 331 ? 38.206 4.338 -39.886 1.00 86.25 331 VAL A C 1
ATOM 2674 O O . VAL A 1 331 ? 37.042 4.690 -40.088 1.00 86.25 331 VAL A O 1
ATOM 2677 N N . TYR A 1 332 ? 39.232 4.782 -40.592 1.00 89.12 332 TYR A N 1
ATOM 2678 C CA . TYR A 1 332 ? 39.125 5.615 -41.771 1.00 89.12 332 TYR A CA 1
ATOM 2679 C C . TYR A 1 332 ? 39.158 4.739 -43.010 1.00 89.12 332 TYR A C 1
ATOM 2681 O O . TYR A 1 332 ? 39.679 3.623 -42.984 1.00 89.12 332 TYR A O 1
ATOM 2689 N N . PHE A 1 333 ? 38.625 5.252 -44.106 1.00 90.31 333 PHE A N 1
ATOM 2690 C CA . PHE A 1 333 ? 38.728 4.580 -45.385 1.00 90.31 333 PHE A CA 1
ATOM 2691 C C . PHE A 1 333 ? 39.209 5.527 -46.476 1.00 90.31 333 PHE A C 1
ATOM 2693 O O . PHE A 1 333 ? 38.969 6.734 -46.446 1.00 90.31 333 PHE A O 1
ATOM 2700 N N . LEU A 1 334 ? 39.865 4.947 -47.468 1.00 90.94 334 LEU A N 1
ATOM 2701 C CA . LEU A 1 334 ? 40.011 5.536 -48.789 1.00 90.94 334 LEU A CA 1
ATOM 2702 C C . LEU A 1 334 ? 39.640 4.481 -49.818 1.00 90.94 334 LEU A C 1
ATOM 2704 O O . LEU A 1 334 ? 39.778 3.287 -49.555 1.00 90.94 334 LEU A O 1
ATOM 2708 N N . ASP A 1 335 ? 39.193 4.910 -50.990 1.00 91.62 335 ASP A N 1
ATOM 2709 C CA . ASP A 1 335 ? 39.037 3.981 -52.101 1.00 91.62 335 ASP A CA 1
ATOM 2710 C C . ASP A 1 335 ? 40.268 4.084 -53.000 1.00 91.62 335 ASP A C 1
ATOM 2712 O O . ASP A 1 335 ? 40.746 5.178 -53.313 1.00 91.62 335 ASP A O 1
ATOM 2716 N N . TYR A 1 336 ? 40.789 2.941 -53.422 1.00 92.00 336 TYR A N 1
ATOM 2717 C CA . TYR A 1 336 ? 41.914 2.846 -54.337 1.00 92.00 336 TYR A CA 1
ATOM 2718 C C . TYR A 1 336 ? 41.590 1.886 -55.471 1.00 92.00 336 TYR A C 1
ATOM 2720 O O . TYR A 1 336 ? 40.803 0.952 -55.324 1.00 92.00 336 TYR A O 1
ATOM 2728 N N . LYS A 1 337 ? 42.224 2.099 -56.614 1.00 93.00 337 LYS A N 1
ATOM 2729 C CA . LYS A 1 337 ? 42.294 1.098 -57.674 1.00 93.00 337 LYS A CA 1
ATOM 2730 C C . LYS A 1 337 ? 43.625 1.207 -58.380 1.00 93.00 337 LYS A C 1
ATOM 2732 O O . LYS A 1 337 ? 44.177 2.301 -58.511 1.00 93.00 337 LYS A O 1
ATOM 2737 N N . LYS A 1 338 ? 44.153 0.088 -58.857 1.00 91.56 338 LYS A N 1
ATOM 2738 C CA . LYS A 1 338 ? 45.313 0.137 -59.745 1.00 91.56 338 LYS A CA 1
ATOM 2739 C C . LYS A 1 338 ? 44.882 0.769 -61.066 1.00 91.56 338 LYS A C 1
ATOM 2741 O O . LYS A 1 338 ? 43.772 0.523 -61.525 1.00 91.56 338 LYS A O 1
ATOM 2746 N N . LYS A 1 339 ? 45.738 1.550 -61.726 1.00 89.94 339 LYS A N 1
ATOM 2747 C CA . LYS A 1 339 ? 45.361 2.182 -63.010 1.00 89.94 339 LYS A CA 1
ATOM 2748 C C . LYS A 1 339 ? 45.047 1.186 -64.129 1.00 89.94 339 LYS A C 1
ATOM 2750 O O . LYS A 1 339 ? 44.352 1.532 -65.077 1.00 89.94 339 LYS A O 1
ATOM 2755 N N . SER A 1 340 ? 45.544 -0.044 -64.011 1.00 89.88 340 SER A N 1
ATOM 2756 C CA . SER A 1 340 ? 45.205 -1.162 -64.896 1.00 89.88 340 SER A CA 1
ATOM 2757 C C . SER A 1 340 ? 43.850 -1.809 -64.584 1.00 89.88 340 SER A C 1
ATOM 2759 O O . SER A 1 340 ? 43.415 -2.675 -65.334 1.00 89.88 340 SER A O 1
ATOM 2761 N N . GLU A 1 341 ? 43.208 -1.443 -63.474 1.00 90.06 341 GLU A N 1
ATOM 2762 C CA . GLU A 1 341 ? 41.973 -2.043 -62.972 1.00 90.06 341 GLU A CA 1
ATOM 2763 C C . GLU A 1 341 ? 40.791 -1.068 -63.087 1.00 90.06 341 GLU A C 1
ATOM 2765 O O . GLU A 1 341 ? 40.923 0.161 -63.028 1.00 90.06 341 GLU A O 1
ATOM 2770 N N . THR A 1 342 ? 39.596 -1.631 -63.255 1.00 87.69 342 THR A N 1
ATOM 2771 C CA . THR A 1 342 ? 38.341 -0.872 -63.338 1.00 87.69 342 THR A CA 1
ATOM 2772 C C . THR A 1 342 ? 37.624 -0.768 -61.997 1.00 87.69 342 THR A C 1
ATOM 2774 O O . THR A 1 342 ? 36.910 0.209 -61.767 1.00 87.69 342 THR A O 1
ATOM 2777 N N . GLU A 1 343 ? 37.813 -1.748 -61.115 1.00 88.19 343 GLU A N 1
ATOM 2778 C CA . GLU A 1 343 ? 37.110 -1.852 -59.837 1.00 88.19 343 GLU A CA 1
ATOM 2779 C C . GLU A 1 343 ? 37.794 -1.035 -58.741 1.00 88.19 343 GLU A C 1
ATOM 2781 O O . GLU A 1 343 ? 39.005 -1.114 -58.547 1.00 88.19 343 GLU A O 1
ATOM 2786 N N . TRP A 1 344 ? 36.997 -0.256 -58.009 1.00 90.75 344 TRP A N 1
ATOM 2787 C CA . TRP A 1 344 ? 37.443 0.430 -56.801 1.00 90.75 344 TRP A CA 1
ATOM 2788 C C . TRP A 1 344 ? 37.397 -0.524 -55.615 1.00 90.75 344 TRP A C 1
ATOM 2790 O O . TRP A 1 344 ? 36.399 -1.210 -55.405 1.00 90.75 344 TRP A O 1
ATOM 2800 N N . ARG A 1 345 ? 38.460 -0.520 -54.817 1.00 88.44 345 ARG A N 1
ATOM 2801 C CA . ARG A 1 345 ? 38.566 -1.270 -53.570 1.00 88.44 345 ARG A CA 1
ATOM 2802 C C . ARG A 1 345 ? 38.653 -0.303 -52.407 1.00 88.44 345 ARG A C 1
ATOM 2804 O O . ARG A 1 345 ? 39.315 0.728 -52.499 1.00 88.44 345 ARG A O 1
ATOM 2811 N N . ARG A 1 346 ? 38.013 -0.658 -51.300 1.00 89.94 346 ARG A N 1
ATOM 2812 C CA . ARG A 1 346 ? 38.107 0.100 -50.057 1.00 89.94 346 ARG A CA 1
ATOM 2813 C C . ARG A 1 346 ? 39.332 -0.355 -49.273 1.00 89.94 346 ARG A C 1
ATOM 2815 O O . ARG A 1 346 ? 39.529 -1.550 -49.076 1.00 89.94 346 ARG A O 1
ATOM 2822 N N . LEU A 1 347 ? 40.149 0.598 -48.844 1.00 90.56 347 LEU A N 1
ATOM 2823 C CA . LEU A 1 347 ? 41.271 0.387 -47.939 1.00 90.56 347 LEU A CA 1
ATOM 2824 C C . LEU A 1 347 ? 40.929 0.994 -46.586 1.00 90.56 347 LEU A C 1
ATOM 2826 O O . LEU A 1 347 ? 40.591 2.176 -46.513 1.00 90.56 347 LEU A O 1
ATOM 2830 N N . TYR A 1 348 ? 41.050 0.193 -45.535 1.00 91.44 348 TYR A N 1
ATOM 2831 C CA . TYR A 1 348 ? 40.781 0.612 -44.167 1.00 91.44 348 TYR A CA 1
ATOM 2832 C C . TYR A 1 348 ? 42.073 1.015 -43.458 1.00 91.44 348 TYR A C 1
ATOM 2834 O O . TYR A 1 348 ? 43.133 0.421 -43.666 1.00 91.44 348 TYR A O 1
ATOM 2842 N N . LEU A 1 349 ? 41.991 2.051 -42.629 1.00 89.81 349 LEU A N 1
ATOM 2843 C CA . LEU A 1 349 ? 43.137 2.714 -42.017 1.00 89.81 349 LEU A CA 1
ATOM 2844 C C . LEU A 1 349 ? 42.831 3.018 -40.542 1.00 89.81 349 LEU A C 1
ATOM 2846 O O . LEU A 1 349 ? 41.757 3.555 -40.264 1.00 89.81 349 LEU A O 1
ATOM 2850 N N . PRO A 1 350 ? 43.756 2.779 -39.596 1.00 88.44 350 PRO A N 1
ATOM 2851 C CA . PRO A 1 350 ? 43.581 3.217 -38.206 1.00 88.44 350 PRO A CA 1
ATOM 2852 C C . PRO A 1 350 ? 43.734 4.741 -38.047 1.00 88.44 350 PRO A C 1
ATOM 2854 O O . PRO A 1 350 ? 43.226 5.340 -37.108 1.00 88.44 350 PRO A O 1
ATOM 2857 N N . GLN A 1 351 ? 44.452 5.389 -38.967 1.00 87.25 351 GLN A N 1
ATOM 2858 C CA . GLN A 1 351 ? 44.666 6.834 -39.011 1.00 87.25 351 GLN A CA 1
ATOM 2859 C C . GLN A 1 351 ? 44.965 7.267 -40.447 1.00 87.25 351 GLN A C 1
ATOM 2861 O O . GLN A 1 351 ? 45.329 6.442 -41.286 1.00 87.25 351 GLN A O 1
ATOM 2866 N N . MET A 1 352 ? 44.845 8.561 -40.742 1.00 86.31 352 MET A N 1
ATOM 2867 C CA . MET A 1 352 ? 45.156 9.058 -42.083 1.00 86.31 352 MET A CA 1
ATOM 2868 C C . MET A 1 352 ? 46.604 8.811 -42.483 1.00 86.31 352 MET A C 1
ATOM 2870 O O . MET A 1 352 ? 47.532 8.985 -41.691 1.00 86.31 352 MET A O 1
A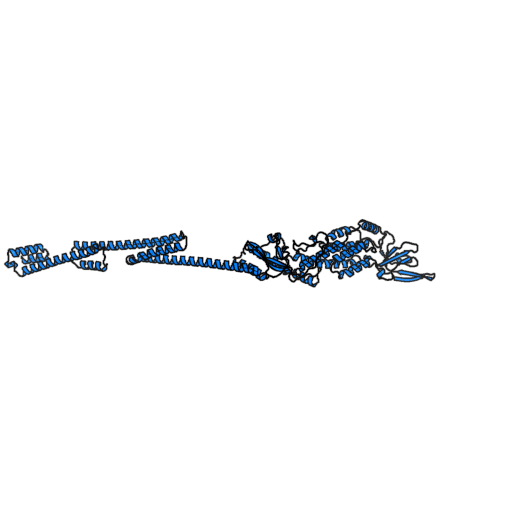TOM 2874 N N . LEU A 1 353 ? 46.781 8.490 -43.761 1.00 88.62 353 LEU A N 1
ATOM 2875 C CA . LEU A 1 353 ? 48.095 8.395 -44.371 1.00 88.62 353 LEU A CA 1
ATOM 2876 C C . LEU A 1 353 ? 48.717 9.785 -44.514 1.00 88.62 353 LEU A C 1
ATOM 2878 O O . LEU A 1 353 ? 48.060 10.752 -44.903 1.00 88.62 353 LEU A O 1
ATOM 2882 N N . SER A 1 354 ? 50.011 9.863 -44.232 1.00 89.88 354 SER A N 1
ATOM 2883 C CA . SER A 1 354 ? 50.828 11.022 -44.571 1.00 89.88 354 SER A CA 1
ATOM 2884 C C . SER A 1 354 ? 51.139 11.014 -46.067 1.00 89.88 354 SER A C 1
ATOM 2886 O O . SER A 1 354 ? 51.182 9.950 -46.685 1.00 89.88 354 SER A O 1
ATOM 2888 N N . SER A 1 355 ? 51.349 12.190 -46.660 1.00 89.94 355 SER A N 1
ATOM 2889 C CA . SER A 1 355 ? 51.570 12.333 -48.104 1.00 89.94 355 SER A CA 1
ATOM 2890 C C . SER A 1 355 ? 52.727 13.272 -48.436 1.00 89.94 355 SER A C 1
ATOM 2892 O O . SER A 1 355 ? 52.920 14.281 -47.759 1.00 89.94 355 SER A O 1
ATOM 2894 N N . ARG A 1 356 ? 53.467 12.974 -49.508 1.00 90.88 356 ARG A N 1
ATOM 2895 C CA . ARG A 1 356 ? 54.633 13.728 -50.001 1.00 90.88 356 ARG A CA 1
ATOM 2896 C C . ARG A 1 356 ? 54.625 13.668 -51.517 1.00 90.88 356 ARG A C 1
ATOM 2898 O O . ARG A 1 356 ? 54.313 12.630 -52.097 1.00 90.88 356 ARG A O 1
ATOM 2905 N N . VAL A 1 357 ? 55.010 14.775 -52.139 1.00 90.12 357 VAL A N 1
ATOM 2906 C CA . VAL A 1 357 ? 55.260 14.832 -53.579 1.00 90.12 357 VAL A CA 1
ATOM 2907 C C . VAL A 1 357 ? 56.598 14.157 -53.883 1.00 90.12 357 VAL A C 1
ATOM 2909 O O . VAL A 1 357 ? 57.625 14.479 -53.283 1.00 90.12 357 VAL A O 1
ATOM 2912 N N . ASP A 1 358 ? 56.566 13.198 -54.793 1.00 84.56 358 ASP A N 1
ATOM 2913 C CA . ASP A 1 358 ? 57.704 12.477 -55.332 1.00 84.56 358 ASP A CA 1
ATOM 2914 C C . ASP A 1 358 ? 57.814 12.766 -56.830 1.00 84.56 358 ASP A C 1
ATOM 2916 O O . ASP A 1 358 ? 56.823 12.703 -57.563 1.00 84.56 358 ASP A O 1
ATOM 2920 N N . ILE A 1 359 ? 59.015 13.124 -57.275 1.00 82.50 359 ILE A N 1
ATOM 2921 C CA . ILE A 1 359 ? 59.295 13.479 -58.666 1.00 82.50 359 ILE A CA 1
ATOM 2922 C C . ILE A 1 359 ? 60.125 12.347 -59.253 1.00 82.50 359 ILE A C 1
ATOM 2924 O O . ILE A 1 359 ? 61.218 12.053 -58.763 1.00 82.50 359 ILE A O 1
ATOM 2928 N N . ASP A 1 360 ? 59.598 11.690 -60.284 1.00 77.38 360 ASP A N 1
ATOM 2929 C CA . ASP A 1 360 ? 60.325 10.611 -60.942 1.00 77.38 360 ASP A CA 1
ATOM 2930 C C . ASP A 1 360 ? 61.526 11.135 -61.757 1.00 77.38 360 ASP A C 1
ATOM 2932 O O . ASP A 1 360 ? 61.726 12.336 -61.952 1.00 77.38 360 ASP A O 1
ATOM 2936 N N . ARG A 1 361 ? 62.352 10.217 -62.275 1.00 74.25 361 ARG A N 1
ATOM 2937 C CA . ARG A 1 361 ? 63.544 10.559 -63.078 1.00 74.25 361 ARG A CA 1
ATOM 2938 C C . ARG A 1 361 ? 63.222 11.311 -64.380 1.00 74.25 361 ARG A C 1
ATOM 2940 O O . ARG A 1 361 ? 64.135 11.866 -64.982 1.00 74.25 361 ARG A O 1
ATOM 2947 N N . ASN A 1 362 ? 61.956 11.329 -64.797 1.00 76.44 362 ASN A N 1
ATOM 2948 C CA . ASN A 1 362 ? 61.464 12.006 -65.994 1.00 76.44 362 ASN A CA 1
ATOM 2949 C C . ASN A 1 362 ? 60.786 13.351 -65.660 1.00 76.44 362 ASN A C 1
ATOM 2951 O O . ASN A 1 362 ? 60.197 13.967 -66.547 1.00 76.44 362 ASN A O 1
ATOM 2955 N N . GLY A 1 363 ? 60.852 13.807 -64.402 1.00 76.44 363 GLY A N 1
ATOM 2956 C CA . GLY A 1 363 ? 60.247 15.060 -63.950 1.00 76.44 363 GLY A CA 1
ATOM 2957 C C . GLY A 1 363 ? 58.734 14.986 -63.722 1.00 76.44 363 GLY A C 1
ATOM 2958 O O . GLY A 1 363 ? 58.099 16.026 -63.566 1.00 76.44 363 GLY A O 1
ATOM 2959 N N . LYS A 1 364 ? 58.130 13.792 -63.712 1.00 82.69 364 LYS A N 1
ATOM 2960 C CA . LYS A 1 364 ? 56.695 13.625 -63.473 1.00 82.69 364 LYS A CA 1
ATOM 2961 C C . LYS A 1 364 ? 56.413 13.590 -61.975 1.00 82.69 364 LYS A C 1
ATOM 2963 O O . LYS A 1 364 ? 56.936 12.744 -61.250 1.00 82.69 364 LYS A O 1
ATOM 2968 N N . GLU A 1 365 ? 55.542 14.488 -61.532 1.00 87.56 365 GLU A N 1
ATOM 2969 C CA . GLU A 1 365 ? 55.089 14.542 -60.146 1.00 87.56 365 GLU A CA 1
ATOM 2970 C C . GLU A 1 365 ? 54.073 13.432 -59.852 1.00 87.56 365 GLU A C 1
ATOM 2972 O O . GLU A 1 365 ? 53.123 13.192 -60.603 1.00 87.56 365 GLU A O 1
ATOM 2977 N N . SER A 1 366 ? 54.26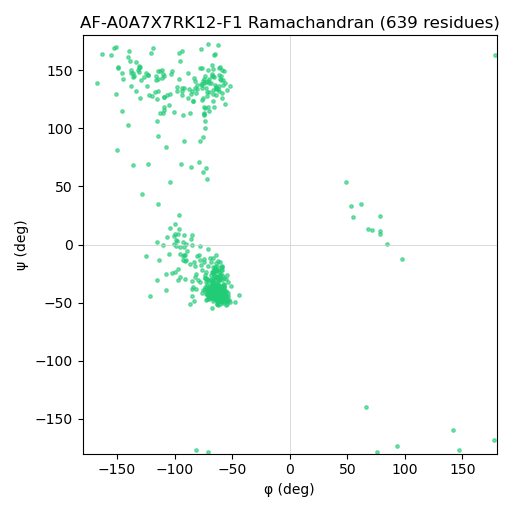7 12.760 -58.724 1.00 88.69 366 SER A N 1
ATOM 2978 C CA . SER A 1 366 ? 53.316 11.828 -58.130 1.00 88.69 366 SER A CA 1
ATOM 2979 C C . SER A 1 366 ? 53.274 12.039 -56.620 1.00 88.69 366 SER A C 1
ATOM 2981 O O . SER A 1 366 ? 54.243 12.464 -56.011 1.00 88.69 366 SER A O 1
ATOM 2983 N N . THR A 1 367 ? 52.146 11.781 -55.978 1.00 91.12 367 THR A N 1
ATOM 2984 C CA . THR A 1 367 ? 52.043 11.752 -54.514 1.00 91.12 367 THR A CA 1
ATOM 2985 C C . THR A 1 367 ? 52.231 10.330 -53.994 1.00 91.12 367 THR A C 1
ATOM 2987 O O . THR A 1 367 ? 51.539 9.416 -54.453 1.00 91.12 367 THR A O 1
ATOM 2990 N N . LEU A 1 368 ? 53.137 10.164 -53.028 1.00 90.62 368 LEU A N 1
ATOM 2991 C CA . LEU A 1 368 ? 53.346 8.943 -52.250 1.00 90.62 368 LEU A CA 1
ATOM 2992 C C . LEU A 1 368 ? 52.617 9.054 -50.906 1.00 90.62 368 LEU A C 1
ATOM 2994 O O . LEU A 1 368 ? 52.785 10.055 -50.206 1.00 90.62 368 LEU A O 1
ATOM 2998 N N . TYR A 1 369 ? 51.869 8.012 -50.536 1.00 91.31 369 TYR A N 1
ATOM 2999 C CA . TYR A 1 369 ? 51.157 7.904 -49.262 1.00 91.31 369 TYR A CA 1
ATOM 3000 C C . TYR A 1 369 ? 51.796 6.857 -48.338 1.00 91.31 369 TYR A C 1
ATOM 3002 O O . TYR A 1 369 ? 51.964 5.696 -48.726 1.00 91.31 369 TYR A O 1
ATOM 3010 N N . TRP A 1 370 ? 52.123 7.240 -47.098 1.00 92.31 370 TRP A N 1
ATOM 3011 C CA . TRP A 1 370 ? 52.712 6.347 -46.089 1.00 92.31 370 TRP A CA 1
ATOM 3012 C C . TRP A 1 370 ? 52.010 6.400 -44.733 1.00 92.31 370 TRP A C 1
ATOM 3014 O O . TRP A 1 370 ? 51.476 7.427 -44.318 1.00 92.31 370 TRP A O 1
ATOM 3024 N N . GLY A 1 371 ? 52.012 5.261 -44.045 1.00 91.94 371 GLY A N 1
ATOM 3025 C CA . GLY A 1 371 ? 51.313 5.046 -42.783 1.00 91.94 371 GLY A CA 1
ATOM 3026 C C . GLY A 1 371 ? 50.829 3.605 -42.659 1.00 91.94 371 GLY A C 1
ATOM 3027 O O . GLY A 1 371 ? 51.102 2.770 -43.524 1.00 91.94 371 GLY A O 1
ATOM 3028 N N . SER A 1 372 ? 50.126 3.312 -41.570 1.00 93.38 372 SER A N 1
ATOM 3029 C CA . SER A 1 372 ? 49.570 1.984 -41.312 1.00 93.38 372 SER A CA 1
ATOM 3030 C C . SER A 1 372 ? 48.247 1.787 -42.051 1.00 93.38 372 SER A C 1
ATOM 3032 O O . SER A 1 372 ? 47.433 2.706 -42.124 1.00 93.38 372 SER A O 1
ATOM 3034 N N . VAL A 1 373 ? 48.038 0.588 -42.584 1.00 92.94 373 VAL A N 1
ATOM 3035 C CA . VAL A 1 373 ? 46.843 0.173 -43.325 1.00 92.94 373 VAL A CA 1
ATOM 3036 C C . VAL A 1 373 ? 46.424 -1.221 -42.862 1.00 92.94 373 VAL A C 1
ATOM 3038 O O . VAL A 1 373 ? 47.287 -2.031 -42.522 1.00 92.94 373 VAL A O 1
ATOM 3041 N N . TYR A 1 374 ? 45.125 -1.512 -42.874 1.00 92.56 374 TYR A N 1
ATOM 3042 C CA . TYR A 1 374 ? 44.620 -2.879 -42.760 1.00 92.56 374 TYR A CA 1
ATOM 3043 C C . TYR A 1 374 ? 44.578 -3.490 -44.161 1.00 92.56 374 TYR A C 1
ATOM 3045 O O . TYR A 1 374 ? 43.827 -3.019 -45.020 1.00 92.56 374 TYR A O 1
ATOM 3053 N N . PHE A 1 375 ? 45.416 -4.495 -44.417 1.00 91.44 375 PHE A N 1
ATOM 3054 C CA . PHE A 1 375 ? 45.588 -5.069 -45.752 1.00 91.44 375 PHE A CA 1
ATOM 3055 C C . PHE A 1 375 ? 45.631 -6.596 -45.715 1.00 91.44 375 PHE A C 1
ATOM 3057 O O . PHE A 1 375 ? 46.181 -7.188 -44.790 1.00 91.44 375 PHE A O 1
ATOM 3064 N N . ALA A 1 376 ? 45.056 -7.213 -46.742 1.00 90.25 376 ALA A N 1
ATOM 3065 C CA . ALA A 1 376 ? 45.083 -8.648 -46.991 1.00 90.25 376 ALA A CA 1
ATOM 3066 C C . ALA A 1 376 ? 45.704 -8.876 -48.378 1.00 90.25 376 ALA A C 1
ATOM 3068 O O . ALA A 1 376 ? 45.300 -8.221 -49.343 1.00 90.25 376 ALA A O 1
ATOM 3069 N N . GLU A 1 377 ? 46.708 -9.753 -48.473 1.00 84.44 377 GLU A N 1
ATOM 3070 C CA . GLU A 1 377 ? 47.422 -10.021 -49.731 1.00 84.44 377 GLU A CA 1
ATOM 3071 C C . GLU A 1 377 ? 46.564 -10.840 -50.700 1.00 84.44 377 GLU A C 1
ATOM 3073 O O . GLU A 1 377 ? 46.541 -10.566 -51.904 1.00 84.44 377 GLU A O 1
ATOM 3078 N N . THR A 1 378 ? 45.820 -11.810 -50.171 1.00 85.44 378 THR A N 1
ATOM 3079 C CA . THR A 1 378 ? 44.875 -12.639 -50.918 1.00 85.44 378 THR A CA 1
ATOM 3080 C C . THR A 1 378 ? 43.447 -12.481 -50.399 1.00 85.44 378 THR A C 1
ATOM 3082 O O . THR A 1 378 ? 43.190 -11.890 -49.349 1.00 85.44 378 THR A O 1
ATOM 3085 N N . THR A 1 379 ? 42.479 -13.010 -51.151 1.00 83.69 379 THR A N 1
ATOM 3086 C CA . THR A 1 379 ? 41.065 -12.969 -50.757 1.00 83.69 379 THR A CA 1
ATOM 3087 C C . THR A 1 379 ? 40.792 -13.750 -49.479 1.00 83.69 379 THR A C 1
ATOM 3089 O O . THR A 1 379 ? 39.884 -13.371 -48.751 1.00 83.69 379 THR A O 1
ATOM 3092 N N . ASP A 1 380 ? 41.583 -14.781 -49.179 1.00 86.50 380 ASP A N 1
ATOM 3093 C CA . ASP A 1 380 ? 41.379 -15.661 -48.025 1.00 86.50 380 ASP A CA 1
ATOM 3094 C C . ASP A 1 380 ? 42.096 -15.169 -46.758 1.00 86.50 380 ASP A C 1
ATOM 3096 O O . ASP A 1 380 ? 41.891 -15.730 -45.681 1.00 86.50 380 ASP A O 1
ATOM 3100 N N . ASP A 1 381 ? 42.897 -14.104 -46.861 1.00 88.81 381 ASP A N 1
ATOM 3101 C CA . ASP A 1 381 ? 43.671 -13.585 -45.737 1.00 88.81 381 ASP A CA 1
ATOM 3102 C C . ASP A 1 381 ? 42.845 -12.661 -44.837 1.00 88.81 381 ASP A C 1
ATOM 3104 O O . ASP A 1 381 ? 42.020 -11.845 -45.276 1.00 88.81 381 ASP A O 1
ATOM 3108 N N . VAL A 1 382 ? 43.118 -12.761 -43.538 1.00 90.25 382 VAL A N 1
ATOM 3109 C CA . VAL A 1 382 ? 42.641 -11.806 -42.537 1.00 90.25 382 VAL A CA 1
ATOM 3110 C C . VAL A 1 382 ? 43.424 -10.500 -42.712 1.00 90.25 382 VAL A C 1
ATOM 3112 O O . VAL A 1 382 ? 44.650 -10.553 -42.771 1.00 90.25 382 VAL A O 1
ATOM 3115 N N . PRO A 1 383 ? 42.763 -9.328 -42.776 1.00 90.00 383 PRO A N 1
ATOM 3116 C CA . PRO A 1 383 ? 43.454 -8.046 -42.827 1.00 90.00 383 PRO A CA 1
ATOM 3117 C C . PRO A 1 383 ? 44.400 -7.870 -41.644 1.00 90.00 383 PRO A C 1
ATOM 3119 O O . PRO A 1 383 ? 43.967 -7.863 -40.493 1.00 90.00 383 PRO A O 1
ATOM 3122 N N . GLU A 1 384 ? 45.681 -7.683 -41.937 1.00 91.12 384 GLU A N 1
ATOM 3123 C CA . GLU A 1 384 ? 46.699 -7.389 -40.938 1.00 91.12 384 GLU A CA 1
ATOM 3124 C C . GLU A 1 384 ? 47.063 -5.910 -40.975 1.00 91.12 384 GLU A C 1
ATOM 3126 O O . GLU A 1 384 ? 47.081 -5.265 -42.031 1.00 91.12 384 GLU A O 1
ATOM 3131 N N . LEU A 1 385 ? 47.394 -5.370 -39.803 1.00 91.50 385 LEU A N 1
ATOM 3132 C CA . LEU A 1 385 ? 47.914 -4.020 -39.701 1.00 91.50 385 LEU A CA 1
ATOM 3133 C C . LEU A 1 385 ? 49.367 -3.990 -40.189 1.00 91.50 385 LEU A C 1
ATOM 3135 O O . LEU A 1 385 ? 50.270 -4.509 -39.533 1.00 91.50 385 LEU A O 1
ATOM 3139 N N . MET A 1 386 ? 49.614 -3.342 -41.324 1.00 93.44 386 MET A N 1
ATOM 3140 C CA . MET A 1 386 ? 50.954 -3.226 -41.900 1.00 93.44 386 MET A CA 1
ATOM 3141 C C . MET A 1 386 ? 51.213 -1.844 -42.496 1.00 93.44 386 MET A C 1
ATOM 3143 O O . MET A 1 386 ? 50.299 -1.070 -42.764 1.00 93.44 386 MET A O 1
ATOM 3147 N N . HIS A 1 387 ? 52.484 -1.503 -42.701 1.00 93.75 387 HIS A N 1
ATOM 3148 C CA . HIS A 1 387 ? 52.844 -0.231 -43.323 1.00 93.75 387 HIS A CA 1
ATOM 3149 C C . HIS A 1 387 ? 52.534 -0.252 -44.830 1.00 93.75 387 HIS A C 1
ATOM 3151 O O . HIS A 1 387 ? 52.816 -1.245 -45.505 1.00 93.75 387 HIS A O 1
ATOM 3157 N N . SER A 1 388 ? 52.020 0.849 -45.388 1.00 92.38 388 SER A N 1
ATOM 3158 C CA . SER A 1 388 ? 51.608 0.931 -46.800 1.00 92.38 388 SER A CA 1
ATOM 3159 C C . SER A 1 388 ? 52.741 0.617 -47.790 1.00 92.38 388 SER A C 1
ATOM 3161 O O . SER A 1 388 ? 52.487 0.116 -48.881 1.00 92.38 388 SER A O 1
ATOM 3163 N N . SER A 1 389 ? 54.006 0.852 -47.418 1.00 89.75 389 SER A N 1
ATOM 3164 C CA . SER A 1 389 ? 55.163 0.479 -48.249 1.00 89.75 389 SER A CA 1
ATOM 3165 C C . SER A 1 389 ? 55.331 -1.035 -48.406 1.00 89.75 389 SER A C 1
ATOM 3167 O O . SER A 1 389 ? 55.871 -1.474 -49.417 1.00 89.75 389 SER A O 1
ATOM 3169 N N . LYS A 1 390 ? 54.878 -1.819 -47.418 1.00 91.94 390 LYS A N 1
ATOM 3170 C CA . LYS A 1 390 ? 54.855 -3.285 -47.468 1.00 91.94 390 LYS A CA 1
ATOM 3171 C C . LYS A 1 390 ? 53.608 -3.773 -48.206 1.00 91.94 390 LYS A C 1
ATOM 3173 O O . LYS A 1 390 ? 53.747 -4.550 -49.140 1.00 91.94 390 LYS A O 1
ATOM 3178 N N . ALA A 1 391 ? 52.431 -3.249 -47.850 1.00 90.25 391 ALA A N 1
ATOM 3179 C CA . ALA A 1 391 ? 51.157 -3.615 -48.482 1.00 90.25 391 ALA A CA 1
ATOM 3180 C C . ALA A 1 391 ? 51.152 -3.384 -50.006 1.00 90.25 391 ALA A C 1
ATOM 3182 O O . ALA A 1 391 ? 50.593 -4.168 -50.762 1.00 90.25 391 ALA A O 1
ATOM 3183 N N . PHE A 1 392 ? 51.815 -2.317 -50.465 1.00 91.00 392 PHE A N 1
ATOM 3184 C CA . PHE A 1 392 ? 51.879 -1.927 -51.877 1.00 91.00 392 PHE A CA 1
ATOM 3185 C C . PHE A 1 392 ? 53.305 -2.032 -52.446 1.00 91.00 392 PHE A C 1
ATOM 3187 O O . PHE A 1 392 ? 53.734 -1.209 -53.261 1.00 91.00 392 PHE A O 1
ATOM 3194 N N . ALA A 1 393 ? 54.077 -3.022 -51.993 1.00 86.94 393 ALA A N 1
ATOM 3195 C CA . ALA A 1 393 ? 55.444 -3.241 -52.454 1.00 86.94 393 ALA A CA 1
ATOM 3196 C C . ALA A 1 393 ? 55.529 -3.490 -53.983 1.00 86.94 393 ALA A C 1
ATOM 3198 O O . ALA A 1 393 ? 54.603 -4.043 -54.580 1.00 86.94 393 ALA A O 1
ATOM 3199 N N . PRO A 1 394 ? 56.645 -3.108 -54.644 1.00 85.69 394 PRO A N 1
ATOM 3200 C CA . PRO A 1 394 ? 57.841 -2.479 -54.069 1.00 85.69 394 PRO A CA 1
ATOM 3201 C C . PRO A 1 394 ? 57.798 -0.941 -54.041 1.00 85.69 394 PRO A C 1
ATOM 3203 O O . PRO A 1 394 ? 58.637 -0.327 -53.389 1.00 85.69 394 PRO A O 1
ATOM 3206 N N . LYS A 1 395 ? 56.863 -0.305 -54.759 1.00 83.81 395 LYS A N 1
ATOM 3207 C CA . LYS A 1 395 ? 56.838 1.158 -54.966 1.00 83.81 395 LYS A CA 1
ATOM 3208 C C . LYS A 1 395 ? 56.002 1.931 -53.937 1.00 83.81 395 LYS A C 1
ATOM 3210 O O . LYS A 1 395 ? 56.064 3.157 -53.907 1.00 83.81 395 LYS A O 1
ATOM 3215 N N . GLY A 1 396 ? 55.246 1.233 -53.089 1.00 87.44 396 GLY A N 1
ATOM 3216 C CA . GLY A 1 396 ? 54.331 1.837 -52.123 1.00 87.44 396 GLY A CA 1
ATOM 3217 C C . GLY A 1 396 ? 53.040 2.361 -52.763 1.00 87.44 396 GLY A C 1
ATOM 3218 O O . GLY A 1 396 ? 52.810 2.233 -53.967 1.00 87.44 396 GLY A O 1
ATOM 3219 N N . LEU A 1 397 ? 52.169 2.952 -51.940 1.00 91.88 397 LEU A N 1
ATOM 3220 C CA . LEU A 1 397 ? 50.890 3.508 -52.387 1.00 91.88 397 LEU A CA 1
ATOM 3221 C C . LEU A 1 397 ? 51.113 4.874 -53.057 1.00 91.88 397 LEU A C 1
ATOM 3223 O O . LEU A 1 397 ? 51.107 5.913 -52.397 1.00 91.88 397 LEU A O 1
ATOM 3227 N N . THR A 1 398 ? 51.346 4.867 -54.371 1.00 91.25 398 THR A N 1
ATOM 3228 C CA . THR A 1 398 ? 51.626 6.072 -55.170 1.00 91.25 398 THR A CA 1
ATOM 3229 C C . THR A 1 398 ? 50.552 6.351 -56.219 1.00 91.25 398 THR A C 1
ATOM 3231 O O . THR A 1 398 ? 50.081 5.449 -56.912 1.00 91.25 398 THR A O 1
ATOM 3234 N N . THR A 1 399 ? 50.230 7.632 -56.410 1.00 91.69 399 THR A N 1
ATOM 3235 C CA . THR A 1 399 ? 49.359 8.108 -57.508 1.00 91.69 399 THR A CA 1
ATOM 3236 C C . THR A 1 399 ? 49.940 7.881 -58.908 1.00 91.69 399 THR A C 1
ATOM 3238 O O . THR A 1 399 ? 49.243 8.069 -59.909 1.00 91.69 399 THR A O 1
ATOM 3241 N N . ALA A 1 400 ? 51.210 7.473 -59.021 1.00 89.12 400 ALA A N 1
ATOM 3242 C CA . ALA A 1 400 ? 51.776 7.016 -60.286 1.00 89.12 400 ALA A CA 1
ATOM 3243 C C . ALA A 1 400 ? 51.079 5.729 -60.765 1.00 89.12 400 ALA A C 1
ATOM 3245 O O . ALA A 1 400 ? 50.646 5.676 -61.921 1.00 89.12 400 ALA A O 1
ATOM 3246 N N . ASP A 1 401 ? 50.897 4.767 -59.855 1.00 90.00 401 ASP A N 1
ATOM 3247 C CA . ASP A 1 401 ? 50.419 3.406 -60.133 1.00 90.00 401 ASP A CA 1
ATOM 3248 C C . ASP A 1 401 ? 48.932 3.197 -59.766 1.00 90.00 401 ASP A C 1
ATOM 3250 O O . ASP A 1 401 ? 48.263 2.341 -60.356 1.00 90.00 401 ASP A O 1
ATOM 3254 N N . TYR A 1 402 ? 48.398 3.999 -58.838 1.00 93.25 402 TYR A N 1
ATOM 3255 C CA . TYR A 1 402 ? 47.035 3.881 -58.310 1.00 93.25 402 TYR A CA 1
ATOM 3256 C C . TYR A 1 402 ? 46.226 5.169 -58.494 1.00 93.25 402 TYR A C 1
ATOM 3258 O O . TYR A 1 402 ? 46.760 6.272 -58.390 1.00 93.25 402 TYR A O 1
ATOM 3266 N N . ASP A 1 403 ? 44.923 5.029 -58.721 1.00 92.88 403 ASP A N 1
ATOM 3267 C CA . ASP A 1 403 ? 43.966 6.118 -58.537 1.00 92.88 403 ASP A CA 1
ATOM 3268 C C . ASP A 1 403 ? 43.418 6.044 -57.107 1.00 92.88 403 ASP A C 1
ATOM 3270 O O . ASP A 1 403 ? 43.051 4.965 -56.638 1.00 92.88 403 ASP A O 1
ATOM 3274 N N . LEU A 1 404 ? 43.354 7.187 -56.417 1.00 90.88 404 LEU A N 1
ATOM 3275 C CA . LEU A 1 404 ? 42.923 7.278 -55.020 1.00 90.88 404 LEU A CA 1
ATOM 3276 C C . LEU A 1 404 ? 41.758 8.255 -54.872 1.00 90.88 404 LEU A C 1
ATOM 3278 O O . LEU A 1 404 ? 41.782 9.363 -55.411 1.00 90.88 404 LEU A O 1
ATOM 3282 N N . ARG A 1 405 ? 40.754 7.858 -54.093 1.00 89.31 405 ARG A N 1
ATOM 3283 C CA . ARG A 1 405 ? 39.663 8.710 -53.620 1.00 89.31 405 ARG A CA 1
ATOM 3284 C C . ARG A 1 405 ? 39.770 8.820 -52.113 1.00 89.31 405 ARG A C 1
ATOM 3286 O O . ARG A 1 405 ? 39.446 7.891 -51.379 1.00 89.31 405 ARG A O 1
ATOM 3293 N N . MET A 1 406 ? 40.215 9.985 -51.673 1.00 82.06 406 MET A N 1
ATOM 3294 C CA . MET A 1 406 ? 40.230 10.367 -50.269 1.00 82.06 406 MET A CA 1
ATOM 3295 C C . MET A 1 406 ? 39.295 11.553 -50.079 1.00 82.06 406 MET A C 1
ATOM 3297 O O . MET A 1 406 ? 39.193 12.417 -50.959 1.00 82.06 406 MET A O 1
ATOM 3301 N N . ALA A 1 407 ? 38.621 11.621 -48.936 1.00 78.50 407 ALA A N 1
ATOM 3302 C CA . ALA A 1 407 ? 37.809 12.787 -48.644 1.00 78.50 407 ALA A CA 1
ATOM 3303 C C . ALA A 1 407 ? 38.700 14.006 -48.349 1.00 78.50 407 ALA A C 1
ATOM 3305 O O . ALA A 1 407 ? 39.818 13.885 -47.849 1.00 78.50 407 ALA A O 1
ATOM 3306 N N . ARG A 1 408 ? 38.196 15.207 -48.657 1.00 71.12 408 ARG A N 1
ATOM 3307 C CA . ARG A 1 408 ? 38.954 16.459 -48.479 1.00 71.12 408 ARG A CA 1
ATOM 3308 C C . ARG A 1 408 ? 39.180 16.813 -47.010 1.00 71.12 408 ARG A C 1
ATOM 3310 O O . ARG A 1 408 ? 40.172 17.462 -46.695 1.00 71.12 408 ARG A O 1
ATOM 3317 N N . LYS A 1 409 ? 38.254 16.433 -46.123 1.00 75.69 409 LYS A N 1
ATOM 3318 C CA . LYS A 1 409 ? 38.380 16.637 -44.678 1.00 75.69 409 LYS A CA 1
ATOM 3319 C C . LYS A 1 409 ? 38.582 15.305 -43.975 1.00 75.69 409 LYS A C 1
ATOM 3321 O O . LYS A 1 409 ? 38.004 14.286 -44.344 1.00 75.69 409 LYS A O 1
ATOM 3326 N N . PHE A 1 410 ? 39.346 15.356 -42.891 1.00 72.06 410 PHE A N 1
ATOM 3327 C CA . PHE A 1 410 ? 39.646 14.201 -42.053 1.00 72.06 410 PHE A CA 1
ATOM 3328 C C . PHE A 1 410 ? 38.386 13.465 -41.570 1.00 72.06 410 PHE A C 1
ATOM 3330 O O . PHE A 1 410 ? 38.264 12.251 -41.706 1.00 72.06 410 PHE A O 1
ATOM 3337 N N . GLN A 1 411 ? 37.418 14.234 -41.069 1.00 72.50 411 GLN A N 1
ATOM 3338 C CA . GLN A 1 411 ? 36.154 13.743 -40.514 1.00 72.50 411 GLN A CA 1
ATOM 3339 C C . GLN A 1 411 ? 35.293 13.025 -41.563 1.00 72.50 411 GLN A C 1
ATOM 3341 O O . GLN A 1 411 ? 34.535 12.112 -41.238 1.00 72.50 411 GLN A O 1
ATOM 3346 N N . ASP A 1 412 ? 35.442 13.399 -42.835 1.00 77.50 412 ASP A N 1
ATOM 3347 C CA . ASP A 1 412 ? 34.648 12.840 -43.923 1.00 77.50 412 ASP A CA 1
ATOM 3348 C C . ASP A 1 412 ? 35.088 11.411 -44.266 1.00 77.50 412 ASP A C 1
ATOM 3350 O O . ASP A 1 412 ? 34.245 10.624 -44.690 1.00 77.50 412 ASP A O 1
ATOM 3354 N N . SER A 1 413 ? 36.349 11.044 -43.997 1.00 80.06 413 SER A N 1
ATOM 3355 C CA . SER A 1 413 ? 36.862 9.691 -44.274 1.00 80.06 413 SER A CA 1
ATOM 3356 C C . SER A 1 413 ? 36.688 8.711 -43.111 1.00 80.06 413 SER A C 1
ATOM 3358 O O . SER A 1 413 ? 37.095 7.562 -43.237 1.00 80.06 413 SER A O 1
ATOM 3360 N N . LEU A 1 414 ? 36.108 9.129 -41.977 1.00 85.50 414 LEU A N 1
ATOM 3361 C CA . LEU A 1 414 ? 35.708 8.194 -40.921 1.00 85.50 414 LEU A CA 1
ATOM 3362 C C . LEU A 1 414 ? 34.608 7.268 -41.464 1.00 85.50 414 LEU A C 1
ATOM 3364 O O . LEU A 1 414 ? 33.668 7.740 -42.117 1.00 85.50 414 LEU A O 1
ATOM 3368 N N . CYS A 1 415 ? 34.717 5.966 -41.202 1.00 87.69 415 CYS A N 1
ATOM 3369 C CA . CYS A 1 415 ? 33.746 4.991 -41.686 1.00 87.69 415 CYS A CA 1
ATOM 3370 C C . CYS A 1 415 ? 32.328 5.292 -41.159 1.00 87.69 415 CYS A C 1
ATOM 3372 O O . CYS A 1 415 ? 32.184 5.733 -40.011 1.00 87.69 415 CYS A O 1
ATOM 3374 N N . PRO A 1 416 ? 31.269 5.030 -41.951 1.00 88.19 416 PRO A N 1
ATOM 3375 C CA . PRO A 1 416 ? 29.883 5.280 -41.547 1.00 88.19 416 PRO A CA 1
ATOM 3376 C C . PRO A 1 416 ? 29.489 4.639 -40.209 1.00 88.19 416 PRO A C 1
ATOM 3378 O O . PRO A 1 416 ? 28.875 5.294 -39.370 1.00 88.19 416 PRO A O 1
ATOM 3381 N N . GLN A 1 417 ? 29.913 3.399 -39.956 1.00 87.56 417 GLN A N 1
ATOM 3382 C CA . GLN A 1 417 ? 29.676 2.699 -38.690 1.00 87.56 417 GLN A CA 1
ATOM 3383 C C . GLN A 1 417 ? 30.361 3.379 -37.495 1.00 87.56 417 GLN A C 1
ATOM 3385 O O . GLN A 1 417 ? 29.764 3.476 -36.425 1.00 87.56 417 GLN A O 1
ATOM 3390 N N . GLY A 1 418 ? 31.568 3.920 -37.689 1.00 86.56 418 GLY A N 1
ATOM 3391 C CA . GLY A 1 418 ? 32.286 4.683 -36.668 1.00 86.56 418 GLY A CA 1
ATOM 3392 C C . G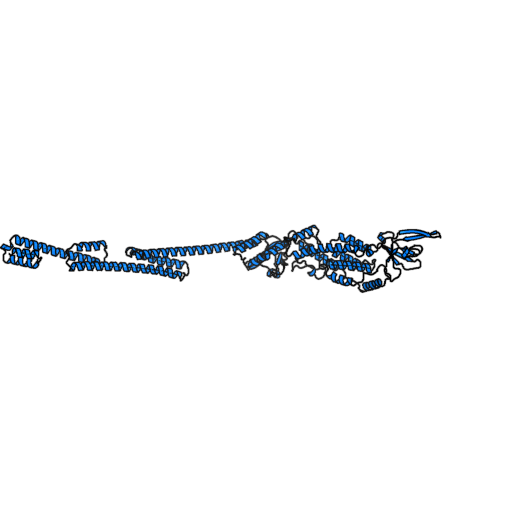LY A 1 418 ? 31.596 6.012 -36.366 1.00 86.56 418 GLY A C 1
ATOM 3393 O O . GLY A 1 418 ? 31.405 6.357 -35.203 1.00 86.56 418 GLY A O 1
ATOM 3394 N N . LYS A 1 419 ? 31.121 6.723 -37.402 1.00 87.62 419 LYS A N 1
ATOM 3395 C CA . LYS A 1 419 ? 30.299 7.940 -37.246 1.00 87.62 419 LYS A CA 1
ATOM 3396 C C . LYS A 1 419 ? 29.005 7.652 -36.484 1.00 87.62 419 LYS A C 1
ATOM 3398 O O . LYS A 1 419 ? 28.656 8.399 -35.573 1.00 87.62 419 LYS A O 1
ATOM 3403 N N . PHE A 1 420 ? 28.309 6.571 -36.838 1.00 90.44 420 PHE A N 1
ATOM 3404 C CA . PHE A 1 420 ? 27.076 6.159 -36.170 1.00 90.44 420 PHE A CA 1
ATOM 3405 C C . PHE A 1 420 ? 27.316 5.857 -34.687 1.00 90.44 420 PHE A C 1
ATOM 3407 O O . PHE A 1 420 ? 26.630 6.415 -33.832 1.00 90.44 420 PHE A O 1
ATOM 3414 N N . LEU A 1 421 ? 28.312 5.022 -34.373 1.00 88.44 421 LEU A N 1
ATOM 3415 C CA . LEU A 1 421 ? 28.630 4.646 -32.996 1.00 88.44 421 LEU A CA 1
ATOM 3416 C C . LEU A 1 421 ? 29.096 5.853 -32.166 1.00 88.44 421 LEU A C 1
ATOM 3418 O O . LEU A 1 421 ? 28.642 6.022 -31.036 1.00 88.44 421 LEU A O 1
ATOM 3422 N N . ALA A 1 422 ? 29.930 6.729 -32.733 1.00 86.38 422 ALA A N 1
ATOM 3423 C CA . ALA A 1 422 ? 30.354 7.960 -32.070 1.00 86.38 422 ALA A CA 1
ATOM 3424 C C . ALA A 1 422 ? 29.154 8.856 -31.724 1.00 86.38 422 ALA A C 1
ATOM 3426 O O . ALA A 1 422 ? 29.031 9.312 -30.587 1.00 86.38 422 ALA A O 1
ATOM 3427 N N . ASN A 1 423 ? 28.235 9.061 -32.674 1.00 89.38 423 ASN A N 1
ATOM 3428 C CA . ASN A 1 423 ? 27.019 9.842 -32.444 1.00 89.38 423 ASN A CA 1
ATOM 3429 C C . ASN A 1 423 ? 26.132 9.199 -31.373 1.00 89.38 423 ASN A C 1
ATOM 3431 O O . ASN A 1 423 ? 25.689 9.888 -30.458 1.00 89.38 423 ASN A O 1
ATOM 3435 N N . LEU A 1 424 ? 25.932 7.880 -31.435 1.00 91.38 424 LEU A N 1
ATOM 3436 C CA . LEU A 1 424 ? 25.172 7.132 -30.436 1.00 91.38 424 LEU A CA 1
ATOM 3437 C C . LEU A 1 424 ? 25.735 7.353 -29.020 1.00 91.38 424 LEU A C 1
ATOM 3439 O O . LEU A 1 424 ? 24.987 7.680 -28.097 1.00 91.38 424 LEU A O 1
ATOM 3443 N N . ILE A 1 425 ? 27.053 7.214 -28.852 1.00 89.44 425 ILE A N 1
ATOM 3444 C CA . ILE A 1 425 ? 27.746 7.361 -27.563 1.00 89.44 425 ILE A CA 1
ATOM 3445 C C . ILE A 1 425 ? 27.720 8.808 -27.063 1.00 89.44 425 ILE A C 1
ATOM 3447 O O . ILE A 1 425 ? 27.580 9.040 -25.860 1.00 89.44 425 ILE A O 1
ATOM 3451 N N . LEU A 1 426 ? 27.854 9.790 -27.954 1.00 88.44 426 LEU A N 1
ATOM 3452 C CA . LEU A 1 426 ? 27.753 11.200 -27.580 1.00 88.44 426 LEU A CA 1
ATOM 3453 C C . LEU A 1 426 ? 26.336 11.537 -27.112 1.00 88.44 426 LEU A C 1
ATOM 3455 O O . LEU A 1 426 ? 26.173 12.158 -26.063 1.00 88.44 426 LEU A O 1
ATOM 3459 N N . SER A 1 427 ? 25.320 11.066 -27.834 1.00 91.88 427 SER A N 1
ATOM 3460 C CA . SER A 1 427 ? 23.923 11.368 -27.534 1.00 91.88 427 SER A CA 1
ATOM 3461 C C . SER A 1 427 ? 23.408 10.676 -26.273 1.00 91.88 427 SER A C 1
ATOM 3463 O O . SER A 1 427 ? 22.591 11.269 -25.576 1.00 91.88 427 SER A O 1
ATOM 3465 N N . VAL A 1 428 ? 23.891 9.474 -25.921 1.00 92.50 428 VAL A N 1
ATOM 3466 C CA . VAL A 1 428 ? 23.359 8.670 -24.794 1.00 92.50 428 VAL A CA 1
ATOM 3467 C C . VAL A 1 428 ? 23.444 9.365 -23.424 1.00 92.50 428 VAL A C 1
ATOM 3469 O O . VAL A 1 428 ? 22.716 9.012 -22.489 1.00 92.50 428 VAL A O 1
ATOM 3472 N N . LYS A 1 429 ? 24.342 10.348 -23.271 1.00 86.19 429 LYS A N 1
ATOM 3473 C CA . LYS A 1 429 ? 24.509 11.103 -22.018 1.00 86.19 429 LYS A CA 1
ATOM 3474 C C . LYS A 1 429 ? 23.279 11.945 -21.688 1.00 86.19 429 LYS A C 1
ATOM 3476 O O . LYS A 1 429 ? 22.878 11.973 -20.527 1.00 86.19 429 LYS A O 1
ATOM 3481 N N . ASP A 1 430 ? 22.661 12.531 -22.707 1.00 86.25 430 ASP A N 1
ATOM 3482 C CA . ASP A 1 430 ? 21.563 13.491 -22.558 1.00 86.25 430 ASP A CA 1
ATOM 3483 C C . ASP A 1 430 ? 20.180 12.834 -22.665 1.00 86.25 430 ASP A C 1
ATOM 3485 O O . ASP A 1 430 ? 19.150 13.486 -22.506 1.00 86.25 430 ASP A O 1
ATOM 3489 N N . GLN A 1 431 ? 20.138 11.524 -22.917 1.00 90.88 431 GLN A N 1
ATOM 3490 C CA . GLN A 1 431 ? 18.890 10.787 -23.059 1.00 90.88 431 GLN A CA 1
ATOM 3491 C C . GLN A 1 431 ? 18.332 10.364 -21.702 1.00 90.88 431 GLN A C 1
ATOM 3493 O O . GLN A 1 431 ? 18.982 9.648 -20.929 1.00 90.88 431 GLN A O 1
ATOM 3498 N N . ALA A 1 432 ? 17.092 10.778 -21.450 1.00 86.06 432 ALA A N 1
ATOM 3499 C CA . ALA A 1 432 ? 16.319 10.365 -20.287 1.00 86.06 432 ALA A CA 1
ATOM 3500 C C . ALA A 1 432 ? 15.774 8.931 -20.451 1.00 86.06 432 ALA A C 1
ATOM 3502 O O . ALA A 1 432 ? 15.869 8.132 -19.523 1.00 86.06 432 ALA A O 1
ATOM 3503 N N . GLU A 1 433 ? 15.277 8.592 -21.644 1.00 91.94 433 GLU A N 1
ATOM 3504 C CA . GLU A 1 433 ? 14.603 7.325 -21.968 1.00 91.94 433 GLU A CA 1
ATOM 3505 C C . GLU A 1 433 ? 15.499 6.434 -22.843 1.00 91.94 433 GLU A C 1
ATOM 3507 O O . GLU A 1 433 ? 15.442 6.469 -24.076 1.00 91.94 433 GLU A O 1
ATOM 3512 N N . LEU A 1 434 ? 16.397 5.670 -22.215 1.00 93.44 434 LEU A N 1
ATOM 3513 C CA . LEU A 1 434 ? 17.453 4.975 -22.957 1.00 93.44 434 LEU A CA 1
ATOM 3514 C C . LEU A 1 434 ? 16.985 3.826 -23.832 1.00 93.44 434 LEU A C 1
ATOM 3516 O O . LEU A 1 434 ? 17.508 3.660 -24.924 1.00 93.44 434 LEU A O 1
ATOM 3520 N N . GLU A 1 435 ? 16.031 3.028 -23.390 1.00 94.25 435 GLU A N 1
ATOM 3521 C CA . GLU A 1 435 ? 15.447 1.984 -24.224 1.00 94.25 435 GLU A CA 1
ATOM 3522 C C . GLU A 1 435 ? 14.695 2.561 -25.424 1.00 94.25 435 GLU A C 1
ATOM 3524 O O . GLU A 1 435 ? 14.811 2.008 -26.511 1.00 94.25 435 GLU A O 1
ATOM 3529 N N . VAL A 1 436 ? 13.987 3.689 -25.276 1.00 94.94 436 VAL A N 1
ATOM 3530 C CA . VAL A 1 436 ? 13.320 4.341 -26.417 1.00 94.94 436 VAL A CA 1
ATOM 3531 C C . VAL A 1 436 ? 14.371 4.847 -27.395 1.00 94.94 436 VAL A C 1
ATOM 3533 O O . VAL A 1 436 ? 14.273 4.581 -28.591 1.00 94.94 436 VAL A O 1
ATOM 3536 N N . PHE A 1 437 ? 15.418 5.495 -26.887 1.00 95.69 437 PHE A N 1
ATOM 3537 C CA . PHE A 1 437 ? 16.550 5.926 -27.697 1.00 95.69 437 PHE A CA 1
ATOM 3538 C C . PHE A 1 437 ? 17.241 4.751 -28.412 1.00 95.69 437 PHE A C 1
ATOM 3540 O O . PHE A 1 437 ? 17.559 4.845 -29.599 1.00 95.69 437 PHE A O 1
ATOM 3547 N N . ILE A 1 438 ? 17.444 3.618 -27.732 1.00 96.75 438 ILE A N 1
ATOM 3548 C CA . ILE A 1 438 ? 18.026 2.411 -28.334 1.00 96.75 438 ILE A CA 1
ATOM 3549 C C . ILE A 1 438 ? 17.096 1.838 -29.414 1.00 96.75 438 ILE A C 1
ATOM 3551 O O . ILE A 1 438 ? 17.567 1.521 -30.504 1.00 96.75 438 ILE A O 1
ATOM 3555 N N . LEU A 1 439 ? 15.787 1.745 -29.159 1.00 96.69 439 LEU A N 1
ATOM 3556 C CA . LEU A 1 439 ? 14.796 1.277 -30.136 1.00 96.69 439 LEU A CA 1
ATOM 3557 C C . LEU A 1 439 ? 14.750 2.179 -31.378 1.00 96.69 439 LEU A C 1
ATOM 3559 O O . LEU A 1 439 ? 14.705 1.677 -32.498 1.00 96.69 439 LEU A O 1
ATOM 3563 N N . GLN A 1 440 ? 14.829 3.500 -31.205 1.00 95.56 440 GLN A N 1
ATOM 3564 C CA . GLN A 1 440 ? 14.921 4.447 -32.320 1.00 95.56 440 GLN A CA 1
ATOM 3565 C C . GLN A 1 440 ? 16.188 4.211 -33.153 1.00 95.56 440 GLN A C 1
ATOM 3567 O O . GLN A 1 440 ? 16.116 4.147 -34.377 1.00 95.56 440 GLN A O 1
ATOM 3572 N N . ASN A 1 441 ? 17.340 4.003 -32.513 1.00 95.62 441 ASN A N 1
ATOM 3573 C CA . ASN A 1 441 ? 18.589 3.707 -33.219 1.00 95.62 441 ASN A CA 1
ATOM 3574 C C . ASN A 1 441 ? 18.571 2.334 -33.909 1.00 95.62 441 ASN A C 1
ATOM 3576 O O . ASN A 1 441 ? 19.091 2.195 -35.015 1.00 95.62 441 ASN A O 1
ATOM 3580 N N . LEU A 1 442 ? 17.927 1.329 -33.313 1.00 96.06 442 LEU A N 1
ATOM 3581 C CA . LEU A 1 442 ? 17.671 0.046 -33.967 1.00 96.06 442 LEU A CA 1
ATOM 3582 C C . LEU A 1 442 ? 16.781 0.214 -35.204 1.00 96.06 442 LEU A C 1
ATOM 3584 O O . LEU A 1 442 ? 17.059 -0.404 -36.234 1.00 96.06 442 LEU A O 1
ATOM 3588 N N . GLN A 1 443 ? 15.757 1.067 -35.145 1.00 94.00 443 GLN A N 1
ATOM 3589 C CA . GLN A 1 443 ? 14.937 1.384 -36.314 1.00 94.00 443 GLN A CA 1
ATOM 3590 C C . GLN A 1 443 ? 15.795 2.018 -37.421 1.00 94.00 443 GLN A C 1
ATOM 3592 O O . GLN A 1 443 ? 15.776 1.528 -38.548 1.00 94.00 443 GLN A O 1
ATOM 3597 N N . LEU A 1 444 ? 16.616 3.025 -37.092 1.00 92.81 444 LEU A N 1
ATOM 3598 C CA . LEU A 1 444 ? 17.528 3.679 -38.044 1.00 92.81 444 LEU A CA 1
ATOM 3599 C C . LEU A 1 444 ? 18.490 2.680 -38.705 1.00 92.81 444 LEU A C 1
ATOM 3601 O O . LEU A 1 444 ? 18.663 2.699 -39.926 1.00 92.81 444 LEU A O 1
ATOM 3605 N N . LEU A 1 445 ? 19.069 1.763 -37.921 1.00 92.75 445 LEU A N 1
ATOM 3606 C CA . LEU A 1 445 ? 19.947 0.702 -38.429 1.00 92.75 445 LEU A CA 1
ATOM 3607 C C . LEU A 1 445 ? 19.228 -0.249 -39.397 1.00 92.75 445 LEU A C 1
ATOM 3609 O O . LEU A 1 445 ? 19.856 -0.815 -40.291 1.00 92.75 445 LEU A O 1
ATOM 3613 N N . GLN A 1 446 ? 17.916 -0.428 -39.241 1.00 88.19 446 GLN A N 1
ATOM 3614 C CA . GLN A 1 446 ? 17.112 -1.287 -40.104 1.00 88.19 446 GLN A CA 1
ATOM 3615 C C . GLN A 1 446 ? 16.658 -0.585 -41.394 1.00 88.19 446 GLN A C 1
ATOM 3617 O O . GLN A 1 446 ? 16.583 -1.241 -42.436 1.00 88.19 446 GLN A O 1
ATOM 3622 N N . THR A 1 447 ? 16.334 0.711 -41.344 1.00 82.81 447 THR A N 1
ATOM 3623 C CA . THR A 1 447 ? 15.651 1.420 -42.443 1.00 82.81 447 THR A CA 1
ATOM 3624 C C . THR A 1 447 ? 16.541 2.387 -43.225 1.00 82.81 447 THR A C 1
ATOM 3626 O O . THR A 1 447 ? 16.423 2.458 -44.453 1.00 82.81 447 THR A O 1
ATOM 3629 N N . GLU A 1 448 ? 17.430 3.111 -42.543 1.00 78.50 448 GLU A N 1
ATOM 3630 C CA . GLU A 1 448 ? 18.110 4.304 -43.073 1.00 78.50 448 GLU A CA 1
ATOM 3631 C C . GLU A 1 448 ? 19.628 4.130 -43.224 1.00 78.50 448 GLU A C 1
ATOM 3633 O O . GLU A 1 448 ? 20.208 4.664 -44.167 1.00 78.50 448 GLU A O 1
ATOM 3638 N N . ALA A 1 449 ? 20.261 3.314 -42.377 1.00 79.19 449 ALA A N 1
ATOM 3639 C CA . ALA A 1 449 ? 21.702 3.034 -42.379 1.00 79.19 449 ALA A CA 1
ATOM 3640 C C . ALA A 1 449 ? 22.130 2.088 -43.524 1.00 79.19 449 ALA A C 1
ATOM 3642 O O . ALA A 1 449 ? 22.566 0.949 -43.305 1.00 79.19 449 ALA A O 1
ATOM 3643 N N . ARG A 1 450 ? 21.931 2.520 -44.774 1.00 73.31 450 ARG A N 1
ATOM 3644 C CA . ARG A 1 450 ? 22.296 1.756 -45.985 1.00 73.31 450 ARG A CA 1
ATOM 3645 C C . ARG A 1 450 ? 23.766 1.896 -46.373 1.00 73.31 450 ARG A C 1
ATOM 3647 O O . ARG A 1 450 ? 24.257 1.090 -47.152 1.00 73.31 450 ARG A O 1
ATOM 3654 N N . ASP A 1 451 ? 24.427 2.922 -45.864 1.00 83.62 451 ASP A N 1
ATOM 3655 C CA . ASP A 1 451 ? 25.837 3.243 -46.069 1.00 83.62 451 ASP A CA 1
ATOM 3656 C C . ASP A 1 451 ? 26.780 2.464 -45.137 1.00 83.62 451 ASP A C 1
ATOM 3658 O O . ASP A 1 451 ? 27.980 2.399 -45.399 1.00 83.62 451 ASP A O 1
ATOM 3662 N N . LEU A 1 452 ? 26.251 1.849 -44.074 1.00 89.62 452 LEU A N 1
ATOM 3663 C CA . LEU A 1 452 ? 27.003 0.968 -43.182 1.00 89.62 452 LEU A CA 1
ATOM 3664 C C . LEU A 1 452 ? 27.224 -0.412 -43.818 1.00 89.62 452 LEU A C 1
ATOM 3666 O O . LEU A 1 452 ? 26.295 -1.024 -44.349 1.00 89.62 452 LEU A O 1
ATOM 3670 N N . GLU A 1 453 ? 28.438 -0.939 -43.658 1.00 88.94 453 GLU A N 1
ATOM 3671 C CA . GLU A 1 453 ? 28.773 -2.317 -44.031 1.00 88.94 453 GLU A CA 1
ATOM 3672 C C . GLU A 1 453 ? 27.893 -3.325 -43.265 1.00 88.94 453 GLU A C 1
ATOM 3674 O O . GLU A 1 453 ? 27.601 -3.150 -42.076 1.00 88.94 453 GLU A O 1
ATOM 3679 N N . LEU A 1 454 ? 27.469 -4.404 -43.935 1.00 90.81 454 LEU A N 1
ATOM 3680 C CA . LEU A 1 454 ? 26.429 -5.306 -43.423 1.00 90.81 454 LEU A CA 1
ATOM 3681 C C . LEU A 1 454 ? 26.816 -5.989 -42.102 1.00 90.81 454 LEU A C 1
ATOM 3683 O O . LEU A 1 454 ? 25.987 -6.076 -41.191 1.00 90.81 454 LEU A O 1
ATOM 3687 N N . VAL A 1 455 ? 28.060 -6.465 -41.991 1.00 92.00 455 VAL A N 1
ATOM 3688 C CA . VAL A 1 455 ? 28.561 -7.141 -40.785 1.00 92.00 455 VAL A CA 1
ATOM 3689 C C . VAL A 1 455 ? 28.659 -6.164 -39.597 1.00 92.00 455 VAL A C 1
ATOM 3691 O O . VAL A 1 455 ? 27.999 -6.433 -38.590 1.00 92.00 455 VAL A O 1
ATOM 3694 N N . PRO A 1 456 ? 29.356 -5.008 -39.689 1.00 91.31 456 PRO A N 1
ATOM 3695 C CA . PRO A 1 456 ? 29.351 -3.994 -38.629 1.00 91.31 456 PRO A CA 1
ATOM 3696 C C . PRO A 1 456 ? 27.960 -3.505 -38.221 1.00 91.31 456 PRO A C 1
ATOM 3698 O O . PRO A 1 456 ? 27.669 -3.369 -37.033 1.00 91.31 456 PRO A O 1
ATOM 3701 N N . ARG A 1 457 ? 27.059 -3.293 -39.187 1.00 92.62 457 ARG A N 1
ATOM 3702 C CA . ARG A 1 457 ? 25.674 -2.903 -38.898 1.00 92.62 457 ARG A CA 1
ATOM 3703 C C . ARG A 1 457 ? 24.948 -3.954 -38.060 1.00 92.62 457 ARG A C 1
ATOM 3705 O O . ARG A 1 457 ? 24.273 -3.613 -37.092 1.00 92.62 457 ARG A O 1
ATOM 3712 N N . THR A 1 458 ? 25.111 -5.228 -38.412 1.00 93.62 458 THR A N 1
ATOM 3713 C CA . THR A 1 458 ? 24.489 -6.346 -37.686 1.00 93.62 458 THR A CA 1
ATOM 3714 C C . THR A 1 458 ? 25.107 -6.524 -36.302 1.00 93.62 458 THR A C 1
ATOM 3716 O O . THR A 1 458 ? 24.390 -6.804 -35.344 1.00 93.62 458 THR A O 1
ATOM 3719 N N . TRP A 1 459 ? 26.415 -6.293 -36.160 1.00 93.19 459 TRP A N 1
ATOM 3720 C CA . TRP A 1 459 ? 27.084 -6.255 -34.859 1.00 93.19 459 TRP A CA 1
ATOM 3721 C C . TRP A 1 459 ? 26.492 -5.167 -33.950 1.00 93.19 459 TRP A C 1
ATOM 3723 O O . TRP A 1 459 ? 26.139 -5.457 -32.808 1.00 93.19 459 TRP A O 1
ATOM 3733 N N . LEU A 1 460 ? 26.281 -3.947 -34.465 1.00 93.06 460 LEU A N 1
ATOM 3734 C CA . LEU A 1 460 ? 25.642 -2.862 -33.707 1.00 93.06 460 LEU A CA 1
ATOM 3735 C C . LEU A 1 460 ? 24.218 -3.236 -33.278 1.00 93.06 460 LEU A C 1
ATOM 3737 O O . LEU A 1 460 ? 23.867 -3.087 -32.108 1.00 93.06 460 LEU A O 1
ATOM 3741 N N . GLN A 1 461 ? 23.414 -3.785 -34.194 1.00 95.19 461 GLN A N 1
ATOM 3742 C CA . GLN A 1 461 ? 22.068 -4.273 -33.873 1.00 95.19 461 GLN A CA 1
ATOM 3743 C C . GLN A 1 461 ? 22.104 -5.347 -32.777 1.00 95.19 461 GLN A C 1
ATOM 3745 O O . GLN A 1 461 ? 21.307 -5.300 -31.842 1.00 95.19 461 GLN A O 1
ATOM 3750 N N . LYS A 1 462 ? 23.056 -6.286 -32.861 1.00 95.31 462 LYS A N 1
ATOM 3751 C CA . LYS A 1 462 ? 23.246 -7.376 -31.893 1.00 95.31 462 LYS A CA 1
ATOM 3752 C C . LYS A 1 462 ? 23.535 -6.831 -30.501 1.00 95.31 462 LYS A C 1
ATOM 3754 O O . LYS A 1 462 ? 22.873 -7.214 -29.540 1.00 95.31 462 LYS A O 1
ATOM 3759 N N . ARG A 1 463 ? 24.467 -5.882 -30.397 1.00 95.38 463 ARG A N 1
ATOM 3760 C CA . ARG A 1 463 ? 24.836 -5.243 -29.126 1.00 95.38 463 ARG A CA 1
ATOM 3761 C C . ARG A 1 463 ? 23.677 -4.464 -28.515 1.00 95.38 463 ARG A C 1
ATOM 3763 O O . ARG A 1 463 ? 23.384 -4.640 -27.338 1.00 95.38 463 ARG A O 1
ATOM 3770 N N . LEU A 1 464 ? 22.973 -3.666 -29.312 1.00 96.69 464 LEU A N 1
ATOM 3771 C CA . LEU A 1 464 ? 21.842 -2.871 -28.832 1.00 96.69 464 LEU A CA 1
ATOM 3772 C C . LEU A 1 464 ? 20.657 -3.730 -28.374 1.00 96.69 464 LEU A C 1
ATOM 3774 O O . LEU A 1 464 ? 20.050 -3.431 -27.347 1.00 96.69 464 LEU A O 1
ATOM 3778 N N . LEU A 1 465 ? 20.357 -4.825 -29.079 1.00 97.19 465 LEU A N 1
ATOM 3779 C CA . LEU A 1 465 ? 19.327 -5.778 -28.655 1.00 97.19 465 LEU A CA 1
ATOM 3780 C C . LEU A 1 465 ? 19.704 -6.509 -27.362 1.00 97.19 465 LEU A C 1
ATOM 3782 O O . LEU A 1 465 ? 18.837 -6.705 -26.513 1.00 97.19 465 LEU A O 1
ATOM 3786 N N . ASN A 1 466 ? 20.980 -6.862 -27.182 1.00 97.19 466 ASN A N 1
ATOM 3787 C CA . ASN A 1 466 ? 21.461 -7.443 -25.926 1.00 97.19 466 ASN A CA 1
ATOM 3788 C C . ASN A 1 466 ? 21.324 -6.447 -24.767 1.00 97.19 466 ASN A C 1
ATOM 3790 O O . ASN A 1 466 ? 20.788 -6.805 -23.725 1.00 97.19 466 ASN A O 1
ATOM 3794 N N . ILE A 1 467 ? 21.678 -5.173 -24.971 1.00 97.56 467 ILE A N 1
ATOM 3795 C CA . ILE A 1 467 ? 21.489 -4.131 -23.948 1.00 97.56 467 ILE A CA 1
ATOM 3796 C C . ILE A 1 467 ? 20.008 -3.991 -23.561 1.00 97.56 467 ILE A C 1
ATOM 3798 O O . ILE A 1 467 ? 19.704 -3.879 -22.373 1.00 97.56 467 ILE A O 1
ATOM 3802 N N . LEU A 1 468 ? 19.079 -4.025 -24.526 1.00 97.31 468 LEU A N 1
ATOM 3803 C CA . LEU A 1 468 ? 17.639 -4.013 -24.233 1.00 97.31 468 LEU A CA 1
ATOM 3804 C C . LEU A 1 468 ? 17.203 -5.241 -23.426 1.00 97.31 468 LEU A C 1
ATOM 3806 O O . LEU A 1 468 ? 16.511 -5.082 -22.423 1.00 97.31 468 LEU A O 1
ATOM 3810 N N . SER A 1 469 ? 17.640 -6.434 -23.833 1.00 96.81 469 SER A N 1
ATOM 3811 C CA . SER A 1 469 ? 17.325 -7.696 -23.154 1.00 96.81 469 SER A CA 1
ATOM 3812 C C . SER A 1 469 ? 17.852 -7.731 -21.718 1.00 96.81 469 SER A C 1
ATOM 3814 O O . SER A 1 469 ? 17.155 -8.183 -20.812 1.00 96.81 469 SER A O 1
ATOM 3816 N N . ASP A 1 470 ? 19.059 -7.218 -21.493 1.00 96.62 470 ASP A N 1
ATOM 3817 C CA . ASP A 1 470 ? 19.723 -7.282 -20.192 1.00 96.62 470 ASP A CA 1
ATOM 3818 C C . ASP A 1 470 ? 19.235 -6.187 -19.237 1.00 96.62 470 ASP A C 1
ATOM 3820 O O . ASP A 1 470 ? 19.088 -6.415 -18.033 1.00 96.62 470 ASP A O 1
ATOM 3824 N N . CYS A 1 471 ? 18.984 -4.980 -19.754 1.00 96.56 471 CYS A N 1
ATOM 3825 C CA . CYS A 1 471 ? 18.645 -3.822 -18.926 1.00 96.56 471 CYS A CA 1
ATOM 3826 C C . CYS A 1 471 ? 17.137 -3.569 -18.825 1.00 96.56 471 CYS A C 1
ATOM 3828 O O . CYS A 1 471 ? 16.684 -3.081 -17.794 1.00 96.56 471 CYS A O 1
ATOM 3830 N N . PHE A 1 472 ? 16.345 -3.898 -19.846 1.00 94.31 472 PHE A N 1
ATOM 3831 C CA . PHE A 1 472 ? 14.910 -3.588 -19.896 1.00 94.31 472 PHE A CA 1
ATOM 3832 C C . PHE A 1 472 ? 14.013 -4.804 -20.216 1.00 94.31 472 PHE A C 1
ATOM 3834 O O . PHE A 1 472 ? 13.050 -4.660 -20.973 1.00 94.31 472 PHE A O 1
ATOM 3841 N N . PRO A 1 473 ? 14.240 -5.994 -19.619 1.00 90.44 473 PRO A N 1
ATOM 3842 C CA . PRO A 1 473 ? 13.476 -7.200 -19.953 1.00 90.44 473 PRO A CA 1
ATOM 3843 C C . PRO A 1 473 ? 11.996 -7.129 -19.556 1.00 90.44 473 PRO A C 1
ATOM 3845 O O . PRO A 1 473 ? 11.177 -7.843 -20.119 1.00 90.44 473 PRO A O 1
ATOM 3848 N N . GLN A 1 474 ? 11.634 -6.304 -18.570 1.00 87.81 474 GLN A N 1
ATOM 3849 C CA . GLN A 1 474 ? 10.237 -6.147 -18.146 1.00 87.81 474 GLN A CA 1
ATOM 3850 C C . GLN A 1 474 ? 9.478 -5.122 -18.992 1.00 87.81 474 GLN A C 1
ATOM 3852 O O . GLN A 1 474 ? 8.274 -5.258 -19.193 1.00 87.81 474 GLN A O 1
ATOM 3857 N N . ASP A 1 475 ? 10.174 -4.099 -19.487 1.00 88.19 475 ASP A N 1
ATOM 3858 C CA . ASP A 1 475 ? 9.567 -3.040 -20.292 1.00 88.19 475 ASP A CA 1
ATOM 3859 C C . ASP A 1 475 ? 9.483 -3.462 -21.771 1.00 88.19 475 ASP A C 1
ATOM 3861 O O . ASP A 1 475 ? 8.462 -3.243 -22.428 1.00 88.19 475 ASP A O 1
ATOM 3865 N N . VAL A 1 476 ? 10.511 -4.163 -22.267 1.00 91.75 476 VAL A N 1
ATOM 3866 C CA . VAL A 1 476 ? 10.585 -4.726 -23.624 1.00 91.75 476 VAL A CA 1
ATOM 3867 C C . VAL A 1 476 ? 10.823 -6.242 -23.553 1.00 91.75 476 VAL A C 1
ATOM 3869 O O . VAL A 1 476 ? 11.909 -6.711 -23.904 1.00 91.75 476 VAL A O 1
ATOM 3872 N N . PRO A 1 477 ? 9.845 -7.046 -23.098 1.00 91.19 477 PRO A N 1
ATOM 3873 C CA . PRO A 1 477 ? 10.008 -8.500 -22.982 1.00 91.19 477 PRO A CA 1
ATOM 3874 C C . PRO A 1 477 ? 10.345 -9.181 -24.313 1.00 91.19 477 PRO A C 1
ATOM 3876 O O . PRO A 1 477 ? 11.088 -10.161 -24.350 1.00 91.19 477 PRO A O 1
ATOM 3879 N N . GLU A 1 478 ? 9.873 -8.627 -25.429 1.00 91.81 478 GLU A N 1
ATOM 3880 C CA . GLU A 1 478 ? 10.132 -9.134 -26.775 1.00 91.81 478 GLU A CA 1
ATOM 3881 C C . GLU A 1 478 ? 11.624 -9.064 -27.160 1.00 91.81 478 GLU A C 1
ATOM 3883 O O . GLU A 1 478 ? 12.081 -9.830 -28.015 1.00 91.81 478 GLU A O 1
ATOM 3888 N N . SER A 1 479 ? 12.407 -8.203 -26.495 1.00 94.56 479 SER A N 1
ATOM 3889 C CA . SER A 1 479 ? 13.842 -8.039 -26.756 1.00 94.56 479 SER A CA 1
ATOM 3890 C C . SER A 1 479 ? 14.657 -9.304 -26.494 1.00 94.56 479 SER A C 1
ATOM 3892 O O . SER A 1 479 ? 15.645 -9.521 -27.191 1.00 94.56 479 SER A O 1
ATOM 3894 N N . GLN A 1 480 ? 14.222 -10.181 -25.583 1.00 94.62 480 GLN A N 1
ATOM 3895 C CA . GLN A 1 480 ? 14.893 -11.459 -25.316 1.00 94.62 480 GLN A CA 1
ATOM 3896 C C . GLN A 1 480 ? 14.865 -12.374 -26.546 1.00 94.62 480 GLN A C 1
ATOM 3898 O O . GLN A 1 480 ? 15.883 -12.944 -26.940 1.00 94.62 480 GLN A O 1
ATOM 3903 N N . ALA A 1 481 ? 13.705 -12.473 -27.202 1.00 95.00 481 ALA A N 1
ATOM 3904 C CA . ALA A 1 481 ? 13.551 -13.271 -28.414 1.00 95.00 481 ALA A CA 1
ATOM 3905 C C . ALA A 1 481 ? 14.340 -12.667 -29.587 1.00 95.00 481 ALA A C 1
ATOM 3907 O O . ALA A 1 481 ? 14.978 -13.394 -30.352 1.00 95.00 481 ALA A O 1
ATOM 3908 N N . TRP A 1 482 ? 14.335 -11.335 -29.720 1.00 96.06 482 TRP A N 1
ATOM 3909 C CA . TRP A 1 482 ? 15.104 -10.642 -30.757 1.00 96.06 482 TRP A CA 1
ATOM 3910 C C . TRP A 1 482 ? 16.613 -10.811 -30.558 1.00 96.06 482 TRP A C 1
ATOM 3912 O O . TRP A 1 482 ? 17.317 -11.134 -31.515 1.00 96.06 482 TRP A O 1
ATOM 3922 N N . SER A 1 483 ? 17.091 -10.656 -29.319 1.00 96.56 483 SER A N 1
ATOM 3923 C CA . SER A 1 483 ? 18.478 -10.885 -28.903 1.00 96.56 483 SER A CA 1
ATOM 3924 C C . SER A 1 483 ? 18.921 -12.321 -29.208 1.00 96.56 483 SER A C 1
ATOM 3926 O O . SER A 1 483 ? 19.926 -12.527 -29.889 1.00 96.56 483 SER A O 1
ATOM 3928 N N . ALA A 1 484 ? 18.142 -13.329 -28.805 1.00 95.19 484 ALA A N 1
ATOM 3929 C CA . ALA A 1 484 ? 18.463 -14.729 -29.079 1.00 95.19 484 ALA A CA 1
ATOM 3930 C C . ALA A 1 484 ? 18.593 -15.009 -30.586 1.00 95.19 484 ALA A C 1
ATOM 3932 O O . ALA A 1 484 ? 19.541 -15.664 -31.023 1.00 95.19 484 ALA A O 1
ATOM 3933 N N . ARG A 1 485 ? 17.679 -14.457 -31.395 1.00 94.38 485 ARG A N 1
ATOM 3934 C CA . ARG A 1 485 ? 17.690 -14.625 -32.852 1.00 94.38 485 ARG A CA 1
ATOM 3935 C C . ARG A 1 485 ? 18.907 -13.977 -33.510 1.00 94.38 485 ARG A C 1
ATOM 3937 O O . ARG A 1 485 ? 19.526 -14.601 -34.367 1.00 94.38 485 ARG A O 1
ATOM 3944 N N . ILE A 1 486 ? 19.247 -12.740 -33.144 1.00 95.44 486 ILE A N 1
ATOM 3945 C CA . ILE A 1 486 ? 20.394 -12.041 -33.745 1.00 95.44 486 ILE A CA 1
ATOM 3946 C C . ILE A 1 486 ? 21.734 -12.598 -33.254 1.00 95.44 486 ILE A C 1
ATOM 3948 O O . ILE A 1 486 ? 22.717 -12.573 -33.993 1.00 95.44 486 ILE A O 1
ATOM 3952 N N . ASN A 1 487 ? 21.788 -13.142 -32.035 1.00 95.94 487 ASN A N 1
ATOM 3953 C CA . ASN A 1 487 ? 23.016 -13.701 -31.476 1.00 95.94 487 ASN A CA 1
ATOM 3954 C C . ASN A 1 487 ? 23.517 -14.935 -32.237 1.00 95.94 487 ASN A C 1
ATOM 3956 O O . ASN A 1 487 ? 24.729 -15.154 -32.259 1.00 95.94 487 ASN A O 1
ATOM 3960 N N . ALA A 1 488 ? 22.621 -15.666 -32.907 1.00 93.94 488 ALA A N 1
ATOM 3961 C CA . ALA A 1 488 ? 22.969 -16.783 -33.784 1.00 93.94 488 ALA A CA 1
ATOM 3962 C C . ALA A 1 488 ? 23.748 -16.355 -35.041 1.00 93.94 488 ALA A C 1
ATOM 3964 O O . ALA A 1 488 ? 24.410 -17.189 -35.651 1.00 93.94 488 ALA A O 1
ATOM 3965 N N . LEU A 1 489 ? 23.696 -15.072 -35.425 1.00 95.19 489 LEU A N 1
ATOM 3966 C CA . LEU A 1 489 ? 24.363 -14.589 -36.630 1.00 95.19 489 LEU A CA 1
ATOM 3967 C C . LEU A 1 489 ? 25.863 -14.340 -36.395 1.00 95.19 489 LEU A C 1
ATOM 3969 O O . LEU A 1 489 ? 26.242 -13.733 -35.378 1.00 95.19 489 LEU A O 1
ATOM 3973 N N . PRO A 1 490 ? 26.725 -14.747 -37.347 1.00 91.88 490 PRO A N 1
ATOM 3974 C CA . PRO A 1 490 ? 28.161 -14.527 -37.266 1.00 91.88 490 PRO A CA 1
ATOM 3975 C C . PRO A 1 490 ? 28.500 -13.061 -37.554 1.00 91.88 490 PRO A C 1
ATOM 3977 O O . PRO A 1 490 ? 28.368 -12.570 -38.672 1.00 91.88 490 PRO A O 1
ATOM 3980 N N . THR A 1 491 ? 28.976 -12.361 -36.528 1.00 91.38 491 THR A N 1
ATOM 3981 C CA . THR A 1 491 ? 29.456 -10.972 -36.632 1.00 91.38 491 THR A CA 1
ATOM 3982 C C . THR A 1 491 ? 30.959 -10.843 -36.386 1.00 91.38 491 THR A C 1
ATOM 3984 O O . THR A 1 491 ? 31.545 -9.819 -36.720 1.00 91.38 491 THR A O 1
ATOM 3987 N N . ASP A 1 492 ? 31.591 -11.889 -35.847 1.00 90.56 492 ASP A N 1
ATOM 3988 C CA . ASP A 1 492 ? 33.015 -11.919 -35.498 1.00 90.56 492 ASP A CA 1
ATOM 3989 C C . ASP A 1 492 ? 33.817 -12.528 -36.662 1.00 90.56 492 ASP A C 1
ATOM 3991 O O . ASP A 1 492 ? 34.295 -13.669 -36.637 1.00 90.56 492 ASP A O 1
ATOM 3995 N N . VAL A 1 493 ? 33.880 -11.767 -37.752 1.00 91.88 493 VAL A N 1
ATOM 3996 C CA . VAL A 1 493 ? 34.538 -12.125 -39.017 1.00 91.88 493 VAL A CA 1
ATOM 3997 C C . VAL A 1 493 ? 35.406 -10.955 -39.499 1.00 91.88 493 VAL A C 1
ATOM 3999 O O . VAL A 1 493 ? 35.147 -9.818 -39.098 1.00 91.88 493 VAL A O 1
ATOM 4002 N N . PRO A 1 494 ? 36.429 -11.192 -40.344 1.00 91.06 494 PRO A N 1
ATOM 4003 C CA . PRO A 1 494 ? 37.354 -10.151 -40.811 1.00 91.06 494 PRO A CA 1
ATOM 4004 C C . PRO A 1 494 ? 36.708 -9.199 -41.836 1.00 91.06 494 PRO A C 1
ATOM 4006 O O . PRO A 1 494 ? 37.085 -9.160 -43.003 1.00 91.06 494 PRO A O 1
ATOM 4009 N N . TRP A 1 495 ? 35.712 -8.427 -41.400 1.00 90.38 495 TRP A N 1
ATOM 4010 C CA . TRP A 1 495 ? 34.807 -7.628 -42.235 1.00 90.38 495 TRP A CA 1
ATOM 4011 C C . TRP A 1 495 ? 35.503 -6.580 -43.120 1.00 90.38 495 TRP A C 1
ATOM 4013 O O . TRP A 1 495 ? 34.941 -6.176 -44.134 1.00 90.38 495 TRP A O 1
ATOM 4023 N N . MET A 1 496 ? 36.726 -6.163 -42.771 1.00 90.50 496 MET A N 1
ATOM 4024 C CA . MET A 1 496 ? 37.542 -5.248 -43.579 1.00 90.50 496 MET A CA 1
ATOM 4025 C C . MET A 1 496 ? 38.048 -5.876 -44.893 1.00 90.50 496 MET A C 1
ATOM 4027 O O . MET A 1 496 ? 38.524 -5.149 -45.762 1.00 90.50 496 MET A O 1
ATOM 4031 N N . ASN A 1 497 ? 37.917 -7.197 -45.070 1.00 90.88 497 ASN A N 1
ATOM 4032 C CA . ASN A 1 497 ? 38.094 -7.891 -46.348 1.00 90.88 497 ASN A CA 1
ATOM 4033 C C . ASN A 1 497 ? 36.750 -8.498 -46.803 1.00 90.88 497 ASN A C 1
ATOM 4035 O O . ASN A 1 497 ? 36.429 -9.632 -46.436 1.00 90.88 497 ASN A O 1
ATOM 4039 N N . PRO A 1 498 ? 35.960 -7.778 -47.625 1.00 87.88 498 PRO A N 1
ATOM 4040 C CA . PRO A 1 498 ? 34.664 -8.262 -48.108 1.00 87.88 498 PRO A CA 1
ATOM 4041 C C . PRO A 1 498 ? 34.740 -9.564 -48.918 1.00 87.88 498 PRO A C 1
ATOM 4043 O O . PRO A 1 498 ? 33.767 -10.313 -48.961 1.00 87.88 498 PRO A O 1
ATOM 4046 N N . ALA A 1 499 ? 35.887 -9.852 -49.545 1.00 88.44 499 ALA A N 1
ATOM 4047 C CA . ALA A 1 499 ? 36.091 -11.059 -50.344 1.00 88.44 499 ALA A CA 1
ATOM 4048 C C . ALA A 1 499 ? 36.411 -12.303 -49.496 1.00 88.44 499 ALA A C 1
ATOM 4050 O O . ALA A 1 499 ? 36.385 -13.416 -50.019 1.00 88.44 499 ALA A O 1
ATOM 4051 N N . HIS A 1 500 ? 36.677 -12.142 -48.194 1.00 93.50 500 HIS A N 1
ATOM 4052 C CA . HIS A 1 500 ? 37.028 -13.254 -47.319 1.00 93.50 500 HIS A CA 1
ATOM 4053 C C . HIS A 1 500 ? 35.879 -14.278 -47.220 1.00 93.50 500 HIS A C 1
ATOM 4055 O O . HIS A 1 500 ? 34.737 -13.885 -46.940 1.00 93.50 500 HIS A O 1
ATOM 4061 N N . PRO A 1 501 ? 36.136 -15.602 -47.331 1.00 93.62 501 PRO A N 1
ATOM 4062 C CA . PRO A 1 501 ? 35.088 -16.631 -47.321 1.00 93.62 501 PRO A CA 1
ATOM 4063 C C . PRO A 1 501 ? 34.152 -16.557 -46.106 1.00 93.62 501 PRO A C 1
ATOM 4065 O O . PRO A 1 501 ? 32.931 -16.604 -46.248 1.00 93.62 501 PRO A O 1
ATOM 4068 N N . ARG A 1 502 ? 34.710 -16.360 -44.899 1.00 95.31 502 ARG A N 1
ATOM 4069 C CA . ARG A 1 502 ? 33.929 -16.145 -43.659 1.00 95.31 502 ARG A CA 1
ATOM 4070 C C . ARG A 1 502 ? 33.020 -14.912 -43.708 1.00 95.31 502 ARG A C 1
ATOM 4072 O O . ARG A 1 502 ? 31.932 -14.967 -43.147 1.00 95.31 502 ARG A O 1
ATOM 4079 N N . VAL A 1 503 ? 33.443 -13.823 -44.353 1.00 94.56 503 VAL A N 1
ATOM 4080 C CA . VAL A 1 503 ? 32.630 -12.603 -44.487 1.00 94.56 503 VAL A CA 1
ATOM 4081 C C . VAL A 1 503 ? 31.506 -12.848 -45.482 1.00 94.56 503 VAL A C 1
ATOM 4083 O O . VAL A 1 503 ? 30.348 -12.627 -45.149 1.00 94.56 503 VAL A O 1
ATOM 4086 N N . THR A 1 504 ? 31.818 -13.421 -46.645 1.00 94.44 504 THR A N 1
ATOM 4087 C CA . THR A 1 504 ? 30.814 -13.768 -47.663 1.00 94.44 504 THR A CA 1
ATOM 4088 C C . THR A 1 504 ? 29.742 -14.713 -47.103 1.00 94.44 504 THR A C 1
ATOM 4090 O O . THR A 1 504 ? 28.546 -14.498 -47.313 1.00 94.44 504 THR A O 1
ATOM 4093 N N . ALA A 1 505 ? 30.153 -15.735 -46.342 1.00 95.50 505 ALA A N 1
ATOM 4094 C CA . ALA A 1 505 ? 29.240 -16.657 -45.671 1.00 95.50 505 ALA A CA 1
ATOM 4095 C C . ALA A 1 505 ? 28.372 -15.948 -44.618 1.00 95.50 505 ALA A C 1
ATOM 4097 O O . ALA A 1 505 ? 27.151 -16.122 -44.619 1.00 95.50 505 ALA A O 1
ATOM 4098 N N . ALA A 1 506 ? 28.982 -15.111 -43.771 1.00 95.94 506 ALA A N 1
ATOM 4099 C CA . ALA A 1 506 ? 28.268 -14.346 -42.754 1.00 95.94 506 ALA A CA 1
ATOM 4100 C C . ALA A 1 506 ? 27.229 -13.405 -43.371 1.00 95.94 506 ALA A C 1
ATOM 4102 O O . ALA A 1 506 ? 26.073 -13.382 -42.955 1.00 95.94 506 ALA A O 1
ATOM 4103 N N . GLU A 1 507 ? 27.601 -12.669 -44.415 1.00 95.25 507 GLU A N 1
ATOM 4104 C CA . GLU A 1 507 ? 26.672 -11.787 -45.104 1.00 95.25 507 GLU A CA 1
ATOM 4105 C C . GLU A 1 507 ? 25.520 -12.544 -45.774 1.00 95.25 507 GLU A C 1
ATOM 4107 O O . GLU A 1 507 ? 24.381 -12.071 -45.761 1.00 95.25 507 GLU A O 1
ATOM 4112 N N . ALA A 1 508 ? 25.786 -13.714 -46.366 1.00 95.62 508 ALA A N 1
ATOM 4113 C CA . ALA A 1 508 ? 24.744 -14.558 -46.944 1.00 95.62 508 ALA A CA 1
ATOM 4114 C C . ALA A 1 508 ? 23.747 -15.032 -45.874 1.00 95.62 508 ALA A C 1
ATOM 4116 O O . ALA A 1 508 ? 22.537 -15.033 -46.116 1.00 95.62 508 ALA A O 1
ATOM 4117 N N . GLU A 1 509 ? 24.236 -15.391 -44.687 1.00 96.31 509 GLU A N 1
ATOM 4118 C CA . GLU A 1 509 ? 23.405 -15.791 -43.553 1.00 96.31 509 GLU A CA 1
ATOM 4119 C C . GLU A 1 509 ? 22.577 -14.623 -43.003 1.00 96.31 509 GLU A C 1
ATOM 4121 O O . GLU A 1 509 ? 21.362 -14.755 -42.847 1.00 96.31 509 GLU A O 1
ATOM 4126 N N . ILE A 1 510 ? 23.192 -13.451 -42.813 1.00 94.38 510 ILE A N 1
ATOM 4127 C CA . ILE A 1 510 ? 22.504 -12.228 -42.374 1.00 94.38 510 ILE A CA 1
ATOM 4128 C C . ILE A 1 510 ? 21.395 -11.848 -43.366 1.00 94.38 510 ILE A C 1
ATOM 4130 O O . ILE A 1 510 ? 20.263 -11.575 -42.961 1.00 94.38 510 ILE A O 1
ATOM 4134 N N . ARG A 1 511 ? 21.677 -11.871 -44.679 1.00 93.38 511 ARG A N 1
ATOM 4135 C CA . ARG A 1 511 ? 2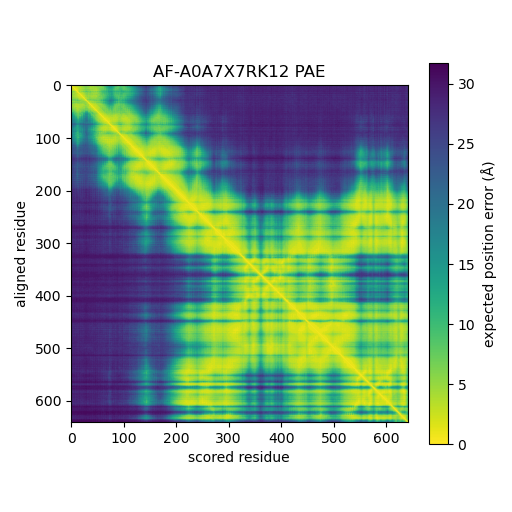0.668 -11.587 -45.717 1.00 93.38 511 ARG A CA 1
ATOM 4136 C C . ARG A 1 511 ? 19.527 -12.605 -45.688 1.00 93.38 511 ARG A C 1
ATOM 4138 O O . ARG A 1 511 ? 18.369 -12.211 -45.820 1.00 93.38 511 ARG A O 1
ATOM 4145 N N . ARG A 1 512 ? 19.833 -13.891 -45.481 1.00 94.25 512 ARG A N 1
ATOM 4146 C CA . ARG A 1 512 ? 18.833 -14.967 -45.377 1.00 94.25 512 ARG A CA 1
ATOM 4147 C C . ARG A 1 512 ? 17.949 -14.816 -44.139 1.00 94.25 512 ARG A C 1
ATOM 4149 O O . ARG A 1 512 ? 16.753 -15.082 -44.222 1.00 94.25 512 ARG A O 1
ATOM 4156 N N . ALA A 1 513 ? 18.512 -14.374 -43.016 1.00 90.38 513 ALA A N 1
ATOM 4157 C CA . ALA A 1 513 ? 17.769 -14.152 -41.777 1.00 90.38 513 ALA A CA 1
ATOM 4158 C C . ALA A 1 513 ? 16.712 -13.040 -41.901 1.00 90.38 513 ALA A C 1
ATOM 4160 O O . ALA A 1 513 ? 15.730 -13.044 -41.153 1.00 90.38 513 ALA A O 1
ATOM 4161 N N . GLY A 1 514 ? 16.875 -12.120 -42.859 1.00 87.19 514 GLY A N 1
ATOM 4162 C CA . GLY A 1 514 ? 15.899 -11.082 -43.179 1.00 87.19 514 GLY A CA 1
ATOM 4163 C C . GLY A 1 514 ? 15.722 -10.062 -42.050 1.00 87.19 514 GLY A C 1
ATOM 4164 O O . GLY A 1 514 ? 16.684 -9.635 -41.417 1.00 87.19 514 GLY A O 1
ATOM 4165 N N . ARG A 1 515 ? 14.476 -9.636 -41.794 1.00 86.81 515 ARG A N 1
ATOM 4166 C CA . ARG A 1 515 ? 14.170 -8.707 -40.690 1.00 86.81 515 ARG A CA 1
ATOM 4167 C C . ARG A 1 515 ? 14.312 -9.415 -39.343 1.00 86.81 515 ARG A C 1
ATOM 4169 O O . ARG A 1 515 ? 13.576 -10.364 -39.067 1.00 86.81 515 ARG A O 1
ATOM 4176 N N . LEU A 1 516 ? 15.234 -8.929 -38.514 1.00 87.75 516 LEU A N 1
ATOM 4177 C CA . LEU A 1 516 ? 15.602 -9.520 -37.220 1.00 87.75 516 LEU A CA 1
ATOM 4178 C C . LEU A 1 516 ? 14.580 -9.200 -36.119 1.00 87.75 516 LEU A C 1
ATOM 4180 O O . LEU A 1 516 ? 14.304 -10.046 -35.271 1.00 87.75 516 LEU A O 1
ATOM 4184 N N . TYR A 1 517 ? 13.961 -8.025 -36.208 1.00 92.00 517 TYR A N 1
ATOM 4185 C CA . TYR A 1 517 ? 12.909 -7.516 -35.331 1.00 92.00 517 TYR A CA 1
ATOM 4186 C C . TYR A 1 517 ? 11.817 -6.812 -36.167 1.00 92.00 517 TYR A C 1
ATOM 4188 O O . TYR A 1 517 ? 12.067 -6.460 -37.334 1.00 92.00 517 TYR A O 1
ATOM 4196 N N . PRO A 1 518 ? 10.584 -6.689 -35.631 1.00 92.06 518 PRO A N 1
ATOM 4197 C CA . PRO A 1 518 ? 9.480 -6.007 -36.306 1.00 92.06 518 PRO A CA 1
ATOM 4198 C C . PRO A 1 518 ? 9.697 -4.487 -36.344 1.00 92.06 518 PRO A C 1
ATOM 4200 O O . PRO A 1 518 ? 10.709 -3.983 -35.869 1.00 92.06 518 PRO A O 1
ATOM 4203 N N . ASP A 1 519 ? 8.731 -3.759 -36.909 1.00 90.94 519 ASP A N 1
ATOM 4204 C CA . ASP A 1 519 ? 8.680 -2.305 -36.747 1.00 90.94 519 ASP A CA 1
ATOM 4205 C C . ASP A 1 519 ? 8.583 -1.944 -35.258 1.00 90.94 519 ASP A C 1
ATOM 4207 O O . ASP A 1 519 ? 7.763 -2.509 -34.529 1.00 90.94 519 ASP A O 1
ATOM 4211 N N . LEU A 1 520 ? 9.442 -1.030 -34.804 1.00 93.19 520 LEU A N 1
ATOM 4212 C CA . LEU A 1 520 ? 9.596 -0.713 -33.385 1.00 93.19 520 LEU A CA 1
ATOM 4213 C C . LEU A 1 520 ? 8.717 0.461 -32.932 1.00 93.19 520 LEU A C 1
ATOM 4215 O O . LEU A 1 520 ? 8.579 0.678 -31.727 1.00 93.19 520 LEU A O 1
ATOM 4219 N N . GLN A 1 521 ? 8.073 1.187 -33.854 1.00 90.81 521 GLN A N 1
ATOM 4220 C CA . GLN A 1 521 ? 7.179 2.304 -33.510 1.00 90.81 521 GLN A CA 1
ATOM 4221 C C . GLN A 1 521 ? 6.028 1.908 -32.565 1.00 90.81 521 GLN A C 1
ATOM 4223 O O . GLN A 1 521 ? 5.814 2.619 -31.579 1.00 90.81 521 GLN A O 1
ATOM 4228 N N . PRO A 1 522 ? 5.333 0.765 -32.753 1.00 89.94 522 PRO A N 1
ATOM 4229 C CA . PRO A 1 522 ? 4.300 0.328 -31.811 1.00 89.94 522 PRO A CA 1
ATOM 4230 C C . PRO A 1 522 ? 4.843 0.059 -30.401 1.00 89.94 522 PRO A C 1
ATOM 4232 O O . PRO A 1 522 ? 4.175 0.349 -29.410 1.00 89.94 522 PRO A O 1
ATOM 4235 N N . VAL A 1 523 ? 6.070 -0.461 -30.297 1.00 90.81 523 VAL A N 1
ATOM 4236 C CA . VAL A 1 523 ? 6.728 -0.745 -29.012 1.00 90.81 523 VAL A CA 1
ATOM 4237 C C . VAL A 1 523 ? 7.093 0.560 -28.308 1.00 90.81 523 VAL A C 1
ATOM 4239 O O . VAL A 1 523 ? 6.820 0.711 -27.121 1.00 90.81 523 VAL A O 1
ATOM 4242 N N . ILE A 1 524 ? 7.635 1.534 -29.045 1.00 91.56 524 ILE A N 1
ATOM 4243 C CA . ILE A 1 524 ? 7.943 2.873 -28.523 1.00 91.56 524 ILE A CA 1
ATOM 4244 C C . ILE A 1 524 ? 6.669 3.558 -28.006 1.00 91.56 524 ILE A C 1
ATOM 4246 O O . ILE A 1 524 ? 6.654 4.036 -26.872 1.00 91.56 524 ILE A O 1
ATOM 4250 N N . ALA A 1 525 ? 5.585 3.545 -28.788 1.00 88.75 525 ALA A N 1
ATOM 4251 C CA . ALA A 1 525 ? 4.304 4.125 -28.383 1.00 88.75 525 ALA A CA 1
ATOM 4252 C C . ALA A 1 525 ? 3.733 3.447 -27.123 1.00 88.75 525 ALA A C 1
ATOM 4254 O O . ALA A 1 525 ? 3.260 4.127 -26.211 1.00 88.75 525 ALA A O 1
ATOM 4255 N N . ARG A 1 526 ? 3.836 2.111 -27.033 1.00 89.50 526 ARG A N 1
ATOM 4256 C CA . ARG A 1 526 ? 3.451 1.324 -25.847 1.00 89.50 526 ARG A CA 1
ATOM 4257 C C . ARG A 1 526 ? 4.227 1.760 -24.607 1.00 89.50 526 ARG A C 1
ATOM 4259 O O . ARG A 1 526 ? 3.614 2.027 -23.576 1.00 89.50 526 ARG A O 1
ATOM 4266 N N . LEU A 1 527 ? 5.550 1.881 -24.705 1.00 90.25 527 LEU A N 1
ATOM 4267 C CA . LEU A 1 527 ? 6.391 2.328 -23.593 1.00 90.25 527 LEU A CA 1
ATOM 4268 C C . LEU A 1 527 ? 6.010 3.737 -23.125 1.00 90.25 527 LEU A C 1
ATOM 4270 O O . LEU A 1 527 ? 5.782 3.942 -21.935 1.00 90.25 527 LEU A O 1
ATOM 4274 N N . GLN A 1 528 ? 5.879 4.689 -24.050 1.00 89.12 528 GLN A N 1
ATOM 4275 C CA . GLN A 1 528 ? 5.523 6.075 -23.728 1.00 89.12 528 GLN A CA 1
ATOM 4276 C C . GLN A 1 528 ? 4.147 6.176 -23.053 1.00 89.12 528 GLN A C 1
ATOM 4278 O O . GLN A 1 528 ? 4.015 6.832 -22.016 1.00 89.12 528 GLN A O 1
ATOM 4283 N N . ALA A 1 529 ? 3.141 5.466 -23.575 1.00 87.88 529 ALA A N 1
ATOM 4284 C CA . ALA A 1 529 ? 1.815 5.397 -22.964 1.00 87.88 529 ALA A CA 1
ATOM 4285 C C . ALA A 1 529 ? 1.863 4.791 -21.552 1.00 87.88 529 ALA A C 1
ATOM 4287 O O . ALA A 1 529 ? 1.287 5.352 -20.619 1.00 87.88 529 ALA A O 1
ATOM 4288 N N . GLY A 1 530 ? 2.592 3.686 -21.365 1.00 88.31 530 GLY A N 1
ATOM 4289 C CA . GLY A 1 530 ? 2.758 3.044 -20.058 1.00 88.31 530 GLY A CA 1
ATOM 4290 C C . GLY A 1 530 ? 3.424 3.954 -19.025 1.00 88.31 530 GLY A C 1
ATOM 4291 O O . GLY A 1 530 ? 2.965 4.038 -17.886 1.00 88.31 530 GLY A O 1
ATOM 4292 N N . ARG A 1 531 ? 4.459 4.702 -19.423 1.00 88.94 531 ARG A N 1
ATOM 4293 C CA . ARG A 1 531 ? 5.127 5.673 -18.542 1.00 88.94 531 ARG A CA 1
ATOM 4294 C C . ARG A 1 531 ? 4.221 6.824 -18.151 1.00 88.94 531 ARG A C 1
ATOM 4296 O O . ARG A 1 531 ? 4.188 7.185 -16.976 1.00 88.94 531 ARG A O 1
ATOM 4303 N N . GLN A 1 532 ? 3.472 7.375 -19.104 1.00 88.12 532 GLN A N 1
ATOM 4304 C CA . GLN A 1 532 ? 2.516 8.432 -18.798 1.00 88.12 532 GLN A CA 1
ATOM 4305 C C . GLN A 1 532 ? 1.424 7.919 -17.853 1.00 88.12 532 GLN A C 1
ATOM 4307 O O . GLN A 1 532 ? 1.057 8.611 -16.904 1.00 88.12 532 GLN A O 1
ATOM 4312 N N . LEU A 1 533 ? 0.943 6.689 -18.057 1.00 88.44 533 LEU A N 1
ATOM 4313 C CA . LEU A 1 533 ? -0.053 6.075 -17.185 1.00 88.44 533 LEU A CA 1
ATOM 4314 C C . LEU A 1 533 ? 0.486 5.852 -15.764 1.00 88.44 533 LEU A C 1
ATOM 4316 O O . LEU A 1 533 ? -0.206 6.163 -14.796 1.00 88.44 533 LEU A O 1
ATOM 4320 N N . LEU A 1 534 ? 1.730 5.384 -15.630 1.00 90.94 534 LEU A N 1
ATOM 4321 C CA . LEU A 1 534 ? 2.424 5.238 -14.348 1.00 90.94 534 LEU A CA 1
ATOM 4322 C C . LEU A 1 534 ? 2.623 6.587 -13.645 1.00 90.94 534 LEU A C 1
ATOM 4324 O O . LEU A 1 534 ? 2.300 6.724 -12.465 1.00 90.94 534 LEU A O 1
ATOM 4328 N N . ALA A 1 535 ? 3.082 7.606 -14.373 1.00 90.62 535 ALA A N 1
ATOM 4329 C CA . ALA A 1 535 ? 3.233 8.965 -13.859 1.00 90.62 535 ALA A CA 1
ATOM 4330 C C . ALA A 1 535 ? 1.898 9.547 -13.373 1.00 90.62 535 ALA A C 1
ATOM 4332 O O . ALA A 1 535 ? 1.826 10.112 -12.278 1.00 90.62 535 ALA A O 1
ATOM 4333 N N . ASN A 1 536 ? 0.823 9.336 -14.137 1.00 88.88 536 ASN A N 1
ATOM 4334 C CA . ASN A 1 536 ? -0.532 9.718 -13.757 1.00 88.88 536 ASN A CA 1
ATOM 4335 C C . ASN A 1 536 ? -0.995 8.975 -12.500 1.00 88.88 536 ASN A C 1
ATOM 4337 O O . ASN A 1 536 ? -1.547 9.597 -11.593 1.00 88.88 536 ASN A O 1
ATOM 4341 N N . ALA A 1 537 ? -0.748 7.664 -12.419 1.00 90.00 537 ALA A N 1
ATOM 4342 C CA . ALA A 1 537 ? -1.143 6.842 -11.280 1.00 90.00 537 ALA A CA 1
ATOM 4343 C C . ALA A 1 537 ? -0.534 7.349 -9.972 1.00 90.00 537 ALA A C 1
ATOM 4345 O O . ALA A 1 537 ? -1.258 7.574 -9.002 1.00 90.00 537 ALA A O 1
ATOM 4346 N N . LEU A 1 538 ? 0.776 7.600 -9.988 1.00 92.69 538 LEU A N 1
ATOM 4347 C CA . LEU A 1 538 ? 1.541 8.081 -8.839 1.00 92.69 538 LEU A CA 1
ATOM 4348 C C . LEU A 1 538 ? 1.297 9.570 -8.527 1.00 92.69 538 LEU A C 1
ATOM 4350 O O . LEU A 1 538 ? 1.680 10.041 -7.460 1.00 92.69 538 LEU A O 1
ATOM 4354 N N . SER A 1 539 ? 0.654 10.317 -9.431 1.00 92.31 539 SER A N 1
ATOM 4355 C CA . SER A 1 539 ? 0.362 11.753 -9.278 1.00 92.31 539 SER A CA 1
ATOM 4356 C C . SER A 1 539 ? -1.050 12.073 -8.803 1.00 92.31 539 SER A C 1
ATOM 4358 O O . SER A 1 539 ? -1.403 13.246 -8.709 1.00 92.31 539 SER A O 1
ATOM 4360 N N . ARG A 1 540 ? -1.875 11.067 -8.495 1.00 89.25 540 ARG A N 1
ATOM 4361 C CA . ARG A 1 540 ? -3.288 11.284 -8.146 1.00 89.25 540 ARG A CA 1
ATOM 4362 C C . ARG A 1 540 ? -3.530 12.066 -6.861 1.00 89.25 540 ARG A C 1
ATOM 4364 O O . ARG A 1 540 ? -4.633 12.593 -6.703 1.00 89.25 540 ARG A O 1
ATOM 4371 N N . ARG A 1 541 ? -2.540 12.125 -5.961 1.00 91.38 541 ARG A N 1
ATOM 4372 C CA . ARG A 1 541 ? -2.636 12.818 -4.664 1.00 91.38 541 ARG A CA 1
ATOM 4373 C C . ARG A 1 541 ? -3.908 12.430 -3.914 1.00 91.38 541 ARG A C 1
ATOM 4375 O O . ARG A 1 541 ? -4.745 13.275 -3.599 1.00 91.38 541 ARG A O 1
ATOM 4382 N N . LEU A 1 542 ? -4.101 11.123 -3.731 1.00 91.94 542 LEU A N 1
ATOM 4383 C CA . LEU A 1 542 ? -5.285 10.619 -3.044 1.00 91.94 542 LEU A CA 1
ATOM 4384 C C . LEU A 1 542 ? -5.362 11.218 -1.642 1.00 91.94 542 LEU A C 1
ATOM 4386 O O . LEU A 1 542 ? -4.367 11.259 -0.922 1.00 91.94 542 LEU A O 1
ATOM 4390 N N . ALA A 1 543 ? -6.562 11.625 -1.254 1.00 93.12 543 ALA A N 1
ATOM 4391 C CA . ALA A 1 543 ? -6.858 12.058 0.097 1.00 93.12 543 ALA A CA 1
ATOM 4392 C C . ALA A 1 543 ? -8.022 11.268 0.672 1.00 93.12 543 ALA A C 1
ATOM 4394 O O . ALA A 1 543 ? -8.955 10.914 -0.051 1.00 93.12 543 ALA A O 1
ATOM 4395 N N . CYS A 1 544 ? -7.992 11.046 1.982 1.00 95.12 544 CYS A N 1
ATOM 4396 C CA . CYS A 1 544 ? -9.141 10.522 2.701 1.00 95.12 544 CYS A CA 1
ATOM 4397 C C . CYS A 1 544 ? -10.213 11.616 2.782 1.00 95.12 544 CYS A C 1
ATOM 4399 O O . CYS A 1 544 ? -9.927 12.750 3.171 1.00 95.12 544 CYS A O 1
ATOM 4401 N N . VAL A 1 545 ? -11.436 11.296 2.366 1.00 95.00 545 VAL A N 1
ATOM 4402 C CA . VAL A 1 545 ? -12.554 12.254 2.297 1.00 95.00 545 VAL A CA 1
ATOM 4403 C C . VAL A 1 545 ? -13.783 11.797 3.071 1.00 95.00 545 VAL A C 1
ATOM 4405 O O . VAL A 1 545 ? -14.728 12.571 3.234 1.00 95.00 545 VAL A O 1
ATOM 4408 N N . GLY A 1 546 ? -13.804 10.550 3.532 1.00 94.94 546 GLY A N 1
ATOM 4409 C CA . GLY A 1 546 ? -14.989 9.972 4.140 1.00 94.94 546 GLY A CA 1
ATOM 4410 C C . GLY A 1 546 ? -14.815 8.521 4.549 1.00 94.94 546 GLY A C 1
ATOM 4411 O O . GLY A 1 546 ? -13.709 7.983 4.556 1.00 94.94 546 GLY A O 1
ATOM 4412 N N . VAL A 1 547 ? -15.935 7.896 4.881 1.00 95.69 547 VAL A N 1
ATOM 4413 C CA . VAL A 1 547 ? -15.998 6.547 5.435 1.00 95.69 547 VAL A CA 1
ATOM 4414 C C . VAL A 1 547 ? -17.290 5.855 5.002 1.00 95.69 547 VAL A C 1
ATOM 4416 O O . VAL A 1 547 ? -18.308 6.508 4.749 1.00 95.69 547 VAL A O 1
ATOM 4419 N N . LEU A 1 548 ? -17.260 4.530 4.902 1.00 95.31 548 LEU A N 1
ATOM 4420 C CA . LEU A 1 548 ? -18.460 3.714 4.767 1.00 95.31 548 LEU A CA 1
ATOM 4421 C C . LEU A 1 548 ? -19.094 3.488 6.135 1.00 95.31 548 LEU A C 1
ATOM 4423 O O . LEU A 1 548 ? -18.414 3.083 7.075 1.00 95.31 548 LEU A O 1
ATOM 4427 N N . ARG A 1 549 ? -20.402 3.733 6.232 1.00 92.81 549 ARG A N 1
ATOM 4428 C CA . ARG A 1 549 ? -21.192 3.434 7.430 1.00 92.81 549 ARG A CA 1
ATOM 4429 C C . ARG A 1 549 ? -22.542 2.835 7.037 1.00 92.81 549 ARG A C 1
ATOM 4431 O O . ARG A 1 549 ? -23.072 3.215 5.990 1.00 92.81 549 ARG A O 1
ATOM 4438 N N . PRO A 1 550 ? -23.117 1.928 7.833 1.00 91.81 550 PRO A N 1
ATOM 4439 C CA . PRO A 1 550 ? -24.448 1.401 7.581 1.00 91.81 550 PRO A CA 1
ATOM 4440 C C . PRO A 1 550 ? -25.522 2.481 7.762 1.00 91.81 550 PRO A C 1
ATOM 4442 O O . PRO A 1 550 ? -25.395 3.372 8.606 1.00 91.81 550 PRO A O 1
ATOM 4445 N N . ASP A 1 551 ? -26.586 2.387 6.974 1.00 90.12 551 ASP A N 1
ATOM 4446 C CA . ASP A 1 551 ? -27.831 3.118 7.192 1.00 90.12 551 ASP A CA 1
ATOM 4447 C C . ASP A 1 551 ? -28.731 2.436 8.234 1.00 90.12 551 ASP A C 1
ATOM 4449 O O . ASP A 1 551 ? -28.372 1.419 8.833 1.00 90.12 551 ASP A O 1
ATOM 4453 N N . GLU A 1 552 ? -29.926 2.990 8.449 1.00 87.25 552 GLU A N 1
ATOM 4454 C CA . GLU A 1 552 ? -30.928 2.443 9.377 1.00 87.25 552 GLU A CA 1
ATOM 4455 C C . GLU A 1 552 ? -31.376 1.013 9.017 1.00 87.25 552 GLU A C 1
ATOM 4457 O O . GLU A 1 552 ? -31.890 0.293 9.868 1.00 87.25 552 GLU A O 1
ATOM 4462 N N . GLN A 1 553 ? -31.163 0.582 7.770 1.00 88.00 553 GLN A N 1
ATOM 4463 C CA . GLN A 1 553 ? -31.508 -0.747 7.257 1.00 88.00 553 GLN A CA 1
ATOM 4464 C C . GLN A 1 553 ? -30.297 -1.698 7.258 1.00 88.00 553 GLN A C 1
ATOM 4466 O O . GLN A 1 553 ? -30.406 -2.834 6.791 1.00 88.00 553 GLN A O 1
ATOM 4471 N N . GLY A 1 554 ? -29.142 -1.252 7.765 1.00 84.56 554 GLY A N 1
ATOM 4472 C CA . GLY A 1 554 ? -27.898 -2.020 7.812 1.00 84.56 554 GLY A CA 1
ATOM 4473 C C . GLY A 1 554 ? -27.134 -2.075 6.486 1.00 84.56 554 GLY A C 1
ATOM 4474 O O . GLY A 1 554 ? -26.172 -2.836 6.374 1.00 84.56 554 GLY A O 1
ATOM 4475 N N . ARG A 1 555 ? -27.526 -1.296 5.470 1.00 90.00 555 ARG A N 1
ATOM 4476 C CA . ARG A 1 555 ? -26.843 -1.248 4.169 1.00 90.00 555 ARG A CA 1
ATOM 4477 C C . ARG A 1 555 ? -25.725 -0.216 4.204 1.00 90.00 555 ARG A C 1
ATOM 4479 O O . ARG A 1 555 ? -25.931 0.905 4.657 1.00 90.00 555 ARG A O 1
ATOM 4486 N N . LEU A 1 556 ? -24.544 -0.573 3.704 1.00 92.69 556 LEU A N 1
ATOM 4487 C CA . LEU A 1 556 ? -23.408 0.350 3.656 1.00 92.69 556 LEU A CA 1
ATOM 4488 C C . LEU A 1 556 ? -23.701 1.535 2.729 1.00 92.69 556 LEU A C 1
ATOM 4490 O O . LEU A 1 556 ? -24.058 1.356 1.565 1.00 92.69 556 LEU A O 1
ATOM 4494 N N . GLN A 1 557 ? -23.490 2.743 3.243 1.00 93.00 557 GLN A N 1
ATOM 4495 C CA . GLN A 1 557 ? -23.604 3.995 2.510 1.00 93.00 557 GLN A CA 1
ATOM 4496 C C . GLN A 1 557 ? -22.299 4.792 2.569 1.00 93.00 557 GLN A C 1
ATOM 4498 O O . GLN A 1 557 ? -21.574 4.797 3.569 1.00 93.00 557 GLN A O 1
ATOM 4503 N N . MET A 1 558 ? -22.017 5.505 1.479 1.00 93.62 558 MET A N 1
ATOM 4504 C CA . MET A 1 558 ? -20.882 6.418 1.380 1.00 93.62 558 MET A CA 1
ATOM 4505 C C . MET A 1 558 ? -21.168 7.693 2.168 1.00 93.62 558 MET A C 1
ATOM 4507 O O . MET A 1 558 ? -22.088 8.434 1.831 1.00 93.62 558 MET A O 1
ATOM 4511 N N . THR A 1 559 ? -20.359 7.978 3.187 1.00 92.38 559 THR A N 1
ATOM 4512 C CA . THR A 1 559 ? -20.437 9.235 3.938 1.00 92.38 559 THR A CA 1
ATOM 4513 C C . THR A 1 559 ? -19.182 10.054 3.676 1.00 92.38 559 THR A C 1
ATOM 4515 O O . THR A 1 559 ? -18.083 9.658 4.059 1.00 92.38 559 THR A O 1
ATOM 4518 N N . ARG A 1 560 ? -19.335 11.198 3.004 1.00 91.56 560 ARG A N 1
ATOM 4519 C CA . ARG A 1 560 ? -18.258 12.182 2.829 1.00 91.56 560 ARG A CA 1
ATOM 4520 C C . ARG A 1 560 ? -18.261 13.157 4.003 1.00 91.56 560 ARG A C 1
ATOM 4522 O O . ARG A 1 560 ? -19.270 13.809 4.252 1.00 91.56 560 ARG A O 1
ATOM 4529 N N . ASN A 1 561 ? -17.112 13.296 4.655 1.00 91.62 561 ASN A N 1
ATOM 4530 C CA . ASN A 1 561 ? -16.889 14.287 5.711 1.00 91.62 561 ASN A CA 1
ATOM 4531 C C . ASN A 1 561 ? -16.205 15.545 5.167 1.00 91.62 561 ASN A C 1
ATOM 4533 O O . ASN A 1 561 ? -16.290 16.614 5.765 1.00 91.62 561 ASN A O 1
ATOM 4537 N N . VAL A 1 562 ? -15.534 15.420 4.019 1.00 89.06 562 VAL A N 1
ATOM 4538 C CA . VAL A 1 562 ? -14.906 16.531 3.306 1.00 89.06 562 VAL A CA 1
ATOM 4539 C C . VAL A 1 562 ? -15.744 16.859 2.065 1.00 89.06 562 VAL A C 1
ATOM 4541 O O . VAL A 1 562 ? -16.037 15.948 1.281 1.00 89.06 562 VAL A O 1
ATOM 4544 N N . PRO A 1 563 ? -16.136 18.130 1.852 1.00 82.75 563 PRO A N 1
ATOM 4545 C CA . PRO A 1 563 ? -16.872 18.524 0.658 1.00 82.75 563 PRO A CA 1
ATOM 4546 C C . PRO A 1 563 ? -16.006 18.338 -0.592 1.00 82.75 563 PRO A C 1
ATOM 4548 O O . PRO A 1 563 ? -14.826 18.684 -0.613 1.00 82.75 563 PRO A O 1
ATOM 4551 N N . GLY A 1 564 ? -16.604 17.798 -1.650 1.00 80.44 564 GLY A N 1
ATOM 4552 C CA . GLY A 1 564 ? -15.926 17.551 -2.917 1.00 80.44 564 GLY A CA 1
ATOM 4553 C C . GLY A 1 564 ? -16.850 16.883 -3.928 1.00 80.44 564 GLY A C 1
ATOM 4554 O O . GLY A 1 564 ? -17.899 16.341 -3.570 1.00 80.44 564 GLY A O 1
ATOM 4555 N N . GLN A 1 565 ? -16.459 16.934 -5.197 1.00 76.88 565 GLN A N 1
ATOM 4556 C CA . GLN A 1 565 ? -17.118 16.219 -6.288 1.00 76.88 565 GLN A CA 1
ATOM 4557 C C . GLN A 1 565 ? -16.129 15.273 -6.963 1.00 76.88 565 GLN A C 1
ATOM 4559 O O . GLN A 1 565 ? -14.922 15.385 -6.766 1.00 76.88 565 GLN A O 1
ATOM 4564 N N . GLY A 1 566 ? -16.659 14.339 -7.747 1.00 84.31 566 GLY A N 1
ATOM 4565 C CA . GLY A 1 566 ? -15.858 13.375 -8.484 1.00 84.31 566 GLY A CA 1
ATOM 4566 C C . GLY A 1 566 ? -15.650 12.068 -7.737 1.00 84.31 566 GLY A C 1
ATOM 4567 O O . GLY A 1 566 ? -16.237 11.817 -6.678 1.00 84.31 566 GLY A O 1
ATOM 4568 N N . GLU A 1 567 ? -14.812 11.257 -8.357 1.00 91.19 567 GLU A N 1
ATOM 4569 C CA . GLU A 1 567 ? -14.622 9.839 -8.115 1.00 91.19 567 GLU A CA 1
ATOM 4570 C C . GLU A 1 567 ? -14.253 9.487 -6.663 1.00 91.19 567 GLU A C 1
ATOM 4572 O O . GLU A 1 567 ? -13.430 10.153 -6.032 1.00 91.19 567 GLU A O 1
ATOM 4577 N N . LEU A 1 568 ? -14.842 8.409 -6.139 1.00 94.19 568 LEU A N 1
ATOM 4578 C CA . LEU A 1 568 ? -14.525 7.833 -4.832 1.00 94.19 568 LEU A CA 1
ATOM 4579 C C . LEU A 1 568 ? -13.923 6.447 -4.978 1.00 94.19 568 LEU A C 1
ATOM 4581 O O . LEU A 1 568 ? -14.443 5.593 -5.696 1.00 94.19 568 LEU A O 1
ATOM 4585 N N . TRP A 1 569 ? -12.827 6.237 -4.266 1.00 95.25 569 TRP A N 1
ATOM 4586 C CA . TRP A 1 569 ? -12.011 5.038 -4.288 1.00 95.25 569 TRP A CA 1
ATOM 4587 C C . TRP A 1 569 ? -12.062 4.338 -2.942 1.00 95.25 569 TRP A C 1
ATOM 4589 O O . TRP A 1 569 ? -12.140 4.976 -1.891 1.00 95.25 569 TRP A O 1
ATOM 4599 N N . VAL A 1 570 ? -11.941 3.019 -2.987 1.00 95.75 570 VAL A N 1
ATOM 4600 C CA . VAL A 1 570 ? -11.768 2.172 -1.811 1.00 95.75 570 VAL A CA 1
ATOM 4601 C C . VAL A 1 570 ? -10.581 1.254 -2.011 1.00 95.75 570 VAL A C 1
ATOM 4603 O O . VAL A 1 570 ? -10.341 0.737 -3.106 1.00 95.75 570 VAL A O 1
ATOM 4606 N N . LEU A 1 571 ? -9.842 1.047 -0.929 1.00 94.25 571 LEU A N 1
ATOM 4607 C CA . LEU A 1 571 ? -8.784 0.058 -0.883 1.00 94.25 571 LEU A CA 1
ATOM 4608 C C . LEU A 1 571 ? -9.379 -1.243 -0.349 1.00 94.25 571 LEU A C 1
ATOM 4610 O O . LEU A 1 571 ? -9.780 -1.310 0.814 1.00 94.25 571 LEU A O 1
ATOM 4614 N N . THR A 1 572 ? -9.473 -2.260 -1.201 1.00 88.75 572 THR A N 1
ATOM 4615 C CA . THR A 1 572 ? -10.062 -3.556 -0.831 1.00 88.75 572 THR A CA 1
ATOM 4616 C C . THR A 1 572 ? -8.980 -4.617 -0.749 1.00 88.75 572 THR A C 1
ATOM 4618 O O . THR A 1 572 ? -8.039 -4.612 -1.545 1.00 88.75 572 THR A O 1
ATOM 4621 N N . SER A 1 573 ? -9.140 -5.555 0.180 1.00 78.50 573 SER A N 1
ATOM 4622 C CA . SER A 1 573 ? -8.382 -6.797 0.172 1.00 78.50 573 SER A CA 1
ATOM 4623 C C . SER A 1 573 ? -9.345 -7.970 0.074 1.00 78.50 573 SER A C 1
ATOM 4625 O O . SER A 1 573 ? -10.301 -8.059 0.839 1.00 78.50 573 SER A O 1
ATOM 4627 N N . ARG A 1 574 ? -9.109 -8.868 -0.888 1.00 64.19 574 ARG A N 1
ATOM 4628 C CA . ARG A 1 574 ? -9.940 -10.069 -1.073 1.00 64.19 574 ARG A CA 1
ATOM 4629 C C . ARG A 1 574 ? -9.620 -11.165 -0.046 1.00 64.19 574 ARG A C 1
ATOM 4631 O O . ARG A 1 574 ? -10.414 -12.084 0.110 1.00 64.19 574 ARG A O 1
ATOM 4638 N N . SER A 1 575 ? -8.463 -11.102 0.621 1.00 62.44 575 SER A N 1
ATOM 4639 C CA . SER A 1 575 ? -8.070 -12.019 1.699 1.00 62.44 575 SER A CA 1
ATOM 4640 C C . SER A 1 575 ? -6.905 -11.447 2.515 1.00 62.44 575 SER A C 1
ATOM 4642 O O . SER A 1 575 ? -6.182 -10.580 2.034 1.00 62.44 575 SER A O 1
ATOM 4644 N N . ALA A 1 576 ? -6.637 -11.988 3.706 1.00 57.06 576 ALA A N 1
ATOM 4645 C CA . ALA A 1 576 ? -5.474 -11.595 4.512 1.00 57.06 576 ALA A CA 1
ATOM 4646 C C . ALA A 1 576 ? -4.113 -11.800 3.803 1.00 57.06 576 ALA A C 1
ATOM 4648 O O . ALA A 1 576 ? -3.119 -11.201 4.204 1.00 57.06 576 ALA A O 1
ATOM 4649 N N . HIS A 1 577 ? -4.060 -12.628 2.752 1.00 57.75 577 HIS A N 1
ATOM 4650 C CA . HIS A 1 577 ? -2.834 -12.966 2.021 1.00 57.75 577 HIS A CA 1
ATOM 4651 C C . HIS A 1 577 ? -2.709 -12.279 0.657 1.00 57.75 577 HIS A C 1
ATOM 4653 O O . HIS A 1 577 ? -1.657 -12.374 0.026 1.00 57.75 577 HIS A O 1
ATOM 4659 N N . THR A 1 578 ? -3.755 -11.598 0.181 1.00 69.25 578 THR A N 1
ATOM 4660 C CA . THR A 1 578 ? -3.692 -10.835 -1.070 1.00 69.25 578 THR A CA 1
ATOM 4661 C C . THR A 1 578 ? -3.335 -9.382 -0.769 1.00 69.25 578 THR A C 1
ATOM 4663 O O . THR A 1 578 ? -3.918 -8.795 0.145 1.00 69.25 578 THR A O 1
ATOM 4666 N N . PRO A 1 579 ? -2.402 -8.770 -1.523 1.00 77.25 579 PRO A N 1
ATOM 4667 C CA . PRO A 1 579 ? -2.117 -7.355 -1.363 1.00 77.25 579 PRO A CA 1
ATOM 4668 C C . PRO A 1 579 ? -3.373 -6.526 -1.670 1.00 77.25 579 PRO A C 1
ATOM 4670 O O . PRO A 1 579 ? -4.173 -6.905 -2.536 1.00 77.25 579 PRO A O 1
ATOM 4673 N N . PRO A 1 580 ? -3.566 -5.404 -0.962 1.00 87.25 580 PRO A N 1
ATOM 4674 C CA . PRO A 1 580 ? -4.711 -4.544 -1.180 1.00 87.25 580 PRO A CA 1
ATOM 4675 C C . PRO A 1 580 ? -4.640 -3.885 -2.562 1.00 87.25 580 PRO A C 1
ATOM 4677 O O . PRO A 1 580 ? -3.564 -3.523 -3.036 1.00 87.25 580 PRO A O 1
ATOM 4680 N N . VAL A 1 581 ? -5.798 -3.700 -3.190 1.00 91.25 581 VAL A N 1
ATOM 4681 C CA . VAL A 1 581 ? -5.923 -3.098 -4.524 1.00 91.25 581 VAL A CA 1
ATOM 4682 C C . VAL A 1 581 ? -7.001 -2.021 -4.540 1.00 91.25 581 VAL A C 1
ATOM 4684 O O . VAL A 1 581 ? -7.993 -2.085 -3.802 1.00 91.25 581 VAL A O 1
ATOM 4687 N N . TRP A 1 582 ? -6.805 -1.030 -5.405 1.00 93.50 582 TRP A N 1
ATOM 4688 C CA . TRP A 1 582 ? -7.756 0.055 -5.596 1.00 93.50 582 TRP A CA 1
ATOM 4689 C C . TRP A 1 582 ? -8.962 -0.386 -6.422 1.00 93.50 582 TRP A C 1
ATOM 4691 O O . TRP A 1 582 ? -8.824 -1.020 -7.470 1.00 93.50 582 TRP A O 1
ATOM 4701 N N . TYR A 1 583 ? -10.142 0.033 -5.980 1.00 93.88 583 TYR A N 1
ATOM 4702 C CA . TYR A 1 583 ? -11.353 0.040 -6.789 1.00 93.88 583 TYR A CA 1
ATOM 4703 C C . TYR A 1 583 ? -11.976 1.423 -6.777 1.00 93.88 583 TYR A C 1
ATOM 4705 O O . TYR A 1 583 ? -12.007 2.107 -5.754 1.00 93.88 583 TYR A O 1
ATOM 4713 N N . ILE A 1 584 ? -12.536 1.789 -7.920 1.00 94.12 584 ILE A N 1
ATOM 4714 C CA . ILE A 1 584 ? -13.457 2.905 -8.046 1.00 94.12 584 ILE A CA 1
ATOM 4715 C C . ILE A 1 584 ? -14.773 2.451 -7.426 1.00 94.12 584 ILE A C 1
ATOM 4717 O O . ILE A 1 584 ? -15.479 1.635 -8.016 1.00 94.12 584 ILE A O 1
ATOM 4721 N N . LEU A 1 585 ? -15.110 2.954 -6.241 1.00 95.19 585 LEU A N 1
ATOM 4722 C CA . LEU A 1 585 ? -16.407 2.689 -5.628 1.00 95.19 585 LEU A CA 1
ATOM 4723 C C . LEU A 1 585 ? -17.507 3.463 -6.348 1.00 95.19 585 LEU A C 1
ATOM 4725 O O . LEU A 1 585 ? -18.577 2.921 -6.596 1.00 95.19 585 LEU A O 1
ATOM 4729 N N . SER A 1 586 ? -17.255 4.724 -6.688 1.00 93.88 586 SER A N 1
ATOM 4730 C CA . SER A 1 586 ? -18.258 5.599 -7.290 1.00 93.88 586 SER A CA 1
ATOM 4731 C C . SER A 1 586 ? -17.601 6.549 -8.292 1.00 93.88 586 SER A C 1
ATOM 4733 O O . SER A 1 586 ? -16.806 7.386 -7.873 1.00 93.88 586 SER A O 1
ATOM 4735 N N . PRO A 1 587 ? -17.909 6.452 -9.599 1.00 90.31 587 PRO A N 1
ATOM 4736 C CA . PRO A 1 587 ? -17.332 7.335 -10.618 1.00 90.31 587 PRO A CA 1
ATOM 4737 C C . PRO A 1 587 ? -17.762 8.800 -10.462 1.00 90.31 587 PRO A C 1
ATOM 4739 O O . PRO A 1 587 ? -16.983 9.715 -10.709 1.00 90.31 587 PRO A O 1
ATOM 4742 N N . ASP A 1 588 ? -19.004 9.022 -10.027 1.00 88.19 588 ASP A N 1
ATOM 4743 C CA . ASP A 1 588 ? -19.620 10.341 -9.841 1.00 88.19 588 ASP A CA 1
ATOM 4744 C C . ASP A 1 588 ? -19.511 10.861 -8.392 1.00 88.19 588 ASP A C 1
ATOM 4746 O O . ASP A 1 588 ? -19.849 12.014 -8.106 1.00 88.19 588 ASP A O 1
ATOM 4750 N N . GLY A 1 589 ? -19.047 10.011 -7.471 1.00 88.06 589 GLY A N 1
ATOM 4751 C CA . GLY A 1 589 ? -18.997 10.274 -6.035 1.00 88.06 589 GLY A CA 1
ATOM 4752 C C . GLY A 1 589 ? -20.365 10.280 -5.348 1.00 88.06 589 GLY A C 1
ATOM 4753 O O . GLY A 1 589 ? -20.460 10.754 -4.215 1.00 88.06 589 GLY A O 1
ATOM 4754 N N . ARG A 1 590 ? -21.421 9.810 -6.026 1.00 87.19 590 ARG A N 1
ATOM 4755 C CA . ARG A 1 590 ? -22.809 9.786 -5.531 1.00 87.19 590 ARG A CA 1
ATOM 4756 C C . ARG A 1 590 ? -23.376 8.375 -5.511 1.00 87.19 590 ARG A C 1
ATOM 4758 O O . ARG A 1 590 ? -23.992 7.982 -4.526 1.00 87.19 590 ARG A O 1
ATOM 4765 N N . THR A 1 591 ? -23.142 7.613 -6.574 1.00 90.25 591 THR A N 1
ATOM 4766 C CA . THR A 1 591 ? -23.705 6.276 -6.761 1.00 90.25 591 THR A CA 1
ATOM 4767 C C . THR A 1 591 ? -22.606 5.233 -6.615 1.00 90.25 591 THR A C 1
ATOM 4769 O O . THR A 1 591 ? -21.657 5.212 -7.401 1.00 90.25 591 THR A O 1
ATOM 4772 N N . ALA A 1 592 ? -22.709 4.381 -5.593 1.00 91.81 592 ALA A N 1
ATOM 4773 C CA . ALA A 1 592 ? -21.772 3.279 -5.395 1.00 91.81 592 ALA A CA 1
ATOM 4774 C C . ALA A 1 592 ? -22.038 2.155 -6.406 1.00 91.81 592 ALA A C 1
ATOM 4776 O O . ALA A 1 592 ? -23.189 1.800 -6.660 1.00 91.81 592 ALA A O 1
ATOM 4777 N N . GLN A 1 593 ? -20.974 1.565 -6.945 1.00 92.81 593 GLN A N 1
ATOM 4778 C CA . GLN A 1 593 ? -21.031 0.373 -7.786 1.00 92.81 593 GLN A CA 1
ATOM 4779 C C . GLN A 1 593 ? -21.335 -0.852 -6.906 1.00 92.81 593 GLN A C 1
ATOM 4781 O O . GLN A 1 593 ? -20.517 -1.179 -6.037 1.00 92.81 593 GLN A O 1
ATOM 4786 N N . PRO A 1 594 ? -22.472 -1.551 -7.106 1.00 90.88 594 PRO A N 1
ATOM 4787 C CA . PRO A 1 594 ? -22.873 -2.665 -6.246 1.00 90.88 594 PRO A CA 1
ATOM 4788 C C . PRO A 1 594 ? -21.833 -3.790 -6.190 1.00 90.88 594 PRO A C 1
ATOM 4790 O O . PRO A 1 594 ? -21.547 -4.300 -5.112 1.00 90.88 594 PRO A O 1
ATOM 4793 N N . GLU A 1 595 ? -21.209 -4.127 -7.323 1.00 90.69 595 GLU A N 1
ATOM 4794 C CA . GLU A 1 595 ? -20.155 -5.151 -7.399 1.00 90.69 595 GLU A CA 1
ATOM 4795 C C . GLU A 1 595 ? -18.915 -4.854 -6.540 1.00 90.69 595 GLU A C 1
ATOM 4797 O O . GLU A 1 595 ? -18.249 -5.779 -6.073 1.00 90.69 595 GLU A O 1
ATOM 4802 N N . VAL A 1 596 ? -18.607 -3.575 -6.306 1.00 91.50 596 VAL A N 1
ATOM 4803 C CA . VAL A 1 596 ? -17.496 -3.161 -5.439 1.00 91.50 596 VAL A CA 1
ATOM 4804 C C . VAL A 1 596 ? -17.957 -3.126 -3.985 1.00 91.50 596 VAL A C 1
ATOM 4806 O O . VAL A 1 596 ? -17.264 -3.651 -3.114 1.00 91.50 596 VAL A O 1
ATOM 4809 N N . LEU A 1 597 ? -19.149 -2.574 -3.733 1.00 91.25 597 LEU A N 1
ATOM 4810 C CA . LEU A 1 597 ? -19.712 -2.389 -2.393 1.00 91.25 597 LEU A CA 1
ATOM 4811 C C . LEU A 1 597 ? -19.898 -3.710 -1.624 1.00 91.25 597 LEU A C 1
ATOM 4813 O O . LEU A 1 597 ? -19.774 -3.722 -0.404 1.00 91.25 597 LEU A O 1
ATOM 4817 N N . VAL A 1 598 ? -20.142 -4.830 -2.317 1.00 89.12 598 VAL A N 1
ATOM 4818 C CA . VAL A 1 598 ? -20.263 -6.172 -1.703 1.00 89.12 598 VAL A CA 1
ATOM 4819 C C . VAL A 1 598 ? -18.982 -6.612 -0.981 1.00 89.12 598 VAL A C 1
ATOM 4821 O O . VAL A 1 598 ? -19.051 -7.394 -0.038 1.00 89.12 598 VAL A O 1
ATOM 4824 N N . ASN A 1 599 ? -17.820 -6.098 -1.393 1.00 88.38 599 ASN A N 1
ATOM 4825 C CA . ASN A 1 599 ? -16.527 -6.412 -0.778 1.00 88.38 599 ASN A CA 1
ATOM 4826 C C . ASN A 1 599 ? -16.084 -5.350 0.243 1.00 88.38 599 ASN A C 1
ATOM 4828 O O . ASN A 1 599 ? -14.933 -5.358 0.684 1.00 88.38 599 ASN A O 1
ATOM 4832 N N . CYS A 1 600 ? -16.969 -4.412 0.583 1.00 92.44 600 CYS A N 1
ATOM 4833 C CA . CYS A 1 600 ? -16.703 -3.354 1.543 1.00 92.44 600 CYS A CA 1
ATOM 4834 C C . CYS A 1 600 ? -17.216 -3.699 2.945 1.00 92.44 600 CYS A C 1
ATOM 4836 O O . CYS A 1 600 ? -18.028 -4.604 3.132 1.00 92.44 600 CYS A O 1
ATOM 4838 N N . TYR A 1 601 ? -16.750 -2.952 3.944 1.00 92.81 601 TYR A N 1
ATOM 4839 C CA . TYR A 1 601 ? -17.122 -3.147 5.346 1.00 92.81 601 TYR A CA 1
ATOM 4840 C C . TYR A 1 601 ? -17.344 -1.824 6.085 1.00 92.81 601 TYR A C 1
ATOM 4842 O O . TYR A 1 601 ? -16.989 -0.743 5.610 1.00 92.81 601 TYR A O 1
ATOM 4850 N N . ASP A 1 602 ? -17.950 -1.928 7.266 1.00 93.38 602 ASP A N 1
ATOM 4851 C CA . ASP A 1 602 ? -18.246 -0.793 8.134 1.00 93.38 602 ASP A CA 1
ATOM 4852 C C . ASP A 1 602 ? -16.961 -0.144 8.676 1.00 93.38 602 ASP A C 1
ATOM 4854 O O . ASP A 1 602 ? -16.066 -0.819 9.186 1.00 93.38 602 ASP A O 1
ATOM 4858 N N . GLY A 1 603 ? -16.851 1.175 8.537 1.00 93.38 603 GLY A N 1
ATOM 4859 C CA . GLY A 1 603 ? -15.663 1.937 8.897 1.00 93.38 603 GLY A CA 1
ATOM 4860 C C . GLY A 1 603 ? -14.580 1.989 7.813 1.00 93.38 603 GLY A C 1
ATOM 4861 O O . GLY A 1 603 ? -13.559 2.629 8.037 1.00 93.38 603 GLY A O 1
ATOM 4862 N N . GLN A 1 604 ? -14.756 1.373 6.641 1.00 95.25 604 GLN A N 1
ATOM 4863 C CA . GLN A 1 604 ? -13.755 1.458 5.568 1.00 95.25 604 GLN A CA 1
ATOM 4864 C C . GLN A 1 604 ? -13.591 2.899 5.056 1.00 95.25 604 GLN A C 1
ATOM 4866 O O . GLN A 1 604 ? -14.580 3.597 4.822 1.00 95.25 604 GLN A O 1
ATOM 4871 N N . LEU A 1 605 ? -12.348 3.343 4.860 1.00 96.31 605 LEU A N 1
ATOM 4872 C CA . LEU A 1 605 ? -12.038 4.707 4.435 1.00 96.31 605 LEU A CA 1
ATOM 4873 C C . LEU A 1 605 ? -12.350 4.918 2.947 1.00 96.31 605 LEU A C 1
ATOM 4875 O O . LEU A 1 605 ? -12.120 4.046 2.105 1.00 96.31 605 LEU A O 1
ATOM 4879 N N . LEU A 1 606 ? -12.846 6.113 2.630 1.00 96.25 606 LEU A N 1
ATOM 4880 C CA . LEU A 1 606 ? -13.118 6.578 1.274 1.00 96.25 606 LEU A CA 1
ATOM 4881 C C . LEU A 1 606 ? -12.041 7.565 0.840 1.00 96.25 606 LEU A C 1
ATOM 4883 O O . LEU A 1 606 ? -11.779 8.562 1.521 1.00 96.25 606 LEU A O 1
ATOM 4887 N N . PHE A 1 607 ? -11.475 7.321 -0.335 1.00 95.56 607 PHE A N 1
ATOM 4888 C CA . PHE A 1 607 ? -10.409 8.130 -0.908 1.00 95.56 607 PHE A CA 1
ATOM 4889 C C . PHE A 1 607 ? -10.897 8.868 -2.150 1.00 95.56 607 PHE A C 1
ATOM 4891 O O . PHE A 1 607 ? -11.758 8.382 -2.874 1.00 95.56 607 PHE A O 1
ATOM 4898 N N . SER A 1 608 ? -10.344 10.047 -2.405 1.00 93.62 608 SER A N 1
ATOM 4899 C CA . SER A 1 608 ? -10.634 10.835 -3.602 1.00 93.62 608 SER A CA 1
ATOM 4900 C C . SER A 1 608 ? -9.323 11.330 -4.203 1.00 93.62 608 SER A C 1
ATOM 4902 O O . SER A 1 608 ? -8.504 11.884 -3.461 1.00 93.62 608 SER A O 1
ATOM 4904 N N . PRO A 1 609 ? -9.107 11.177 -5.520 1.00 91.44 609 PRO A N 1
ATOM 4905 C CA . PRO A 1 609 ? -8.042 11.886 -6.221 1.00 91.44 609 PRO A CA 1
ATOM 4906 C C . PRO A 1 609 ? -8.197 13.403 -6.068 1.00 91.44 609 PRO A C 1
ATOM 4908 O O . PRO A 1 609 ? -9.318 13.912 -6.094 1.00 91.44 609 PRO A O 1
ATOM 4911 N N . ARG A 1 610 ? -7.077 14.119 -5.903 1.00 88.25 610 ARG A N 1
ATOM 4912 C CA . ARG A 1 610 ? -7.031 15.595 -5.811 1.00 88.25 610 ARG A CA 1
ATOM 4913 C C . ARG A 1 610 ? -6.276 16.261 -6.961 1.00 88.25 610 ARG A C 1
ATOM 4915 O O . ARG A 1 610 ? -6.077 17.468 -6.941 1.00 88.25 610 ARG A O 1
ATOM 4922 N N . ALA A 1 611 ? -5.789 15.498 -7.934 1.00 78.56 611 ALA A N 1
ATOM 4923 C CA . ALA A 1 611 ? -5.111 16.082 -9.084 1.00 78.56 611 ALA A CA 1
ATOM 4924 C C . ALA A 1 611 ? -6.121 16.826 -9.980 1.00 78.56 611 ALA A C 1
ATOM 4926 O O . ALA A 1 611 ? -6.988 16.191 -10.575 1.00 78.56 611 ALA A O 1
ATOM 4927 N N . ASP A 1 612 ? -5.980 18.154 -10.086 1.00 61.56 612 ASP A N 1
ATOM 4928 C CA . ASP A 1 612 ? -6.916 19.046 -10.800 1.00 61.56 612 ASP A CA 1
ATOM 4929 C C . ASP A 1 612 ? -7.044 18.735 -12.303 1.00 61.56 612 ASP A C 1
ATOM 4931 O O . ASP A 1 612 ? -8.059 19.035 -12.926 1.00 61.56 612 ASP A O 1
ATOM 4935 N N . SER A 1 613 ? -6.024 18.111 -12.900 1.00 69.12 613 SER A N 1
ATOM 4936 C CA . SER A 1 613 ? -6.104 17.429 -14.195 1.00 69.12 613 SER A CA 1
ATOM 4937 C C . SER A 1 613 ? -4.857 16.570 -14.406 1.00 69.12 613 SER A C 1
ATOM 4939 O O . SER A 1 613 ? -3.741 16.979 -14.081 1.00 69.12 613 SER A O 1
ATOM 4941 N N . LEU A 1 614 ? -5.041 15.364 -14.943 1.00 77.31 614 LEU A N 1
ATOM 4942 C CA . LEU A 1 614 ? -3.946 14.512 -15.404 1.00 77.31 614 LEU A CA 1
ATOM 4943 C C . LEU A 1 614 ? -4.007 14.416 -16.935 1.00 77.31 614 LEU A C 1
ATOM 4945 O O . LEU A 1 614 ? -5.112 14.368 -17.483 1.00 77.31 614 LEU A O 1
ATOM 4949 N N . PRO A 1 615 ? -2.860 14.382 -17.638 1.00 76.38 615 PRO A N 1
ATOM 4950 C CA . PRO A 1 615 ? -2.833 14.224 -19.088 1.00 76.38 615 PRO A CA 1
ATOM 4951 C C . PRO A 1 615 ? -3.606 12.980 -19.528 1.00 76.38 615 PRO A C 1
ATOM 4953 O O . PRO A 1 615 ? -3.397 11.898 -18.974 1.00 76.38 615 PRO A O 1
ATOM 4956 N N . GLN A 1 616 ? -4.466 13.111 -20.538 1.00 78.44 616 GLN A N 1
ATOM 4957 C CA . GLN A 1 616 ? -5.077 11.940 -21.163 1.00 78.44 616 GLN A CA 1
ATOM 4958 C C . GLN A 1 616 ? -3.995 11.092 -21.833 1.00 78.44 616 GLN A C 1
ATOM 4960 O O . GLN A 1 616 ? -3.124 11.609 -22.536 1.00 78.44 616 GLN A O 1
ATOM 4965 N N . VAL A 1 617 ? -4.053 9.783 -21.604 1.00 77.69 617 VAL A N 1
ATOM 4966 C CA . VAL A 1 617 ? -3.114 8.826 -22.189 1.00 77.69 617 VAL A CA 1
ATOM 4967 C C . VAL A 1 617 ? -3.792 8.172 -23.375 1.00 77.69 617 VAL A C 1
ATOM 4969 O O . VAL A 1 617 ? -4.754 7.432 -23.196 1.00 77.69 617 VAL A O 1
ATOM 4972 N N . LYS A 1 618 ? -3.274 8.422 -24.578 1.00 76.06 618 LYS A N 1
ATOM 4973 C CA . LYS A 1 618 ? -3.678 7.662 -25.760 1.00 76.06 618 LYS A CA 1
ATOM 4974 C C . LYS A 1 618 ? -3.041 6.287 -25.692 1.00 76.06 618 LYS A C 1
ATOM 4976 O O . LYS A 1 618 ? -1.816 6.169 -25.751 1.00 76.06 618 LYS A O 1
ATOM 4981 N N . LEU A 1 619 ? -3.865 5.260 -25.527 1.00 75.38 619 LEU A N 1
ATOM 4982 C CA . LEU A 1 619 ? -3.379 3.893 -25.548 1.00 75.38 619 LEU A CA 1
ATOM 4983 C C . LEU A 1 619 ? -3.196 3.420 -26.994 1.00 75.38 619 LEU A C 1
ATOM 4985 O O . LEU A 1 619 ? -4.097 3.614 -27.809 1.00 75.38 619 LEU A O 1
ATOM 4989 N N . PRO A 1 620 ? -2.068 2.773 -27.328 1.00 72.75 620 PRO A N 1
ATOM 4990 C CA . PRO A 1 620 ? -1.940 2.100 -28.611 1.00 72.75 620 PRO A CA 1
ATOM 4991 C C . PRO A 1 620 ? -2.902 0.906 -28.696 1.00 72.75 620 PRO A C 1
ATOM 4993 O O . PRO A 1 620 ? -3.203 0.267 -27.685 1.00 72.75 620 PRO A O 1
ATOM 4996 N N . ALA A 1 621 ? -3.345 0.578 -29.912 1.00 62.91 621 ALA A N 1
ATOM 4997 C CA . ALA A 1 621 ? -4.190 -0.585 -30.173 1.00 62.91 621 ALA A CA 1
ATOM 4998 C C . ALA A 1 621 ? -3.489 -1.886 -29.732 1.00 62.91 621 ALA A C 1
ATOM 5000 O O . ALA A 1 621 ? -2.359 -2.157 -30.144 1.00 62.91 621 ALA A O 1
ATOM 5001 N N . GLY A 1 622 ? -4.151 -2.694 -28.896 1.00 63.44 622 GLY A N 1
ATOM 5002 C CA . GLY A 1 622 ? -3.599 -3.942 -28.362 1.00 63.44 622 GLY A CA 1
ATOM 5003 C C . GLY A 1 622 ? -3.982 -4.212 -26.905 1.00 63.44 622 GLY A C 1
ATOM 5004 O O . GLY A 1 622 ? -4.963 -3.678 -26.389 1.00 63.44 622 GLY A O 1
ATOM 5005 N N . ASP A 1 623 ? -3.205 -5.071 -26.238 1.00 60.91 623 ASP A N 1
ATOM 5006 C CA . ASP A 1 623 ? -3.482 -5.513 -24.869 1.00 60.91 623 ASP A CA 1
ATOM 5007 C C . ASP A 1 623 ? -3.150 -4.426 -23.830 1.00 60.91 623 ASP A C 1
ATOM 5009 O O . ASP A 1 623 ? -2.025 -4.305 -23.333 1.00 60.91 623 ASP A O 1
ATOM 5013 N N . SER A 1 624 ? -4.158 -3.616 -23.494 1.00 59.53 624 SER A N 1
ATOM 5014 C CA . SER A 1 624 ? -4.062 -2.559 -22.477 1.00 59.53 624 SER A CA 1
ATOM 5015 C C . SER A 1 624 ? -3.724 -3.078 -21.074 1.00 59.53 624 SER A C 1
ATOM 5017 O O . SER A 1 624 ? -3.345 -2.278 -20.216 1.00 59.53 624 SER A O 1
ATOM 5019 N N . ALA A 1 625 ? -3.845 -4.387 -20.811 1.00 61.16 625 ALA A N 1
ATOM 5020 C CA . ALA A 1 625 ? -3.559 -4.967 -19.502 1.00 61.16 625 ALA A CA 1
ATOM 5021 C C . ALA A 1 625 ? -2.071 -4.859 -19.131 1.00 61.16 625 ALA A C 1
ATOM 5023 O O . ALA A 1 625 ? -1.750 -4.560 -17.983 1.00 61.16 625 ALA A O 1
ATOM 5024 N N . LEU A 1 626 ? -1.170 -5.005 -20.109 1.00 64.19 626 LEU A N 1
ATOM 5025 C CA . LEU A 1 626 ? 0.285 -4.940 -19.906 1.00 64.19 626 LEU A CA 1
ATOM 5026 C C . LEU A 1 626 ? 0.793 -3.537 -19.533 1.00 64.19 626 LEU A C 1
ATOM 5028 O O . LEU A 1 626 ? 1.925 -3.385 -19.077 1.00 64.19 626 LEU A O 1
ATOM 5032 N N . LEU A 1 627 ? -0.032 -2.508 -19.738 1.00 71.12 627 LEU A N 1
ATOM 5033 C CA . LEU A 1 627 ? 0.315 -1.112 -19.480 1.00 71.12 627 LEU A CA 1
ATOM 5034 C C . LEU A 1 627 ? -0.082 -0.637 -18.082 1.00 71.12 627 LEU A C 1
ATOM 5036 O O . LEU A 1 627 ? 0.366 0.430 -17.668 1.00 71.12 627 LEU A O 1
ATOM 5040 N N . ARG A 1 628 ? -0.921 -1.389 -17.357 1.00 82.50 628 ARG A N 1
ATOM 5041 C CA . ARG A 1 628 ? -1.532 -0.913 -16.111 1.00 82.50 628 ARG A CA 1
ATOM 5042 C C . ARG A 1 628 ? -0.535 -0.945 -14.948 1.00 82.50 628 ARG A C 1
ATOM 5044 O O . ARG A 1 628 ? -0.012 -2.015 -14.638 1.00 82.50 628 ARG A O 1
ATOM 5051 N N . PRO A 1 629 ? -0.308 0.195 -14.270 1.00 88.56 629 PRO A N 1
ATOM 5052 C CA . PRO A 1 629 ? 0.370 0.215 -12.978 1.00 88.56 629 PRO A CA 1
ATOM 5053 C C . PRO A 1 629 ? -0.363 -0.665 -11.965 1.00 88.56 629 PRO A C 1
ATOM 5055 O O . PRO A 1 629 ? -1.591 -0.768 -12.013 1.00 88.56 629 PRO A O 1
ATOM 5058 N N . ILE A 1 630 ? 0.371 -1.257 -11.025 1.00 88.25 630 ILE A N 1
ATOM 5059 C CA . ILE A 1 630 ? -0.200 -2.125 -9.983 1.00 88.25 630 ILE A CA 1
ATOM 5060 C C . ILE A 1 630 ? -1.206 -1.344 -9.130 1.00 88.25 630 ILE A C 1
ATOM 5062 O O . ILE A 1 630 ? -2.256 -1.864 -8.756 1.00 88.25 630 ILE A O 1
ATOM 5066 N N . ALA A 1 631 ? -0.916 -0.072 -8.869 1.00 88.31 631 ALA A N 1
ATOM 5067 C CA . ALA A 1 631 ? -1.766 0.815 -8.096 1.00 88.31 631 ALA A CA 1
ATOM 5068 C C . ALA A 1 631 ? -2.870 1.496 -8.929 1.00 88.31 631 ALA A C 1
ATOM 5070 O O . ALA A 1 631 ? -3.552 2.401 -8.441 1.00 88.31 631 ALA A O 1
ATOM 5071 N N . TRP A 1 632 ? -3.069 1.108 -10.192 1.00 88.69 632 TRP A N 1
ATOM 5072 C CA . TRP A 1 632 ? -4.221 1.567 -10.966 1.00 88.69 632 TRP A CA 1
ATOM 5073 C C . TRP A 1 632 ? -5.495 0.834 -10.517 1.00 88.69 632 TRP A C 1
ATOM 5075 O O . TRP A 1 632 ? -5.433 -0.371 -10.267 1.00 88.69 632 TRP A O 1
ATOM 5085 N N . PRO A 1 633 ? -6.666 1.498 -10.428 1.00 89.62 633 PRO A N 1
ATOM 5086 C CA . PRO A 1 633 ? -7.878 0.813 -10.006 1.00 89.62 633 PRO A CA 1
ATOM 5087 C C . PRO A 1 633 ? -8.254 -0.316 -10.958 1.00 89.62 633 PRO A C 1
ATOM 5089 O O . PRO A 1 633 ? -8.245 -0.150 -12.180 1.00 89.62 633 PRO A O 1
ATOM 5092 N N . VAL A 1 634 ? -8.643 -1.454 -10.393 1.00 88.69 634 VAL A N 1
ATOM 5093 C CA . VAL A 1 634 ? -8.903 -2.683 -11.157 1.00 88.69 634 VAL A CA 1
ATOM 5094 C C . VAL A 1 634 ? -10.070 -2.504 -12.134 1.00 88.69 634 VAL A C 1
ATOM 5096 O O . VAL A 1 634 ? -10.005 -2.965 -13.273 1.00 88.69 634 VAL A O 1
ATOM 5099 N N . ASN A 1 635 ? -11.123 -1.804 -11.705 1.00 88.00 635 ASN A N 1
ATOM 5100 C CA . ASN A 1 635 ? -12.320 -1.521 -12.499 1.00 88.00 635 ASN A CA 1
ATOM 5101 C C . ASN A 1 635 ? -12.256 -0.188 -13.267 1.00 88.00 635 ASN A C 1
ATOM 5103 O O . ASN A 1 635 ? -13.254 0.214 -13.866 1.00 88.00 635 ASN A O 1
ATOM 5107 N N . ALA A 1 636 ? -11.108 0.497 -13.283 1.00 83.25 636 ALA A N 1
ATOM 5108 C CA . ALA A 1 636 ? -10.939 1.665 -14.137 1.00 83.25 636 ALA A CA 1
ATOM 5109 C C . ALA A 1 636 ? -10.950 1.246 -15.610 1.00 83.25 636 ALA A C 1
ATOM 5111 O O . ALA A 1 636 ? -10.133 0.432 -16.055 1.00 83.25 636 ALA A O 1
ATOM 5112 N N . ARG A 1 637 ? -11.863 1.838 -16.382 1.00 69.44 637 ARG A N 1
ATOM 5113 C CA . ARG A 1 637 ? -11.816 1.761 -17.842 1.00 69.44 637 ARG A CA 1
ATOM 5114 C C . ARG A 1 637 ? -10.667 2.635 -18.324 1.00 69.44 637 ARG A C 1
ATOM 5116 O O . ARG A 1 637 ? -10.509 3.758 -17.854 1.00 69.44 637 ARG A O 1
ATOM 5123 N N . ILE A 1 638 ? -9.870 2.108 -19.244 1.00 64.88 638 ILE A N 1
ATOM 5124 C CA . ILE A 1 638 ? -8.930 2.923 -20.004 1.00 64.88 638 ILE A CA 1
ATOM 5125 C C . ILE A 1 638 ? -9.488 2.940 -21.415 1.00 64.88 638 ILE A C 1
ATOM 5127 O O . ILE A 1 638 ? -9.618 1.883 -22.029 1.00 64.88 638 ILE A O 1
ATOM 5131 N N . GLU A 1 639 ? -9.931 4.108 -21.862 1.00 54.75 639 GLU A N 1
ATOM 5132 C CA . GLU A 1 639 ? -10.458 4.275 -23.211 1.00 54.75 639 GLU A CA 1
ATOM 5133 C C . GLU A 1 639 ? -9.307 4.036 -24.197 1.00 54.75 639 GLU A C 1
ATOM 5135 O O . GLU A 1 639 ? -8.265 4.690 -24.131 1.00 54.75 639 GLU A O 1
ATOM 5140 N N . SER A 1 640 ? -9.459 3.012 -25.034 1.00 51.75 640 SER A N 1
ATOM 5141 C CA . SER A 1 640 ? -8.620 2.781 -26.206 1.00 51.75 640 SER A CA 1
ATOM 5142 C C . SER A 1 640 ? -9.315 3.420 -27.403 1.00 51.75 640 SER A C 1
ATOM 5144 O O . SER A 1 640 ? -10.513 3.181 -27.574 1.00 51.75 640 SER A O 1
ATOM 5146 N N . ASP A 1 641 ? -8.577 4.199 -28.194 1.00 46.03 641 ASP A N 1
ATOM 5147 C CA . ASP A 1 641 ? -9.051 4.687 -29.497 1.00 46.03 641 ASP A CA 1
ATOM 5148 C C . ASP A 1 641 ? -9.348 3.520 -30.458 1.00 46.03 641 ASP A C 1
ATOM 5150 O O . ASP A 1 641 ? -8.585 2.518 -30.439 1.00 46.03 641 ASP A O 1
#

Radius of gyration: 69.27 Å; Cα contacts (8 Å, |Δi|>4): 770; chains: 1; bounding box: 142×50×212 Å

Sequence (641 aa):
AILADLERDFQAADFVSLESKLEALHNHHPGFSRDMRVQAIRQKLRAALSEQDEHTQMVKKYLSDLEEIRAQDYDCSDAQIEALLAAAGELRLSSQEKSQFENWRSRWQAWKNSRQREHNQAAERVIQQISSARASQRNAPFADWAAEEMNIQALRGLLQSLEPRLAAISEENRLALDKSRTLLDEWQRDLEQRRAESAQQQQAQKDREAQNAKITAEIYQSVPDLTLYQSKLLALQELSGGEIPHRFRLALEHFQSQSRALALQDFSLRQFPGTPEQEKILRALLAEDGPARGSVWEGDLQRCLQYLANGKKARTAVQSLFLEQEEMHLVYFLDYKKKSETEWRRLYLPQMLSSRVDIDRNGKESTLYWGSVYFAETTDDVPELMHSSKAFAPKGLTTADYDLRMARKFQDSLCPQGKFLANLILSVKDQAELEVFILQNLQLLQTEARDLELVPRTWLQKRLLNILSDCFPQDVPESQAWSARINALPTDVPWMNPAHPRVTAAEAEIRRAGRLYPDLQPVIARLQAGRQLLANALSRRLACVGVLRPDEQGRLQMTRNVPGQGELWVLTSRSAHTPPVWYILSPDGRTAQPEVLVNCYDGQLLFSPRADSLPQVKLPAGDSALLRPIAWPVNARIESD

Foldseek 3Di:
DLLVVLVVCVVVVVLVVNVVSLVVCCVPPVVVNPPPSVVVSVVSSVVVVVVVVVLVVVLVVLLVVLVVCVVVVVPDDPVVLVVSLVVSVVGPDDPVSVVSSVVSVVVVVVSLVVQQVVLQVLLVVLLCVLVVVVVVCVVPPDPDLVVLVVSLVVSVVSLVVSVVVLVSYDPVSNVSSVVSVVVSVVSVVVSVVVVVVVVVVVVVVVVLVVVLVVLVVVLFLCPPVLVSNLVSQVVCCVSVVNHGPPQCPVVNVCSLQQQLQLLLLVPFLPFPVGDPVVLVVLCQCCPPPHSNPLYLCNVLSVVSNLLVVLLVVLLVLLLCVCVVCVQQQQKFWKWKDFPVDDDIAIWIASAFWDWDWDADPVRDTKIATWDWTQADPDLADQGDTDIQCVRVPDPGDMPVGMDMGDDPDRVVRGQLLNVLSVVLSVCSVVDSNNLLSLLVSLLCLQPPPPSHQLLSSLVSNLSSLVSCCVRPCLLCVCSVVLNVQSVPQDSPDSSSNCSHPVNVVRSVVSVVSPDSDDNCVLSSLLSNLLRLQSSLLSRQSKGFFGWWAADPVGATDTDGSHDDWAWKKFFFDPDPPGRTAIATQDGGSHDGDPVVSVRDGHGTTIMGGDPPDRDQRAHDPDDCVSSHDSRDHPPDDRDHD

Secondary structure (DSSP, 8-state):
-HHHHHHHHHHTT-HHHHHHHHHHHHHH-HHHHTSHHHHHHHHHHHHHHHHHHHHHHHHHHHHHHHHHHHHTTT-S-HHHHHHHHHHHHTS---HHHHHHHHHHHHHHHHHHHHHHHHHHHHHHHHHHHHHHHHHHHHHS--SSHHHHHHHHHHHHHHHHTTGGGGGGS-HHHHHHHHHHHHHHHHHHHHHHHHHHHHHHHHHHHHHHHHHHHHHHHHHHHHTT-HHHHHHHHHHHHHHTTT---HHHHHHHHHHHHHHHTTTTTT---SSSSPPHHHHHHHHHHTSTT-TTTTSTTHHHHHHHHHHHHHHHHHHHHHHHHHHH-HHHHS-EEEEEEETT--S-EEEEESSPPEEEEEE-TTS-EEEEEESEEEE-SSTTSPPEEEEHHHHTTTT-EETTTEEEE--SSGGGGB-HHHHHHHHHHHHTTT-S-HHHHHHHHHHHHHHT--SS-HHHHHHHHHHHHHHHHHH-TTT-THHHHHHHHHHTS---S-TT-TTSHHHHHHHHHHHHH--SS--SHHHHHHHHHHHHHHHHHHT---EEEEEEEE-TTS-EEEEESS---S-EEEEE-SSTTSPPEEEEEESSSSS--HHHHTT--TT-EEEE---S------BPSS-GGGG--TTS-TT----B-

pLDDT: mean 86.19, std 8.63, range [46.03, 97.56]